Protein 5L0R (pdb70)

GO terms:
  GO:0006493 protein O-linked glycosylation (P, IDA)
  GO:0046527 glucosyltransferase activity (F, IDA)
  GO:0005788 endoplasmic reticulum lumen (C, IDA)
  GO:0035251 UDP-glucosyltransferase activity (F, IDA)
  GO:0140561 EGF-domain serine glucosyltransferase activity (F, EXP)
  GO:0140562 EGF-domain s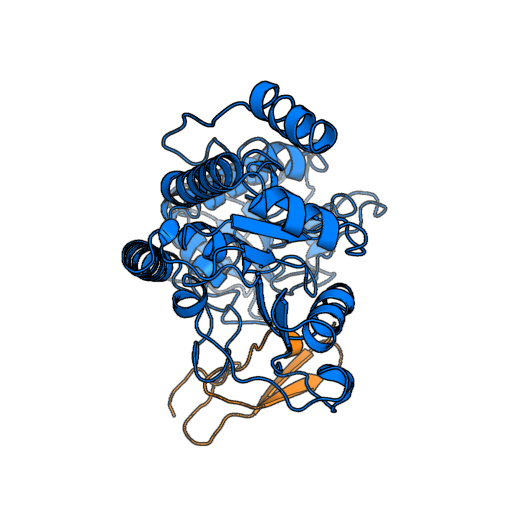erine xylosyltransferase activity (F, EXP)
  GO:0035251 UDP-glucosyltransferase activity (F, IMP)
  GO:0035252 UDP-xylosyltransferase activity (F, IMP)
  GO:0060537 muscle tissue development (P, IMP)
  GO:0005783 endoplasmic reticulum (C, IDA)
  GO:0180059 protein O-linked glycosylation via glucose (P, IDA)
  GO:0180059 protein O-linked glycosylation via glucose (P, IMP)
  GO:0180064 protein O-linked glycosylation via xylose (P, IMP)

Structure (mmCIF, N/CA/C/O backbone):
data_5L0R
#
_entry.id   5L0R
#
_cell.length_a   70.580
_cell.length_b   73.560
_cell.length_c   83.280
_cell.angle_alpha   90.000
_cell.angle_beta   90.000
_cell.angle_gamma   90.000
#
_symmetry.space_group_name_H-M   'P 21 21 21'
#
loop_
_entity.id
_entity.type
_entity.pdbx_description
1 polymer 'Protein O-glucosyltransferase 1'
2 polymer 'Neurogenic locus notch homolog protein 1'
3 non-polymer 2-acetamido-2-deoxy-beta-D-glucopyranose
4 non-polymer "URIDINE-5'-DIPHOSPHATE"
5 non-polymer GLYCEROL
6 non-polymer 'CHLORIDE ION'
7 non-polymer 'CALCIUM ION'
8 water water
#
loop_
_atom_site.group_PDB
_atom_site.id
_atom_site.type_symbol
_atom_site.label_atom_id
_atom_site.label_alt_id
_atom_site.label_comp_id
_atom_site.label_asym_id
_atom_site.label_entity_id
_atom_site.label_seq_id
_atom_site.pdbx_PDB_ins_code
_atom_site.Cartn_x
_atom_site.Cartn_y
_atom_site.Cartn_z
_atom_site.occupancy
_atom_site.B_iso_or_equiv
_atom_site.auth_seq_id
_atom_site.auth_comp_id
_atom_site.auth_asym_id
_atom_site.auth_atom_id
_atom_site.pdbx_PDB_model_num
ATOM 1 C C . SER A 1 2 ? -19.302 34.621 22.565 1.00 58.69 30 SER A C 1
ATOM 2 O O . SER A 1 2 ? -19.312 33.805 23.475 1.00 59.64 30 SER A O 1
ATOM 3 N N . LYS A 1 3 ? -19.016 34.282 21.314 1.00 62.99 31 LYS A N 1
ATOM 4 C CA . LYS A 1 3 ? -18.727 32.899 20.942 1.00 66.87 31 LYS A CA 1
ATOM 5 C C . LYS A 1 3 ? -17.322 32.500 21.368 1.00 57.32 31 LYS A C 1
ATOM 6 O O . LYS A 1 3 ? -16.960 31.326 21.298 1.00 61.26 31 LYS A O 1
ATOM 25 N N . TRP A 1 4 ? -16.531 33.486 21.788 1.00 45.59 32 TRP A N 1
ATOM 26 C CA . TRP A 1 4 ? -15.147 33.265 22.176 1.00 40.10 32 TRP A CA 1
ATOM 27 C C . TRP A 1 4 ? -14.972 33.091 23.670 1.00 39.51 32 TRP A C 1
ATOM 28 O O . TRP A 1 4 ? -13.833 33.061 24.150 1.00 39.88 32 TRP A O 1
ATOM 49 N N . LYS A 1 5 ? -16.081 32.985 24.406 1.00 51.17 33 LYS A N 1
ATOM 50 C CA . LYS A 1 5 ? -16.019 32.952 25.859 1.00 49.71 33 LYS A CA 1
ATOM 51 C C . LYS A 1 5 ? -15.036 31.904 26.343 1.00 45.74 33 LYS A C 1
ATOM 52 O O . LYS A 1 5 ? -14.281 32.142 27.291 1.00 42.86 33 LYS A O 1
ATOM 71 N N . VAL A 1 6 ? -15.003 30.743 25.696 1.00 40.00 34 VAL A N 1
ATOM 72 C CA . VAL A 1 6 ? -14.148 29.663 26.200 1.00 48.19 34 VAL A CA 1
ATOM 73 C C . VAL A 1 6 ? -12.672 30.082 26.225 1.00 48.59 34 VAL A C 1
ATOM 74 O O . VAL A 1 6 ? -11.978 29.928 27.239 1.00 43.97 34 VAL A O 1
ATOM 87 N N . PHE A 1 7 ? -12.147 30.571 25.103 1.00 38.16 35 PHE A N 1
ATOM 88 C CA . PHE A 1 7 ? -10.767 31.030 25.101 1.00 34.70 35 PHE A CA 1
ATOM 89 C C . PHE A 1 7 ? -10.585 32.237 26.014 1.00 33.35 35 PHE A C 1
ATOM 90 O O . PHE A 1 7 ? -9.552 32.364 26.667 1.00 32.69 35 PHE A O 1
ATOM 107 N N . ILE A 1 8 ? -11.554 33.153 26.043 1.00 37.37 36 ILE A N 1
ATOM 108 C CA . ILE A 1 8 ? -11.405 34.352 26.870 1.00 34.43 36 ILE A CA 1
ATOM 109 C C . ILE A 1 8 ? -11.276 33.958 28.340 1.00 34.32 36 ILE A C 1
ATOM 110 O O . ILE A 1 8 ? -10.439 34.496 29.079 1.00 37.12 36 ILE A O 1
ATOM 126 N N . ASP A 1 9 ? -12.111 33.023 28.778 1.00 43.05 37 ASP A N 1
ATOM 127 C CA . ASP A 1 9 ? -12.027 32.568 30.163 1.00 45.29 37 ASP A CA 1
ATOM 128 C C . ASP A 1 9 ? -10.705 31.860 30.426 1.00 41.69 37 ASP A C 1
ATOM 129 O O . ASP A 1 9 ? -10.127 31.987 31.511 1.00 40.87 37 ASP A O 1
ATOM 138 N N . GLN A 1 10 ? -10.220 31.086 29.463 1.00 36.25 38 GLN A N 1
ATOM 139 C CA . GLN A 1 10 ? -8.932 30.436 29.627 1.00 34.93 38 GLN A CA 1
ATOM 140 C C . GLN A 1 10 ? -7.813 31.450 29.850 1.00 33.97 38 GLN A C 1
ATOM 141 O O . GLN A 1 10 ? -6.911 31.231 30.671 1.00 31.01 38 GLN A O 1
ATOM 155 N N . ILE A 1 11 ? -7.815 32.532 29.069 1.00 30.49 39 ILE A N 1
ATOM 156 C CA . ILE A 1 11 ? -6.836 33.592 29.227 1.00 28.99 39 ILE A CA 1
ATOM 157 C C . ILE A 1 11 ? -6.966 34.247 30.602 1.00 29.49 39 ILE A C 1
ATOM 158 O O . ILE A 1 11 ? -5.962 34.491 31.277 1.00 30.51 39 ILE A O 1
ATOM 174 N N . ASN A 1 12 ? -8.192 34.597 31.000 1.00 31.09 40 ASN A N 1
ATOM 175 C CA . ASN A 1 12 ? -8.370 35.160 32.346 1.00 38.03 40 ASN A CA 1
ATOM 176 C C . ASN A 1 12 ? -7.852 34.197 33.415 1.00 34.93 40 ASN A C 1
ATOM 177 O O . ASN A 1 12 ? -7.088 34.590 34.307 1.00 32.80 40 ASN A O 1
ATOM 188 N N . ARG A 1 13 ? -8.247 32.925 33.328 1.00 33.87 41 ARG A N 1
ATOM 189 C CA A ARG A 1 13 ? -7.761 31.916 34.268 0.59 36.03 41 ARG A CA 1
ATOM 190 C CA B ARG A 1 13 ? -7.757 31.888 34.250 0.41 36.16 41 ARG A CA 1
ATOM 191 C C . ARG A 1 13 ? -6.234 31.821 34.266 1.00 32.24 41 ARG A C 1
ATOM 192 O O . ARG A 1 13 ? -5.591 31.743 35.316 1.00 30.88 41 ARG A O 1
ATOM 233 N N . SER A 1 14 ? -5.629 31.769 33.084 1.00 28.57 42 SER A N 1
ATOM 234 C CA . SER A 1 14 ? -4.183 31.616 33.022 1.00 26.93 42 SER A CA 1
ATOM 235 C C . SER A 1 14 ? -3.485 32.819 33.637 1.00 26.50 42 SER A C 1
ATOM 236 O O . SER A 1 14 ? -2.447 32.680 34.283 1.00 26.21 42 SER A O 1
ATOM 244 N N . LEU A 1 15 ? -4.048 34.014 33.466 1.00 31.42 43 LEU A N 1
ATOM 245 C CA . LEU A 1 15 ? -3.423 35.183 34.082 1.00 30.93 43 LEU A CA 1
ATOM 246 C C . LEU A 1 15 ? -3.597 35.160 35.579 1.00 34.82 43 LEU A C 1
ATOM 247 O O . LEU A 1 15 ? -2.690 35.583 36.315 1.00 33.72 43 LEU A O 1
ATOM 263 N N . GLU A 1 16 ? -4.715 34.610 36.051 1.00 33.64 44 GLU A N 1
ATOM 264 C CA . GLU A 1 16 ? -4.915 34.516 37.497 1.00 37.86 44 GLU A CA 1
ATOM 265 C C . GLU A 1 16 ? -3.957 33.539 38.130 1.00 39.16 44 GLU A C 1
ATOM 266 O O . GLU A 1 16 ? -3.609 33.680 39.310 1.00 39.09 44 GLU A O 1
ATOM 278 N N . ASN A 1 17 ? -3.584 32.505 37.399 1.00 28.70 45 ASN A N 1
ATOM 279 C CA . ASN A 1 17 ? -2.599 31.570 37.864 1.00 29.44 45 ASN A CA 1
ATOM 280 C C . ASN A 1 17 ? -1.172 32.110 37.760 1.00 31.43 45 ASN A C 1
ATOM 281 O O . ASN A 1 17 ? -0.303 31.623 38.478 1.00 36.56 45 ASN A O 1
ATOM 292 N N . TYR A 1 18 ? -0.934 33.135 36.932 1.00 28.23 46 TYR A N 1
ATOM 293 C CA . TYR A 1 18 ? 0.415 33.544 36.562 1.00 24.35 46 TYR A CA 1
ATOM 294 C C . TYR A 1 18 ? 1.120 34.293 37.697 1.00 30.69 46 TYR A C 1
ATOM 295 O O . TYR A 1 18 ? 0.590 35.271 38.230 1.00 33.63 46 TYR A O 1
ATOM 313 N N . GLU A 1 19 ? 2.329 33.843 38.015 1.00 30.17 47 GLU A N 1
ATOM 314 C CA . GLU A 1 19 ? 3.221 34.519 38.960 1.00 37.84 47 GLU A CA 1
ATOM 315 C C . GLU A 1 19 ? 4.391 35.139 38.200 1.00 24.28 47 GLU A C 1
ATOM 316 O O . GLU A 1 19 ? 5.337 34.431 37.867 1.00 28.02 47 GLU A O 1
ATOM 328 N N . PRO A 1 20 ? 4.368 36.442 37.917 1.00 27.49 48 PRO A N 1
ATOM 329 C CA . PRO A 1 20 ? 5.461 37.047 37.146 1.00 26.04 48 PRO A CA 1
ATOM 330 C C . PRO A 1 20 ? 6.774 36.920 37.882 1.00 26.41 48 PRO A C 1
ATOM 331 O O . PRO A 1 20 ? 6.842 36.959 39.114 1.00 29.98 48 PRO A O 1
ATOM 342 N N . CYS A 1 21 ? 7.830 36.740 37.125 1.00 24.16 49 CYS A N 1
ATOM 343 C CA . CYS A 1 21 ? 9.145 36.646 37.730 1.00 24.61 49 CYS A CA 1
ATOM 344 C C . CYS A 1 21 ? 9.695 38.060 37.906 1.00 28.23 49 CYS A C 1
ATOM 345 O O . CYS A 1 21 ? 9.844 38.808 36.936 1.00 27.18 49 CYS A O 1
ATOM 352 N N . SER A 1 22 ? 9.938 38.439 39.156 1.00 24.45 50 SER A N 1
ATOM 353 C CA . SER A 1 22 ? 10.440 39.770 39.465 1.00 28.06 50 SER A CA 1
ATOM 354 C C . SER A 1 22 ? 11.955 39.805 39.600 1.00 25.00 50 SER A C 1
ATOM 355 O O . SER A 1 22 ? 12.518 40.861 39.864 1.00 28.61 50 SER A O 1
ATOM 363 N N . SER A 1 23 ? 12.620 38.687 39.388 1.00 23.21 51 SER A N 1
ATOM 364 C CA . SER A 1 23 ? 14.053 38.624 39.609 1.00 22.57 51 SER A CA 1
ATOM 365 C C . SER A 1 23 ? 14.841 39.402 38.568 1.00 26.07 51 SER A C 1
ATOM 366 O O . SER A 1 23 ? 14.492 39.444 37.386 1.00 26.66 51 SER A O 1
ATOM 374 N N . GLN A 1 24 ? 15.940 39.974 39.004 1.00 23.71 52 GLN A N 1
ATOM 375 C CA . GLN A 1 24 ? 16.951 40.544 38.122 1.00 26.93 52 GLN A CA 1
ATOM 376 C C . GLN A 1 24 ? 18.013 39.541 37.680 1.00 22.78 52 GLN A C 1
ATOM 377 O O . GLN A 1 24 ? 18.946 39.915 36.951 1.00 25.28 52 GLN A O 1
ATOM 391 N N . ASN A 1 25 ? 17.963 38.298 38.173 1.00 20.96 53 ASN A N 1
ATOM 392 C CA . ASN A 1 25 ? 18.884 37.258 37.771 1.00 19.42 53 ASN A CA 1
ATOM 393 C C . ASN A 1 25 ? 18.111 36.017 37.278 1.00 17.91 53 ASN A C 1
ATOM 394 O O . ASN A 1 25 ? 16.884 36.060 37.082 1.00 20.04 53 ASN A O 1
ATOM 404 N N . CYS A 1 26 ? 18.801 34.896 37.036 1.00 18.52 54 CYS A N 1
ATOM 405 C CA . CYS A 1 26 ? 18.172 33.715 36.438 1.00 19.01 54 CYS A CA 1
ATOM 406 C C . CYS A 1 26 ? 17.424 32.839 37.439 1.00 17.11 54 CYS A C 1
ATOM 407 O O . CYS A 1 26 ? 16.989 31.743 37.090 1.00 20.67 54 CYS A O 1
ATOM 414 N N . SER A 1 27 ? 17.182 33.348 38.633 1.00 18.58 55 SER A N 1
ATOM 415 C CA . SER A 1 27 ? 16.429 32.606 39.633 1.00 20.39 55 SER A CA 1
ATOM 416 C C . SER A 1 27 ? 15.026 32.275 39.156 1.00 20.77 55 SER A C 1
ATOM 417 O O . SER A 1 27 ? 14.423 31.348 39.707 1.00 21.10 55 SER A O 1
ATOM 425 N N . CYS A 1 28 ? 14.501 33.002 38.146 1.00 19.18 56 CYS A N 1
ATOM 426 C CA . CYS A 1 28 ? 13.227 32.644 37.524 1.00 20.32 56 CYS A CA 1
ATOM 427 C C . CYS A 1 28 ? 13.161 31.173 37.193 1.00 19.86 56 CYS A C 1
ATOM 428 O O . CYS A 1 28 ? 12.071 30.580 37.198 1.00 21.07 56 CYS A O 1
ATOM 435 N N . TYR A 1 29 ? 14.309 30.587 36.842 1.00 19.49 57 TYR A N 1
ATOM 436 C CA . TYR A 1 29 ? 14.370 29.234 36.349 1.00 17.85 57 TYR A CA 1
ATOM 437 C C . TYR A 1 29 ? 14.825 28.231 37.399 1.00 20.38 57 TYR A C 1
ATOM 438 O O . TYR A 1 29 ? 15.052 27.072 37.050 1.00 19.59 57 TYR A O 1
ATOM 456 N N . HIS A 1 30 ? 14.936 28.630 38.654 1.00 20.13 58 HIS A N 1
ATOM 457 C CA A HIS A 1 30 ? 15.547 27.700 39.589 0.54 23.46 58 HIS A CA 1
ATOM 458 C CA B HIS A 1 30 ? 15.465 27.760 39.707 0.46 25.62 58 HIS A CA 1
ATOM 459 C C . HIS A 1 30 ? 14.687 26.455 39.802 1.00 22.68 58 HIS A C 1
ATOM 460 O O . HIS A 1 30 ? 15.245 25.398 40.123 1.00 23.65 58 HIS A O 1
ATOM 487 N N . GLY A 1 31 ? 13.383 26.527 39.576 1.00 20.24 59 GLY A N 1
ATOM 488 C CA . GLY A 1 31 ? 12.553 25.346 39.688 1.00 22.22 59 GLY A CA 1
ATOM 489 C C . GLY A 1 31 ? 12.909 24.294 38.667 1.00 22.31 59 GLY A C 1
ATOM 490 O O . GLY A 1 31 ? 12.678 23.103 38.894 1.00 23.50 59 GLY A O 1
ATOM 494 N N . VAL A 1 32 ? 13.447 24.721 37.532 1.00 22.77 60 VAL A N 1
ATOM 495 C CA . VAL A 1 32 ? 13.813 23.770 36.490 1.00 19.06 60 VAL A CA 1
ATOM 496 C C . VAL A 1 32 ? 15.037 22.979 36.944 1.00 19.40 60 VAL A C 1
ATOM 497 O O . VAL A 1 32 ? 15.101 21.759 36.768 1.00 20.07 60 VAL A O 1
ATOM 510 N N . ILE A 1 33 ? 16.046 23.684 37.478 1.00 19.18 61 ILE A N 1
ATOM 511 C CA . ILE A 1 33 ? 17.207 23.013 38.050 1.00 19.46 61 ILE A CA 1
ATOM 512 C C . ILE A 1 33 ? 16.769 22.033 39.134 1.00 20.87 61 ILE A C 1
ATOM 513 O O . ILE A 1 33 ? 17.154 20.857 39.127 1.00 22.75 61 ILE A O 1
ATOM 529 N N . GLU A 1 34 ? 15.924 22.486 40.055 1.00 20.75 62 GLU A N 1
ATOM 530 C CA . GLU A 1 34 ? 15.491 21.618 41.152 1.00 23.93 62 GLU A CA 1
ATOM 531 C C . GLU A 1 34 ? 14.782 20.375 40.628 1.00 22.60 62 GLU A C 1
ATOM 532 O O . GLU A 1 34 ? 15.031 19.256 41.102 1.00 25.24 62 GLU A O 1
ATOM 544 N N . GLU A 1 35 ? 13.885 20.550 39.660 1.00 21.21 63 GLU A N 1
ATOM 545 C CA . GLU A 1 35 ? 13.173 19.406 39.104 1.00 25.00 63 GLU A CA 1
ATOM 546 C C . GLU A 1 35 ? 14.130 18.443 38.402 1.00 20.33 63 GLU A C 1
ATOM 547 O O . GLU A 1 35 ? 14.062 17.222 38.624 1.00 23.55 63 GLU A O 1
ATOM 559 N N . ASP A 1 36 ? 15.045 18.976 37.596 1.00 21.47 64 ASP A N 1
ATOM 560 C CA . ASP A 1 36 ? 15.926 18.119 36.808 1.00 20.33 64 ASP A CA 1
ATOM 561 C C . ASP A 1 36 ? 16.915 17.363 37.697 1.00 23.53 64 ASP A C 1
ATOM 562 O O . ASP A 1 36 ? 17.371 16.276 37.317 1.00 23.26 64 ASP A O 1
ATOM 571 N N . LEU A 1 37 ? 17.232 17.899 38.881 1.00 20.69 65 LEU A N 1
ATOM 572 C CA . LEU A 1 37 ? 18.171 17.220 39.767 1.00 23.41 65 LEU A CA 1
ATOM 573 C C . LEU A 1 37 ? 17.475 16.304 40.761 1.00 26.04 65 LEU A C 1
ATOM 574 O O . LEU A 1 37 ? 18.157 15.505 41.415 1.00 28.89 65 LEU A O 1
ATOM 590 N N . THR A 1 38 ? 16.136 16.311 40.809 1.00 25.90 66 THR A N 1
ATOM 591 C CA . THR A 1 38 ? 15.415 15.503 41.790 1.00 28.49 66 THR A CA 1
ATOM 592 C C . THR A 1 38 ? 15.753 14.028 41.666 1.00 29.76 66 THR A C 1
ATOM 593 O O . THR A 1 38 ? 15.890 13.368 42.702 1.00 30.16 66 THR A O 1
ATOM 604 N N . PRO A 1 39 ? 15.938 13.455 40.479 1.00 27.46 67 PRO A N 1
ATOM 605 C CA . PRO A 1 39 ? 16.230 12.018 40.438 1.00 32.13 67 PRO A CA 1
ATOM 606 C C . PRO A 1 39 ? 17.583 11.657 41.042 1.00 27.27 67 PRO A C 1
ATOM 607 O O . PRO A 1 39 ? 17.818 10.465 41.295 1.00 31.61 67 PRO A O 1
ATOM 618 N N . PHE A 1 40 ? 18.445 12.623 41.302 1.00 28.23 68 PHE A N 1
ATOM 619 C CA . PHE A 1 40 ? 19.798 12.360 41.779 1.00 28.23 68 PHE A CA 1
ATOM 620 C C . PHE A 1 40 ? 19.983 12.776 43.233 1.00 34.72 68 PHE A C 1
ATOM 621 O O . PHE A 1 40 ? 21.120 12.861 43.712 1.00 32.70 68 PHE A O 1
ATOM 638 N N . ARG A 1 41 ? 18.889 13.073 43.921 1.00 33.28 69 ARG A N 1
ATOM 639 C CA . ARG A 1 41 ? 18.980 13.559 45.293 1.00 32.40 69 ARG A CA 1
ATOM 640 C C . ARG A 1 41 ? 19.569 12.519 46.236 1.00 40.50 69 ARG A C 1
ATOM 641 O O . ARG A 1 41 ? 20.142 12.904 47.253 1.00 41.99 69 ARG A O 1
ATOM 662 N N . GLY A 1 42 ? 19.455 11.228 45.918 1.00 36.04 70 GLY A N 1
ATOM 663 C CA . GLY A 1 42 ? 20.140 10.183 46.660 1.00 36.73 70 GLY A CA 1
ATOM 664 C C . GLY A 1 42 ? 21.633 10.124 46.422 1.00 35.68 70 GLY A C 1
ATOM 665 O O . GLY A 1 42 ? 22.317 9.323 47.063 1.00 36.02 70 GLY A O 1
ATOM 669 N N . GLY A 1 43 ? 22.159 10.941 45.521 1.00 32.43 71 GLY A N 1
ATOM 670 C CA . GLY A 1 43 ? 23.580 10.992 45.271 1.00 35.75 71 GLY A CA 1
ATOM 671 C C . GLY A 1 43 ? 23.970 10.296 43.983 1.00 37.21 71 GLY A C 1
ATOM 672 O O . GLY A 1 43 ? 23.347 9.320 43.552 1.00 34.71 71 GLY A O 1
ATOM 676 N N . ILE A 1 44 ? 25.011 10.825 43.343 1.00 29.05 72 ILE A N 1
ATOM 677 C CA . ILE A 1 44 ? 25.596 10.264 42.136 1.00 29.29 72 ILE A CA 1
ATOM 678 C C . ILE A 1 44 ? 26.910 9.616 42.526 1.00 31.26 72 ILE A C 1
ATOM 679 O O . ILE A 1 44 ? 27.844 10.310 42.948 1.00 32.06 72 ILE A O 1
ATOM 695 N N . SER A 1 45 ? 26.993 8.302 42.367 1.00 31.61 73 SER A N 1
ATOM 696 C CA . SER A 1 45 ? 28.189 7.579 42.761 1.00 36.09 73 SER A CA 1
ATOM 697 C C . SER A 1 45 ? 29.222 7.579 41.631 1.00 39.24 73 SER A C 1
ATOM 698 O O . SER A 1 45 ? 28.904 7.832 40.458 1.00 30.41 73 SER A O 1
ATOM 706 N N . ARG A 1 46 ? 30.473 7.274 42.006 1.00 37.46 74 ARG A N 1
ATOM 707 C CA . ARG A 1 46 ? 31.545 7.117 41.022 1.00 33.68 74 ARG A CA 1
ATOM 708 C C . ARG A 1 46 ? 31.193 6.029 40.025 1.00 37.15 74 ARG A C 1
ATOM 709 O O . ARG A 1 46 ? 31.407 6.180 38.815 1.00 34.20 74 ARG A O 1
ATOM 730 N N . LYS A 1 47 ? 30.608 4.936 40.509 1.00 38.16 75 LYS A N 1
ATOM 731 C CA . LYS A 1 47 ? 30.192 3.855 39.623 1.00 43.57 75 LYS A CA 1
ATOM 732 C C . LYS A 1 47 ? 29.161 4.330 38.613 1.00 45.97 75 LYS A C 1
ATOM 733 O O . LYS A 1 47 ? 29.201 3.949 37.440 1.00 42.50 75 LYS A O 1
ATOM 737 N N . MET A 1 48 ? 28.228 5.172 39.046 1.00 41.44 76 MET A N 1
ATOM 738 C CA . MET A 1 48 ? 27.228 5.712 38.137 1.00 37.25 76 MET A CA 1
ATOM 739 C C . MET A 1 48 ? 27.862 6.552 37.038 1.00 37.80 76 MET A C 1
ATOM 740 O O . MET A 1 48 ? 27.507 6.431 35.855 1.00 37.21 76 MET A O 1
ATOM 754 N N . MET A 1 49 ? 28.800 7.421 37.412 1.00 33.66 77 MET A N 1
ATOM 755 C CA . MET A 1 49 ? 29.486 8.239 36.420 1.00 35.18 77 MET A CA 1
ATOM 756 C C . MET A 1 49 ? 30.271 7.369 35.439 1.00 31.65 77 MET A C 1
ATOM 757 O O . MET A 1 49 ? 30.251 7.615 34.233 1.00 31.56 77 MET A O 1
ATOM 771 N N . ALA A 1 50 ? 30.969 6.343 35.931 1.00 30.76 78 ALA A N 1
ATOM 772 C CA . ALA A 1 50 ? 31.726 5.471 35.028 1.00 30.32 78 ALA A CA 1
ATOM 773 C C . ALA A 1 50 ? 30.805 4.820 34.015 1.00 34.41 78 ALA A C 1
ATOM 774 O O . ALA A 1 50 ? 31.161 4.676 32.843 1.00 34.68 78 ALA A O 1
ATOM 781 N N . GLU A 1 51 ? 29.595 4.464 34.431 1.00 41.35 79 GLU A N 1
ATOM 782 C CA . GLU A 1 51 ? 28.629 3.863 33.512 1.00 46.89 79 GLU A CA 1
ATOM 783 C C . GLU A 1 51 ? 28.189 4.842 32.422 1.00 41.86 79 GLU A C 1
ATOM 784 O O . GLU A 1 51 ? 28.129 4.490 31.236 1.00 37.71 79 GLU A O 1
ATOM 796 N N . VAL A 1 52 ? 27.852 6.076 32.795 1.00 34.05 80 VAL A N 1
ATOM 797 C CA . VAL A 1 52 ? 27.471 7.063 31.794 1.00 35.06 80 VAL A CA 1
ATOM 798 C C . VAL A 1 52 ? 28.594 7.232 30.781 1.00 30.69 80 VAL A C 1
ATOM 799 O O . VAL A 1 52 ? 28.369 7.278 29.571 1.00 33.42 80 VAL A O 1
ATOM 812 N N . VAL A 1 53 ? 29.827 7.332 31.279 1.00 31.95 81 VAL A N 1
ATOM 813 C CA . VAL A 1 53 ? 30.979 7.542 30.412 1.00 32.31 81 VAL A CA 1
ATOM 814 C C . VAL A 1 53 ? 31.171 6.337 29.510 1.00 32.97 81 VAL A C 1
ATOM 815 O O . VAL A 1 53 ? 31.320 6.473 28.287 1.00 32.99 81 VAL A O 1
ATOM 828 N N A ARG A 1 54 ? 31.153 5.140 30.097 0.47 29.85 82 ARG A N 1
ATOM 829 N N B ARG A 1 54 ? 31.128 5.132 30.091 0.53 29.85 82 ARG A N 1
ATOM 830 C CA A ARG A 1 54 ? 31.297 3.912 29.321 0.47 38.08 82 ARG A CA 1
ATOM 831 C CA B ARG A 1 54 ? 31.314 3.915 29.303 0.53 37.93 82 ARG A CA 1
ATOM 832 C C A ARG A 1 54 ? 30.309 3.874 28.168 0.47 37.13 82 ARG A C 1
ATOM 833 C C B ARG A 1 54 ? 30.299 3.834 28.172 0.53 37.27 82 ARG A C 1
ATOM 834 O O A ARG A 1 54 ? 30.659 3.495 27.041 0.47 34.88 82 ARG A O 1
ATOM 835 O O B ARG A 1 54 ? 30.620 3.371 27.068 0.53 33.62 82 ARG A O 1
ATOM 876 N N . ARG A 1 55 ? 29.066 4.269 28.431 1.00 32.81 83 ARG A N 1
ATOM 877 C CA . ARG A 1 55 ? 28.000 4.163 27.452 1.00 33.30 83 ARG A CA 1
ATOM 878 C C . ARG A 1 55 ? 28.049 5.238 26.368 1.00 29.91 83 ARG A C 1
ATOM 879 O O . ARG A 1 55 ? 27.218 5.205 25.456 1.00 32.54 83 ARG A O 1
ATOM 901 N N . LYS A 1 56 ? 28.979 6.183 26.447 1.00 28.47 84 LYS A N 1
ATOM 902 C CA . LYS A 1 56 ? 29.143 7.223 25.434 1.00 30.63 84 LYS A CA 1
ATOM 903 C C . LYS A 1 56 ? 27.824 7.923 25.126 1.00 31.82 84 LYS A C 1
ATOM 904 O O . LYS A 1 56 ? 27.400 8.048 23.968 1.00 34.86 84 LYS A O 1
ATOM 923 N N . LEU A 1 57 ? 27.160 8.360 26.183 1.00 25.53 85 LEU A N 1
ATOM 924 C CA . LEU A 1 57 ? 25.918 9.107 26.043 1.00 24.71 85 LEU A CA 1
ATOM 925 C C . LEU A 1 57 ? 26.175 10.584 25.823 1.00 27.16 85 LEU A C 1
ATOM 926 O O . LEU A 1 57 ? 25.245 11.307 25.465 1.00 27.03 85 LEU A O 1
ATOM 942 N N . GLY A 1 58 ? 27.411 11.026 25.996 1.00 25.25 86 GLY A N 1
ATOM 943 C CA . GLY A 1 58 ? 27.747 12.417 25.799 1.00 26.76 86 GLY A CA 1
ATOM 944 C C . GLY A 1 58 ? 29.251 12.592 25.887 1.00 22.85 86 GLY A C 1
ATOM 945 O O . GLY A 1 58 ? 30.008 11.621 25.897 1.00 25.95 86 GLY A O 1
ATOM 949 N N . THR A 1 59 ? 29.670 13.851 25.926 1.00 22.65 87 THR A N 1
ATOM 950 C CA . THR A 1 59 ? 31.075 14.235 26.018 1.00 20.99 87 THR A CA 1
ATOM 951 C C . THR A 1 59 ? 31.441 14.445 27.483 1.00 20.50 87 THR A C 1
ATOM 952 O O . THR A 1 59 ? 30.759 15.213 28.178 1.00 21.96 87 THR A O 1
ATOM 963 N N . HIS A 1 60 ? 32.495 13.759 27.941 1.00 23.54 88 HIS A N 1
ATOM 964 C CA . HIS A 1 60 ? 32.888 13.753 29.346 1.00 23.70 88 HIS A CA 1
ATOM 965 C C . HIS A 1 60 ? 33.735 14.984 29.634 1.00 24.72 88 HIS A C 1
ATOM 966 O O . HIS A 1 60 ? 34.836 15.107 29.082 1.00 24.32 88 HIS A O 1
ATOM 980 N N . TYR A 1 61 ? 33.231 15.871 30.521 1.00 23.55 89 TYR A N 1
ATOM 981 C CA . TYR A 1 61 ? 33.976 17.022 31.008 1.00 20.80 89 TYR A CA 1
ATOM 982 C C . TYR A 1 61 ? 34.315 16.819 32.490 1.00 23.99 89 TYR A C 1
ATOM 983 O O . TYR A 1 61 ? 33.579 16.136 33.210 1.00 24.54 89 TYR A O 1
ATOM 1001 N N . GLN A 1 62 ? 35.416 17.442 32.929 1.00 23.64 90 GLN A N 1
ATOM 1002 C CA . GLN A 1 62 ? 35.800 17.474 34.342 1.00 24.41 90 GLN A CA 1
ATOM 1003 C C . GLN A 1 62 ? 36.230 18.883 34.718 1.00 27.87 90 GLN A C 1
ATOM 1004 O O . GLN A 1 62 ? 36.889 19.570 33.945 1.00 27.45 90 GLN A O 1
ATOM 1018 N N . ILE A 1 63 ? 35.937 19.288 35.957 1.00 26.40 91 ILE A N 1
ATOM 1019 C CA . ILE A 1 63 ? 36.406 20.559 36.482 1.00 26.69 91 ILE A CA 1
ATOM 1020 C C . ILE A 1 63 ? 37.151 20.264 37.767 1.00 27.98 91 ILE A C 1
ATOM 1021 O O . ILE A 1 63 ? 36.566 19.701 38.687 1.00 32.15 91 ILE A O 1
ATOM 1037 N N . THR A 1 64 ? 38.414 20.656 37.833 1.00 30.54 92 THR A N 1
ATOM 1038 C CA . THR A 1 64 ? 39.164 20.612 39.092 1.00 31.36 92 THR A CA 1
ATOM 1039 C C . THR A 1 64 ? 39.994 21.879 39.203 1.00 33.19 92 THR A C 1
ATOM 1040 O O . THR A 1 64 ? 40.562 22.339 38.212 1.00 33.42 92 THR A O 1
ATOM 1051 N N . LYS A 1 65 ? 39.999 22.472 40.391 1.00 34.64 93 LYS A N 1
ATOM 1052 C CA . LYS A 1 65 ? 40.761 23.691 40.626 1.00 36.84 93 LYS A CA 1
ATOM 1053 C C . LYS A 1 65 ? 40.452 24.746 39.580 1.00 35.88 93 LYS A C 1
ATOM 1054 O O . LYS A 1 65 ? 41.346 25.411 39.057 1.00 37.43 93 LYS A O 1
ATOM 1073 N N . ASN A 1 66 ? 39.158 24.887 39.277 1.00 34.52 94 ASN A N 1
ATOM 1074 C CA . ASN A 1 66 ? 38.650 25.924 38.388 1.00 34.36 94 ASN A CA 1
ATOM 1075 C C . ASN A 1 66 ? 39.269 25.823 36.995 1.00 39.78 94 ASN A C 1
ATOM 1076 O O . ASN A 1 66 ? 39.451 26.825 36.303 1.00 35.75 94 ASN A O 1
ATOM 1087 N N . ARG A 1 67 ? 39.584 24.606 36.573 1.00 31.65 95 ARG A N 1
ATOM 1088 C CA . ARG A 1 67 ? 40.076 24.351 35.230 1.00 36.53 95 ARG A CA 1
ATOM 1089 C C . ARG A 1 67 ? 39.212 23.290 34.570 1.00 36.23 95 ARG A C 1
ATOM 1090 O O . ARG A 1 67 ? 38.715 22.378 35.226 1.00 28.26 95 ARG A O 1
ATOM 1111 N N . LEU A 1 68 ? 39.000 23.439 33.274 1.00 28.21 96 LEU A N 1
ATOM 1112 C CA . LEU A 1 68 ? 38.093 22.573 32.541 1.00 26.89 96 LEU A CA 1
ATOM 1113 C C . LEU A 1 68 ? 38.886 21.579 31.708 1.00 27.25 96 LEU A C 1
ATOM 1114 O O . LEU A 1 68 ? 39.841 21.954 31.026 1.00 30.94 96 LEU A O 1
ATOM 1130 N N . TYR A 1 69 ? 38.524 20.311 31.816 1.00 25.87 97 TYR A N 1
ATOM 1131 C CA . TYR A 1 69 ? 39.179 19.238 31.078 1.00 29.52 97 TYR A CA 1
ATOM 1132 C C . TYR A 1 69 ? 38.097 18.467 30.336 1.00 26.67 97 TYR A C 1
ATOM 1133 O O . TYR A 1 69 ? 36.948 18.441 30.760 1.00 26.32 97 TYR A O 1
ATOM 1151 N N . ARG A 1 70 ? 38.495 17.802 29.256 1.00 27.35 98 ARG A N 1
ATOM 1152 C CA . ARG A 1 70 ? 37.517 17.119 28.416 1.00 27.15 98 ARG A CA 1
ATOM 1153 C C . ARG A 1 70 ? 38.178 15.937 27.716 1.00 28.13 98 ARG A C 1
ATOM 1154 O O . ARG A 1 70 ? 39.350 16.004 27.357 1.00 30.35 98 ARG A O 1
ATOM 1175 N N . GLU A 1 71 ? 37.414 14.860 27.504 1.00 27.56 99 GLU A N 1
ATOM 1176 C CA . GLU A 1 71 ? 37.900 13.798 26.631 1.00 27.58 99 GLU A CA 1
ATOM 1177 C C . GLU A 1 71 ? 38.168 14.336 25.233 1.00 29.80 99 GLU A C 1
ATOM 1178 O O . GLU A 1 71 ? 37.638 15.367 24.831 1.00 28.96 99 GLU A O 1
ATOM 1190 N N . ASN A 1 72 ? 38.998 13.600 24.485 1.00 30.48 100 ASN A N 1
ATOM 1191 C CA . ASN A 1 72 ? 39.374 14.068 23.151 1.00 36.38 100 ASN A CA 1
ATOM 1192 C C . ASN A 1 72 ? 38.167 14.186 22.237 1.00 29.62 100 ASN A C 1
ATOM 1193 O O . ASN A 1 72 ? 38.053 15.152 21.486 1.00 32.90 100 ASN A O 1
ATOM 1204 N N . ASP A 1 73 ? 37.275 13.200 22.268 1.00 33.32 101 ASP A N 1
ATOM 1205 C CA . ASP A 1 73 ? 36.254 13.081 21.236 1.00 35.49 101 ASP A CA 1
ATOM 1206 C C . ASP A 1 73 ? 35.076 13.987 21.527 1.00 27.96 101 ASP A C 1
ATOM 1207 O O . ASP A 1 73 ? 34.496 13.941 22.616 1.00 28.67 101 ASP A O 1
ATOM 1216 N N . CYS A 1 74 ? 34.694 14.785 20.535 1.00 29.29 102 CYS A N 1
ATOM 1217 C CA . CYS A 1 74 ? 33.414 15.488 20.559 1.00 26.86 102 CYS A CA 1
ATOM 1218 C C . CYS A 1 74 ? 32.778 15.335 19.184 1.00 33.51 102 CYS A C 1
ATOM 1219 O O . CYS A 1 74 ? 33.358 15.745 18.177 1.00 31.68 102 CYS A O 1
ATOM 1226 N N . MET A 1 75 ? 31.596 14.742 19.154 1.00 33.91 103 MET A N 1
ATOM 1227 C CA . MET A 1 75 ? 30.956 14.437 17.881 1.00 40.61 103 MET A CA 1
ATOM 1228 C C . MET A 1 75 ? 30.619 15.693 17.077 1.00 31.14 103 MET A C 1
ATOM 1229 O O . MET A 1 75 ? 30.627 15.662 15.836 1.00 29.63 103 MET A O 1
ATOM 1243 N N . PHE A 1 76 ? 30.300 16.786 17.771 1.00 25.30 104 PHE A N 1
ATOM 1244 C CA . PHE A 1 76 ? 29.960 18.069 17.146 1.00 23.52 104 PHE A CA 1
ATOM 1245 C C . PHE A 1 76 ? 30.848 19.136 17.781 1.00 22.91 104 PHE A C 1
ATOM 1246 O O . PHE A 1 76 ? 30.424 19.826 18.744 1.00 21.76 104 PHE A O 1
ATOM 1263 N N . PRO A 1 77 ? 32.105 19.268 17.302 1.00 21.39 105 PRO A N 1
ATOM 1264 C CA . PRO A 1 77 ? 33.026 20.265 17.863 1.00 21.78 105 PRO A CA 1
ATOM 1265 C C . PRO A 1 77 ? 32.444 21.645 18.044 1.00 22.99 105 PRO A C 1
ATOM 1266 O O . PRO A 1 77 ? 32.722 22.312 19.058 1.00 20.77 105 PRO A O 1
ATOM 1277 N N . SER A 1 78 ? 31.607 22.111 17.130 1.00 17.85 106 SER A N 1
ATOM 1278 C CA . SER A 1 78 ? 31.079 23.452 17.304 1.00 17.98 106 SER A CA 1
ATOM 1279 C C . SER A 1 78 ? 30.097 23.542 18.466 1.00 18.24 106 SER A C 1
ATOM 1280 O O . SER A 1 78 ? 29.956 24.615 19.057 1.00 19.83 106 SER A O 1
ATOM 1288 N N . ARG A 1 79 ? 29.385 22.449 18.789 1.00 17.84 107 ARG A N 1
ATOM 1289 C CA . ARG A 1 79 ? 28.457 22.411 19.921 1.00 16.60 107 ARG A CA 1
ATOM 1290 C C . ARG A 1 79 ? 29.253 22.327 21.205 1.00 16.67 107 ARG A C 1
ATOM 1291 O O . ARG A 1 79 ? 28.953 23.058 22.154 1.00 17.39 107 ARG A O 1
ATOM 1312 N N . CYS A 1 80 ? 30.306 21.516 21.220 1.00 17.46 108 CYS A N 1
ATOM 1313 C CA . CYS A 1 80 ? 31.184 21.526 22.405 1.00 18.16 108 CYS A CA 1
ATOM 1314 C C . CYS A 1 80 ? 31.791 22.903 22.625 1.00 21.14 108 CYS A C 1
ATOM 1315 O O . CYS A 1 80 ? 31.844 23.401 23.765 1.00 20.53 108 CYS A O 1
ATOM 1322 N N . SER A 1 81 ? 32.218 23.568 21.545 1.00 19.16 109 SER A N 1
ATOM 1323 C CA A SER A 1 81 ? 32.793 24.903 21.693 0.17 22.61 109 SER A CA 1
ATOM 1324 C CA B SER A 1 81 ? 32.794 24.902 21.696 0.28 22.59 109 SER A CA 1
ATOM 1325 C CA C SER A 1 81 ? 32.791 24.902 21.683 0.55 22.62 109 SER A CA 1
ATOM 1326 C C . SER A 1 81 ? 31.780 25.885 22.277 1.00 20.70 109 SER A C 1
ATOM 1327 O O . SER A 1 81 ? 32.140 26.733 23.114 1.00 20.26 109 SER A O 1
ATOM 1349 N N . GLY A 1 82 ? 30.509 25.789 21.863 1.00 18.53 110 GLY A N 1
ATOM 1350 C CA . GLY A 1 82 ? 29.482 26.672 22.392 1.00 17.43 110 GLY A CA 1
ATOM 1351 C C . GLY A 1 82 ? 29.225 26.438 23.867 1.00 19.71 110 GLY A C 1
ATOM 1352 O O . GLY A 1 82 ? 29.085 27.382 24.639 1.00 21.56 110 GLY A O 1
ATOM 1356 N N . VAL A 1 83 ? 29.132 25.183 24.272 1.00 16.73 111 VAL A N 1
ATOM 1357 C CA . VAL A 1 83 ? 28.997 24.867 25.705 1.00 18.60 111 VAL A CA 1
ATOM 1358 C C . VAL A 1 83 ? 30.197 25.396 26.485 1.00 19.90 111 VAL A C 1
ATOM 1359 O O . VAL A 1 83 ? 30.059 25.994 27.574 1.00 19.28 111 VAL A O 1
ATOM 1372 N N . GLU A 1 84 ? 31.405 25.103 25.984 1.00 17.95 112 GLU A N 1
ATOM 1373 C CA . GLU A 1 84 ? 32.638 25.534 26.640 1.00 19.82 112 GLU A CA 1
ATOM 1374 C C . GLU A 1 84 ? 32.693 27.048 26.817 1.00 19.23 112 GLU A C 1
ATOM 1375 O O . GLU A 1 84 ? 33.208 27.550 27.837 1.00 21.08 112 GLU A O 1
ATOM 1387 N N . HIS A 1 85 ? 32.149 27.796 25.862 1.00 19.51 113 HIS A N 1
ATOM 1388 C CA . HIS A 1 85 ? 32.127 29.244 25.984 1.00 20.32 113 HIS A CA 1
ATOM 1389 C C . HIS A 1 85 ? 31.522 29.665 27.319 1.00 21.16 113 HIS A C 1
ATOM 1390 O O . HIS A 1 85 ? 32.088 30.500 28.022 1.00 22.09 113 HIS A O 1
ATOM 1404 N N . PHE A 1 86 ? 30.364 29.100 27.657 1.00 19.63 114 PHE A N 1
ATOM 1405 C CA . PHE A 1 86 ? 29.690 29.503 28.887 1.00 19.16 114 PHE A CA 1
ATOM 1406 C C . PHE A 1 86 ? 30.341 28.913 30.121 1.00 19.58 114 PHE A C 1
ATOM 1407 O O . PHE A 1 86 ? 30.505 29.613 31.134 1.00 21.56 114 PHE A O 1
ATOM 1424 N N . ILE A 1 87 ? 30.748 27.641 30.052 1.00 20.50 115 ILE A N 1
ATOM 1425 C CA . ILE A 1 87 ? 31.401 27.064 31.227 1.00 20.56 115 ILE A CA 1
ATOM 1426 C C . ILE A 1 87 ? 32.655 27.855 31.581 1.00 20.23 115 ILE A C 1
ATOM 1427 O O . ILE A 1 87 ? 32.914 28.134 32.746 1.00 19.89 115 ILE A O 1
ATOM 1443 N N . LEU A 1 88 ? 33.449 28.244 30.595 1.00 22.09 116 LEU A N 1
ATOM 1444 C CA . LEU A 1 88 ? 34.678 28.962 30.867 1.00 25.09 116 LEU A CA 1
ATOM 1445 C C . LEU A 1 88 ? 34.411 30.352 31.425 1.00 22.16 116 LEU A C 1
ATOM 1446 O O . LEU A 1 88 ? 35.237 30.906 32.152 1.00 25.27 116 LEU A O 1
ATOM 1462 N N . GLU A 1 89 ? 33.241 30.916 31.106 1.00 24.74 117 GLU A N 1
ATOM 1463 C CA . GLU A 1 89 ? 32.903 32.219 31.672 1.00 26.85 117 GLU A CA 1
ATOM 1464 C C . GLU A 1 89 ? 32.752 32.144 33.181 1.00 26.43 117 GLU A C 1
ATOM 1465 O O . GLU A 1 89 ? 33.069 33.103 33.886 1.00 30.98 117 GLU A O 1
ATOM 1477 N N . VAL A 1 90 ? 32.233 31.023 33.695 1.00 27.76 118 VAL A N 1
ATOM 1478 C CA . VAL A 1 90 ? 31.841 30.935 35.104 1.00 25.83 118 VAL A CA 1
ATOM 1479 C C . VAL A 1 90 ? 32.717 29.993 35.913 1.00 24.74 118 VAL A C 1
ATOM 1480 O O . VAL A 1 90 ? 32.522 29.872 37.128 1.00 25.92 118 VAL A O 1
ATOM 1493 N N . ILE A 1 91 ? 33.690 29.347 35.284 1.00 24.43 119 ILE A N 1
ATOM 1494 C CA . ILE A 1 91 ? 34.446 28.271 35.923 1.00 28.42 119 ILE A CA 1
ATOM 1495 C C . ILE A 1 91 ? 35.256 28.738 37.128 1.00 31.56 119 ILE A C 1
ATOM 1496 O O . ILE A 1 91 ? 35.544 27.927 38.018 1.00 28.82 119 ILE A O 1
ATOM 1512 N N . GLY A 1 92 ? 35.649 30.026 37.186 1.00 26.70 120 GLY A N 1
ATOM 1513 C CA . GLY A 1 92 ? 36.354 30.578 38.335 1.00 29.32 120 GLY A CA 1
ATOM 1514 C C . GLY A 1 92 ? 35.558 30.501 39.621 1.00 28.88 120 GLY A C 1
ATOM 1515 O O . GLY A 1 92 ? 36.136 30.624 40.697 1.00 31.58 120 GLY A O 1
ATOM 1519 N N . ARG A 1 93 ? 34.249 30.277 39.520 1.00 29.76 121 ARG A N 1
ATOM 1520 C CA . ARG A 1 93 ? 33.402 30.158 40.699 1.00 34.30 121 ARG A CA 1
ATOM 1521 C C . ARG A 1 93 ? 32.779 28.768 40.835 1.00 29.15 121 ARG A C 1
ATOM 1522 O O . ARG A 1 93 ? 31.916 28.574 41.698 1.00 36.90 121 ARG A O 1
ATOM 1543 N N . LEU A 1 94 ? 33.184 27.814 40.032 1.00 25.90 122 LEU A N 1
ATOM 1544 C CA . LEU A 1 94 ? 32.578 26.488 40.110 1.00 25.35 122 LEU A CA 1
ATOM 1545 C C . LEU A 1 94 ? 33.420 25.540 40.946 1.00 28.55 122 LEU A C 1
ATOM 1546 O O . LEU A 1 94 ? 34.646 25.530 40.823 1.00 30.87 122 LEU A O 1
ATOM 1562 N N . PRO A 1 95 ? 32.780 24.734 41.792 1.00 31.97 123 PRO A N 1
ATOM 1563 C CA . PRO A 1 95 ? 33.502 23.678 42.509 1.00 30.75 123 PRO A CA 1
ATOM 1564 C C . PRO A 1 95 ? 33.884 22.530 41.580 1.00 27.10 123 PRO A C 1
ATOM 1565 O O . PRO A 1 95 ? 33.452 22.444 40.420 1.00 26.65 123 PRO A O 1
ATOM 1576 N N . ASP A 1 96 ? 34.723 21.640 42.123 1.00 31.25 124 ASP A N 1
ATOM 1577 C CA . ASP A 1 96 ? 35.137 20.440 41.398 1.00 29.97 124 ASP A CA 1
ATOM 1578 C C . ASP A 1 96 ? 33.930 19.570 41.084 1.00 25.60 124 ASP A C 1
ATOM 1579 O O . ASP A 1 96 ? 33.003 19.441 41.902 1.00 28.73 124 ASP A O 1
ATOM 1588 N N . MET A 1 97 ? 33.906 19.001 39.873 1.00 25.21 125 MET A N 1
ATOM 1589 C CA . MET A 1 97 ? 32.800 18.152 39.462 1.00 23.09 125 MET A CA 1
ATOM 1590 C C . MET A 1 97 ? 33.205 17.426 38.179 1.00 25.25 125 MET A C 1
ATOM 1591 O O . MET A 1 97 ? 34.259 17.688 37.596 1.00 27.03 125 MET A O 1
ATOM 1605 N N . GLU A 1 98 ? 32.337 16.534 37.720 1.00 23.66 126 GLU A N 1
ATOM 1606 C CA . GLU A 1 98 ? 32.475 16.028 36.355 1.00 23.05 126 GLU A CA 1
ATOM 1607 C C . GLU A 1 98 ? 31.078 15.716 35.859 1.00 22.81 126 GLU A C 1
ATOM 1608 O O . GLU A 1 98 ? 30.160 15.484 36.652 1.00 24.07 126 GLU A O 1
ATOM 1620 N N . MET A 1 99 ? 30.938 15.675 34.543 1.00 22.76 127 MET A N 1
ATOM 1621 C CA . MET A 1 99 ? 29.623 15.513 33.945 1.00 20.35 127 MET A CA 1
ATOM 1622 C C . MET A 1 99 ? 29.790 15.055 32.504 1.00 22.04 127 MET A C 1
ATOM 1623 O O . MET A 1 99 ? 30.840 15.233 31.884 1.00 21.97 127 MET A O 1
ATOM 1637 N N . VAL A 1 100 ? 28.718 14.475 31.993 1.00 21.12 128 VAL A N 1
ATOM 1638 C CA . VAL A 1 100 ? 28.621 14.051 30.608 1.00 20.92 128 VAL A CA 1
ATOM 1639 C C . VAL A 1 100 ? 27.593 14.947 29.931 1.00 19.27 128 VAL A C 1
ATOM 1640 O O . VAL A 1 100 ? 26.425 15.032 30.359 1.00 18.43 128 VAL A O 1
ATOM 1653 N N . ILE A 1 101 ? 28.047 15.658 28.914 1.00 21.12 129 ILE A N 1
ATOM 1654 C CA . ILE A 1 101 ? 27.231 16.649 28.218 1.00 19.14 129 ILE A CA 1
ATOM 1655 C C . ILE A 1 101 ? 26.958 16.131 26.800 1.00 19.74 129 ILE A C 1
ATOM 1656 O O . ILE A 1 101 ? 27.848 16.081 25.937 1.00 21.21 129 ILE A O 1
ATOM 1672 N N . ASN A 1 102 ? 25.711 15.735 26.573 1.00 18.16 130 ASN A N 1
ATOM 1673 C CA . ASN A 1 102 ? 25.267 15.255 25.279 1.00 17.75 130 ASN A CA 1
ATOM 1674 C C . ASN A 1 102 ? 25.031 16.460 24.371 1.00 17.24 130 ASN A C 1
ATOM 1675 O O . ASN A 1 102 ? 24.293 17.377 24.734 1.00 17.38 130 ASN A O 1
ATOM 1686 N N . VAL A 1 103 ? 25.691 16.457 23.207 1.00 18.97 131 VAL A N 1
ATOM 1687 C CA . VAL A 1 103 ? 25.508 17.509 22.217 1.00 17.99 131 VAL A CA 1
ATOM 1688 C C . VAL A 1 103 ? 24.772 17.005 20.977 1.00 18.14 131 VAL A C 1
ATOM 1689 O O . VAL A 1 103 ? 24.671 17.746 19.988 1.00 17.97 131 VAL A O 1
ATOM 1702 N N . ARG A 1 104 ? 24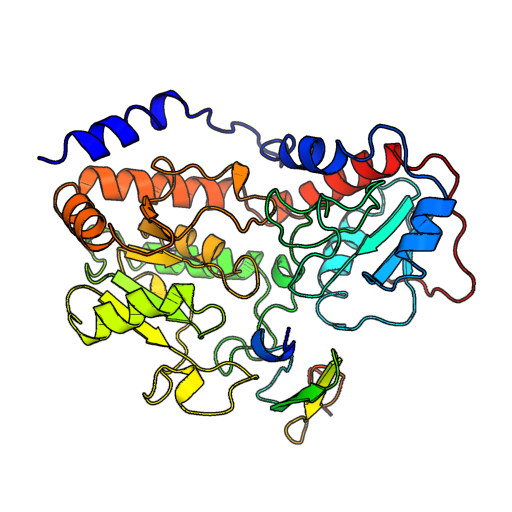.229 15.785 21.001 1.00 18.14 132 ARG A N 1
ATOM 1703 C CA . ARG A 1 104 ? 23.263 15.371 19.977 1.00 15.55 132 ARG A CA 1
ATOM 1704 C C . ARG A 1 104 ? 21.917 16.029 20.203 1.00 15.38 132 ARG A C 1
ATOM 1705 O O . ARG A 1 104 ? 21.642 16.541 21.287 1.00 16.97 132 ARG A O 1
ATOM 1726 N N . ASP A 1 105 ? 21.056 15.998 19.183 1.00 17.30 133 ASP A N 1
ATOM 1727 C CA . ASP A 1 105 ? 19.769 16.655 19.313 1.00 16.54 133 ASP A CA 1
ATOM 1728 C C . ASP A 1 105 ? 18.889 16.003 20.398 1.00 16.99 133 ASP A C 1
ATOM 1729 O O . ASP A 1 105 ? 18.060 16.678 21.026 1.00 18.97 133 ASP A O 1
ATOM 1738 N N . TYR A 1 106 ? 18.955 14.694 20.519 1.00 18.83 134 TYR A N 1
ATOM 1739 C CA . TYR A 1 106 ? 17.957 13.884 21.198 1.00 20.09 134 TYR A CA 1
ATOM 1740 C C . TYR A 1 106 ? 18.476 13.476 22.573 1.00 18.01 134 TYR A C 1
ATOM 1741 O O . TYR A 1 106 ? 19.656 13.157 22.715 1.00 19.04 134 TYR A O 1
ATOM 1759 N N . PRO A 1 107 ? 17.591 13.448 23.554 1.00 17.11 135 PRO A N 1
ATOM 1760 C CA . PRO A 1 107 ? 18.006 13.040 24.905 1.00 18.46 135 PRO A CA 1
ATOM 1761 C C . PRO A 1 107 ? 18.316 11.551 24.999 1.00 17.54 135 PRO A C 1
ATOM 1762 O O . PRO A 1 107 ? 17.978 10.714 24.153 1.00 21.70 135 PRO A O 1
ATOM 1773 N N . GLN A 1 108 ? 18.974 11.195 26.122 1.00 18.02 136 GLN A N 1
ATOM 1774 C CA . GLN A 1 108 ? 19.642 9.925 26.253 1.00 19.52 136 GLN A CA 1
ATOM 1775 C C . GLN A 1 108 ? 19.189 9.052 27.415 1.00 20.57 136 GLN A C 1
ATOM 1776 O O . GLN A 1 108 ? 19.574 7.870 27.455 1.00 22.50 136 GLN A O 1
ATOM 1790 N N . VAL A 1 109 ? 18.436 9.576 28.382 1.00 23.78 137 VAL A N 1
ATOM 1791 C CA . VAL A 1 109 ? 18.135 8.812 29.596 1.00 21.68 137 VAL A CA 1
ATOM 1792 C C . VAL A 1 109 ? 16.621 8.725 29.781 1.00 25.55 137 VAL A C 1
ATOM 1793 O O . VAL A 1 109 ? 16.029 9.554 30.488 1.00 24.16 137 VAL A O 1
ATOM 1806 N N . PRO A 1 110 ? 15.968 7.738 29.162 1.00 29.83 138 PRO A N 1
ATOM 1807 C CA . PRO A 1 110 ? 14.533 7.509 29.386 1.00 31.59 138 PRO A CA 1
ATOM 1808 C C . PRO A 1 110 ? 14.199 7.320 30.856 1.00 26.64 138 PRO A C 1
ATOM 1809 O O . PRO A 1 110 ? 14.974 6.736 31.620 1.00 33.69 138 PRO A O 1
ATOM 1820 N N . LYS A 1 111 ? 13.002 7.776 31.246 1.00 30.31 139 LYS A N 1
ATOM 1821 C CA . LYS A 1 111 ? 12.623 7.750 32.665 1.00 30.78 139 LYS A CA 1
ATOM 1822 C C . LYS A 1 111 ? 12.495 6.336 33.217 1.00 36.39 139 LYS A C 1
ATOM 1823 O O . LYS A 1 111 ? 12.591 6.149 34.433 1.00 41.78 139 LYS A O 1
ATOM 1842 N N . TRP A 1 112 ? 12.264 5.343 32.376 1.00 33.66 140 TRP A N 1
ATOM 1843 C CA . TRP A 1 112 ? 12.092 4.004 32.921 1.00 42.90 140 TRP A CA 1
ATOM 1844 C C . TRP A 1 112 ? 13.414 3.349 33.279 1.00 47.45 140 TRP A C 1
ATOM 1845 O O . TRP A 1 112 ? 13.410 2.332 33.986 1.00 45.42 140 TRP A O 1
ATOM 1866 N N . MET A 1 113 ? 14.533 3.894 32.812 1.00 41.41 141 MET A N 1
ATOM 1867 C CA . MET A 1 113 ? 15.836 3.407 33.243 1.00 39.28 141 MET A CA 1
ATOM 1868 C C . MET A 1 113 ? 15.996 3.582 34.745 1.00 40.92 141 MET A C 1
ATOM 1869 O O . MET A 1 113 ? 15.862 4.687 35.278 1.00 40.85 141 MET A O 1
ATOM 1883 N N . GLU A 1 114 ? 16.329 2.492 35.417 1.00 39.44 142 GLU A N 1
ATOM 1884 C CA . GLU A 1 114 ? 16.556 2.527 36.844 1.00 47.31 142 GLU A CA 1
ATOM 1885 C C . GLU A 1 114 ? 17.894 1.863 37.154 1.00 45.54 142 GLU A C 1
ATOM 1886 O O . GLU A 1 114 ? 18.186 0.777 36.642 1.00 49.97 142 GLU A O 1
ATOM 1898 N N . PRO A 1 115 ? 18.729 2.522 37.968 1.00 41.06 143 PRO A N 1
ATOM 1899 C CA . PRO A 1 115 ? 18.502 3.870 38.480 1.00 38.96 143 PRO A CA 1
ATOM 1900 C C . PRO A 1 115 ? 18.708 4.928 37.396 1.00 36.26 143 PRO A C 1
ATOM 1901 O O . PRO A 1 115 ? 19.273 4.672 36.327 1.00 36.62 143 PRO A O 1
ATOM 1912 N N . ALA A 1 116 ? 18.242 6.134 37.675 1.00 33.05 144 ALA A N 1
ATOM 1913 C CA . ALA A 1 116 ? 18.556 7.250 36.809 1.00 33.11 144 ALA A CA 1
ATOM 1914 C C . ALA A 1 116 ? 20.059 7.521 36.826 1.00 27.44 144 ALA A C 1
ATOM 1915 O O . ALA A 1 116 ? 20.710 7.416 37.866 1.00 32.37 144 ALA A O 1
ATOM 1922 N N . ILE A 1 117 ? 20.603 7.838 35.655 1.00 28.19 145 ILE A N 1
ATOM 1923 C CA . ILE A 1 117 ? 22.009 8.217 35.527 1.00 30.97 145 ILE A CA 1
ATOM 1924 C C . ILE A 1 117 ? 22.060 9.610 34.917 1.00 23.72 145 ILE A C 1
ATOM 1925 O O . ILE A 1 117 ? 21.183 9.975 34.121 1.00 23.54 145 ILE A O 1
ATOM 1941 N N . PRO A 1 118 ? 23.075 10.423 35.247 1.00 23.61 146 PRO A N 1
ATOM 1942 C CA . PRO A 1 118 ? 23.067 11.849 34.880 1.00 21.29 146 PRO A CA 1
ATOM 1943 C C . PRO A 1 118 ? 23.735 12.153 33.548 1.00 21.72 146 PRO A C 1
ATOM 1944 O O . PRO A 1 118 ? 24.938 11.913 33.378 1.00 21.19 146 PRO A O 1
ATOM 1955 N N . VAL A 1 119 ? 22.935 12.665 32.616 1.00 20.23 147 VAL A N 1
ATOM 1956 C CA . VAL A 1 119 ? 23.389 13.144 31.324 1.00 20.32 147 VAL A CA 1
ATOM 1957 C C . VAL A 1 119 ? 22.746 14.508 31.108 1.00 16.90 147 VAL A C 1
ATOM 1958 O O . VAL A 1 119 ? 21.535 14.675 31.344 1.00 18.42 147 VAL A O 1
ATOM 1971 N N . PHE A 1 120 ? 23.551 15.483 30.700 1.00 17.58 148 PHE A N 1
ATOM 1972 C CA . PHE A 1 120 ? 23.091 16.815 30.333 1.00 15.86 148 PHE A CA 1
ATOM 1973 C C . PHE A 1 120 ? 22.718 16.851 28.849 1.00 16.10 148 PHE A C 1
ATOM 1974 O O . PHE A 1 120 ? 23.535 16.481 28.002 1.00 17.21 148 PHE A O 1
ATOM 1991 N N . SER A 1 121 ? 21.480 17.242 28.543 1.00 15.54 149 SER A N 1
ATOM 1992 C CA . SER A 1 121 ? 21.012 17.407 27.156 1.00 14.10 149 SER A CA 1
ATOM 1993 C C . SER A 1 121 ? 20.299 18.738 27.003 1.00 14.83 149 SER A C 1
ATOM 1994 O O . SER A 1 121 ? 19.763 19.281 27.966 1.00 17.06 149 SER A O 1
ATOM 2002 N N . PHE A 1 122 ? 20.242 19.275 25.786 1.00 15.30 150 PHE A N 1
ATOM 2003 C CA . PHE A 1 122 ? 19.607 20.585 25.688 1.00 15.15 150 PHE A CA 1
ATOM 2004 C C . PHE A 1 122 ? 18.087 20.502 25.715 1.00 16.24 150 PHE A C 1
ATOM 2005 O O . PHE A 1 122 ? 17.449 21.470 26.109 1.00 16.25 150 PHE A O 1
ATOM 2022 N N . SER A 1 123 ? 17.498 19.363 25.345 1.00 15.97 151 SER A N 1
ATOM 2023 C CA . SER A 1 123 ? 16.060 19.243 25.244 1.00 14.65 151 SER A CA 1
ATOM 2024 C C . SER A 1 123 ? 15.594 17.886 25.716 1.00 17.28 151 SER A C 1
ATOM 2025 O O . SER A 1 123 ? 16.244 16.869 25.475 1.00 18.20 151 SER A O 1
ATOM 2033 N N . LYS A 1 124 ? 14.462 17.882 26.391 1.00 16.00 152 LYS A N 1
ATOM 2034 C CA . LYS A 1 124 ? 13.837 16.656 26.848 1.00 18.61 152 LYS A CA 1
ATOM 2035 C C . LYS A 1 124 ? 12.328 16.825 26.874 1.00 18.69 152 LYS A C 1
ATOM 2036 O O . LYS A 1 124 ? 11.799 17.913 26.663 1.00 17.81 152 LYS A O 1
ATOM 2055 N N . THR A 1 125 ? 11.645 15.726 27.153 1.00 20.08 153 THR A N 1
ATOM 2056 C CA . THR A 1 125 ? 10.273 15.726 27.647 1.00 20.24 153 THR A CA 1
ATOM 2057 C C . THR A 1 125 ? 10.273 15.222 29.090 1.00 20.09 153 THR A C 1
ATOM 2058 O O . THR A 1 125 ? 11.303 14.756 29.591 1.00 22.22 153 THR A O 1
ATOM 2069 N N . SER A 1 126 ? 9.103 15.239 29.728 1.00 23.05 154 SER A N 1
ATOM 2070 C CA . SER A 1 126 ? 8.995 14.683 31.074 1.00 24.87 154 SER A CA 1
ATOM 2071 C C . SER A 1 126 ? 9.238 13.176 31.105 1.00 26.46 154 SER A C 1
ATOM 2072 O O . SER A 1 126 ? 9.288 12.587 32.194 1.00 31.03 154 SER A O 1
ATOM 2080 N N . GLU A 1 127 ? 9.356 12.524 29.949 1.00 26.60 155 GLU A N 1
ATOM 2081 C CA . GLU A 1 127 ? 9.635 11.093 29.911 1.00 30.20 155 GLU A CA 1
ATOM 2082 C C . GLU A 1 127 ? 11.137 10.773 29.933 1.00 26.95 155 GLU A C 1
ATOM 2083 O O . GLU A 1 127 ? 11.506 9.608 29.750 1.00 27.46 155 GLU A O 1
ATOM 2095 N N . TYR A 1 128 ? 11.984 11.764 30.184 1.00 23.19 156 TYR A N 1
ATOM 2096 C CA . TYR A 1 128 ? 13.439 11.601 30.218 1.00 23.12 156 TYR A CA 1
ATOM 2097 C C . TYR A 1 128 ? 13.976 12.180 31.508 1.00 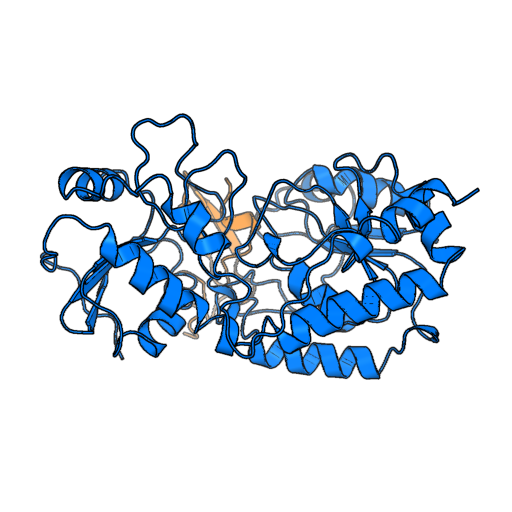24.47 156 TYR A C 1
ATOM 2098 O O . TYR A 1 128 ? 13.420 13.146 32.029 1.00 24.89 156 TYR A O 1
ATOM 2116 N N . HIS A 1 129 ? 15.084 11.611 31.985 1.00 22.79 157 HIS A N 1
ATOM 2117 C CA . HIS A 1 129 ? 15.759 12.126 33.169 1.00 22.27 157 HIS A CA 1
ATOM 2118 C C . HIS A 1 129 ? 16.977 12.963 32.839 1.00 21.53 157 HIS A C 1
ATOM 2119 O O . HIS A 1 129 ? 17.672 13.405 33.753 1.00 20.93 157 HIS A O 1
ATOM 2133 N N . ASP A 1 130 ? 17.211 13.264 31.568 1.00 18.84 158 ASP A N 1
ATOM 2134 C CA . ASP A 1 130 ? 18.289 14.163 31.230 1.00 19.39 158 ASP A CA 1
ATOM 2135 C C . ASP A 1 130 ? 18.107 15.505 31.924 1.00 17.14 158 ASP A C 1
ATOM 2136 O O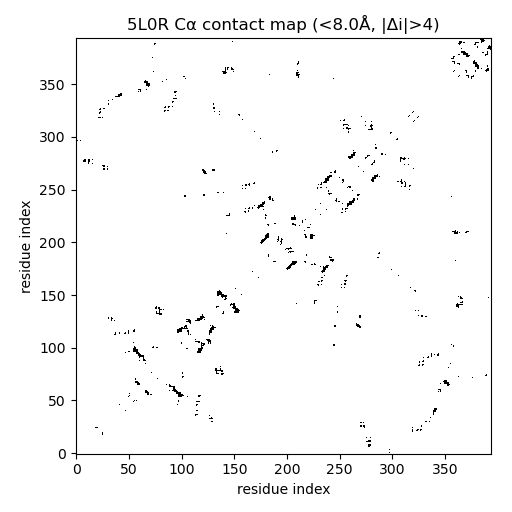 . ASP A 1 130 ? 16.991 15.940 32.207 1.00 20.12 158 ASP A O 1
ATOM 2145 N N . ILE A 1 131 ? 19.242 16.127 32.224 1.00 17.35 159 ILE A N 1
ATOM 2146 C CA . ILE A 1 131 ? 19.316 17.432 32.881 1.00 16.96 159 ILE A CA 1
ATOM 2147 C C . ILE A 1 131 ? 19.463 18.491 31.801 1.00 16.65 159 ILE A C 1
ATOM 2148 O O . ILE A 1 131 ? 20.459 18.474 31.070 1.00 15.71 159 ILE A O 1
ATOM 2164 N N . MET A 1 132 ? 18.523 19.445 31.732 1.00 16.38 160 MET A N 1
ATOM 2165 C CA . MET A 1 132 ? 18.619 20.448 30.655 1.00 15.80 160 MET A CA 1
ATOM 2166 C C . MET A 1 132 ? 19.674 21.496 30.922 1.00 17.00 160 MET A C 1
ATOM 2167 O O . MET A 1 132 ? 19.850 21.934 32.059 1.00 17.52 160 MET A O 1
ATOM 2181 N N . TYR A 1 133 ? 20.372 21.903 29.862 1.00 15.83 161 TYR A N 1
ATOM 2182 C CA . TYR A 1 133 ? 21.344 22.975 29.904 1.00 15.32 161 TYR A CA 1
ATOM 2183 C C . TYR A 1 133 ? 21.087 23.930 28.754 1.00 15.57 161 TYR A C 1
ATOM 2184 O O . TYR A 1 133 ? 20.460 23.552 27.748 1.00 15.27 161 TYR A O 1
ATOM 2202 N N . PRO A 1 134 ? 21.540 25.175 28.871 1.00 15.52 162 PRO A N 1
ATOM 2203 C CA . PRO A 1 134 ? 21.342 26.123 27.767 1.00 16.52 162 PRO A CA 1
ATOM 2204 C C . PRO A 1 134 ? 22.109 25.683 26.536 1.00 15.72 162 PRO A C 1
ATOM 2205 O O . PRO A 1 134 ? 23.309 25.464 26.574 1.00 16.22 162 PRO A O 1
ATOM 2216 N N . ALA A 1 135 ? 21.389 25.586 25.426 1.00 13.96 163 ALA A N 1
ATOM 2217 C CA . ALA A 1 135 ? 21.984 25.013 24.228 1.00 15.67 163 ALA A CA 1
ATOM 2218 C C . ALA A 1 135 ? 23.222 25.782 23.735 1.00 14.41 163 ALA A C 1
ATOM 2219 O O . ALA A 1 135 ? 23.363 27.010 23.909 1.00 15.87 163 ALA A O 1
ATOM 2226 N N . TRP A 1 136 ? 24.109 25.040 23.066 1.00 13.97 164 TRP A N 1
ATOM 2227 C CA . TRP A 1 136 ? 25.328 25.593 22.498 1.00 14.34 164 TRP A CA 1
ATOM 2228 C C . TRP A 1 136 ? 25.048 26.861 21.691 1.00 16.71 164 TRP A C 1
ATOM 2229 O O . TRP A 1 136 ? 25.838 27.819 21.739 1.00 15.83 164 TRP A O 1
ATOM 2250 N N . THR A 1 137 ? 23.941 26.854 20.941 1.00 15.24 165 THR A N 1
ATOM 2251 C CA . THR A 1 137 ? 23.603 27.896 19.963 1.00 15.72 165 THR A CA 1
ATOM 2252 C C . THR A 1 137 ? 23.463 29.271 20.565 1.00 15.79 165 THR A C 1
ATOM 2253 O O . THR A 1 137 ? 23.520 30.251 19.827 1.00 14.91 165 THR A O 1
ATOM 2264 N N . PHE A 1 138 ? 23.265 29.379 21.881 1.00 13.81 166 PHE A N 1
ATOM 2265 C CA . PHE A 1 138 ? 23.284 30.711 22.441 1.00 13.77 166 PHE A CA 1
ATOM 2266 C C . PHE A 1 138 ? 24.593 31.430 22.104 1.00 14.19 166 PHE A C 1
ATOM 2267 O O . PHE A 1 138 ? 24.612 32.661 22.002 1.00 15.03 166 PHE A O 1
ATOM 2284 N N . TRP A 1 139 ? 25.679 30.683 21.906 1.00 16.35 167 TRP A N 1
ATOM 2285 C CA . TRP A 1 139 ? 26.924 31.230 21.420 1.00 15.23 167 TRP A CA 1
ATOM 2286 C C . TRP A 1 139 ? 27.235 30.825 19.991 1.00 17.81 167 TRP A C 1
ATOM 2287 O O . TRP A 1 139 ? 27.515 31.700 19.160 1.00 17.63 167 TRP A O 1
ATOM 2308 N N . GLU A 1 140 ? 27.204 29.528 19.670 1.00 16.98 168 GLU A N 1
ATOM 2309 C CA . GLU A 1 140 ? 27.578 29.070 18.332 1.00 15.41 168 GLU A CA 1
ATOM 2310 C C . GLU A 1 140 ? 27.045 27.668 18.096 1.00 15.66 168 GLU A C 1
ATOM 2311 O O . GLU A 1 140 ? 26.634 26.965 19.021 1.00 17.05 168 GLU A O 1
ATOM 2323 N N . GLY A 1 141 ? 27.128 27.228 16.842 1.00 15.97 169 GLY A N 1
ATOM 2324 C CA . GLY A 1 141 ? 26.935 25.820 16.583 1.00 16.03 169 GLY A CA 1
ATOM 2325 C C . GLY A 1 141 ? 25.522 25.404 16.235 1.00 15.53 169 GLY A C 1
ATOM 2326 O O . GLY A 1 141 ? 25.292 24.217 16.048 1.00 15.57 169 GLY A O 1
ATOM 2330 N N . GLY A 1 142 ? 24.568 26.326 16.189 1.00 14.19 170 GLY A N 1
ATOM 2331 C CA . GLY A 1 142 ? 23.248 25.997 15.715 1.00 15.55 170 GLY A CA 1
ATOM 2332 C C . GLY A 1 142 ? 23.256 25.745 14.195 1.00 13.43 170 GLY A C 1
ATOM 2333 O O . GLY A 1 142 ? 24.307 25.782 13.516 1.00 15.24 170 GLY A O 1
ATOM 2337 N N . PRO A 1 143 ? 22.099 25.360 13.693 1.00 13.86 171 PRO A N 1
ATOM 2338 C CA . PRO A 1 143 ? 21.995 24.961 12.293 1.00 14.05 171 PRO A CA 1
ATOM 2339 C C . PRO A 1 143 ? 22.610 25.966 11.321 1.00 15.75 171 PRO A C 1
ATOM 2340 O O . PRO A 1 143 ? 22.311 27.150 11.368 1.00 16.42 171 PRO A O 1
ATOM 2351 N N . ALA A 1 144 ? 23.478 25.469 10.444 1.00 15.24 172 ALA A N 1
ATOM 2352 C CA . ALA A 1 144 ? 24.084 26.245 9.356 1.00 15.46 172 ALA A CA 1
ATOM 2353 C C . ALA A 1 144 ? 23.141 26.206 8.175 1.00 16.72 172 ALA A C 1
ATOM 2354 O O . ALA A 1 144 ? 23.269 25.379 7.295 1.00 20.97 172 ALA A O 1
ATOM 2361 N N . VAL A 1 145 ? 22.236 27.171 8.134 1.00 17.15 173 VAL A N 1
ATOM 2362 C CA . VAL A 1 145 ? 21.208 27.251 7.095 1.00 15.46 173 VAL A CA 1
ATOM 2363 C C . VAL A 1 145 ? 21.746 28.164 6.010 1.00 17.51 173 VAL A C 1
ATOM 2364 O O . VAL A 1 145 ? 21.794 29.380 6.172 1.00 19.80 173 VAL A O 1
ATOM 2377 N N . TRP A 1 146 ? 22.112 27.563 4.906 1.00 20.59 174 TRP A N 1
ATOM 2378 C CA . TRP A 1 146 ? 22.678 28.303 3.794 1.00 21.63 174 TRP A CA 1
ATOM 2379 C C . TRP A 1 146 ? 21.587 29.002 3.059 1.00 22.64 174 TRP A C 1
ATOM 2380 O O . TRP A 1 146 ? 20.565 28.391 2.732 1.00 29.17 174 TRP A O 1
ATOM 2401 N N . PRO A 1 147 ? 21.781 30.300 2.728 1.00 22.06 175 PRO A N 1
ATOM 2402 C CA . PRO A 1 147 ? 22.924 31.202 2.956 1.00 20.10 175 PRO A CA 1
ATOM 2403 C C . PRO A 1 147 ? 22.772 32.142 4.152 1.00 21.14 175 PRO A C 1
ATOM 2404 O O . PRO A 1 147 ? 23.645 33.012 4.389 1.00 22.62 175 PRO A O 1
ATOM 2415 N N . ILE A 1 148 ? 21.688 31.996 4.914 1.00 19.06 176 ILE A N 1
ATOM 2416 C CA . ILE A 1 148 ? 21.386 33.007 5.939 1.00 17.40 176 ILE A CA 1
ATOM 2417 C C . ILE A 1 148 ? 22.289 32.900 7.178 1.00 19.73 176 ILE A C 1
ATOM 2418 O O . ILE A 1 148 ? 22.614 33.921 7.788 1.00 20.95 176 ILE A O 1
ATOM 2434 N N . TYR A 1 149 ? 22.667 31.695 7.585 1.00 18.56 177 TYR A N 1
ATOM 2435 C CA . TYR A 1 149 ? 23.534 31.471 8.753 1.00 16.12 177 TYR A CA 1
ATOM 2436 C C . TYR A 1 149 ? 24.646 30.545 8.287 1.00 18.38 177 TYR A C 1
ATOM 2437 O O . TYR A 1 149 ? 24.692 29.365 8.655 1.00 18.79 177 TYR A O 1
ATOM 2455 N N . PRO A 1 150 ? 25.555 31.053 7.480 1.00 19.79 178 PRO A N 1
ATOM 2456 C CA . PRO A 1 150 ? 26.534 30.172 6.829 1.00 20.19 178 PRO A CA 1
ATOM 2457 C C . PRO A 1 150 ? 27.473 29.489 7.788 1.00 19.04 178 PRO A C 1
ATOM 2458 O O . PRO A 1 150 ? 27.976 28.406 7.444 1.00 21.83 178 PRO A O 1
ATOM 2469 N N . THR A 1 151 ? 27.731 30.069 8.972 1.00 17.51 179 THR A N 1
ATOM 2470 C CA . THR A 1 151 ? 28.645 29.477 9.945 1.00 19.34 179 THR A CA 1
ATOM 2471 C C . THR A 1 151 ? 27.883 28.936 11.157 1.00 19.21 179 THR A C 1
ATOM 2472 O O . THR A 1 151 ? 28.470 28.648 12.220 1.00 19.73 179 THR A O 1
ATOM 2483 N N . GLY A 1 152 ? 26.557 28.793 11.030 1.00 15.95 180 GLY A N 1
ATOM 2484 C CA . GLY A 1 152 ? 25.737 28.239 12.092 1.00 17.78 180 GLY A CA 1
ATOM 2485 C C . GLY A 1 152 ? 24.996 29.292 12.881 1.00 19.20 180 GLY A C 1
ATOM 2486 O O . GLY A 1 152 ? 25.578 30.312 13.251 1.00 21.15 180 GLY A O 1
ATOM 2490 N N . LEU A 1 153 ? 23.735 29.015 13.196 1.00 17.16 181 LEU A N 1
ATOM 2491 C CA . LEU A 1 153 ? 22.947 29.899 14.041 1.00 15.97 181 LEU A CA 1
ATOM 2492 C C . LEU A 1 153 ? 23.586 30.049 15.417 1.00 17.34 181 LEU A C 1
ATOM 2493 O O . LEU A 1 153 ? 23.793 29.058 16.119 1.00 17.69 181 LEU A O 1
ATOM 2509 N N . GLY A 1 154 ? 23.830 31.280 15.821 1.00 16.61 182 GLY A N 1
ATOM 2510 C CA . GLY A 1 154 ? 24.479 31.531 17.099 1.00 15.39 182 GLY A CA 1
ATOM 2511 C C . GLY A 1 154 ? 24.327 32.958 17.556 1.00 16.12 182 GLY A C 1
ATOM 2512 O O . GLY A 1 154 ? 23.402 33.665 17.157 1.00 15.97 182 GLY A O 1
ATOM 2516 N N . ARG A 1 155 ? 25.241 33.370 18.430 1.00 15.63 183 ARG A N 1
ATOM 2517 C CA . ARG A 1 155 ? 25.304 34.721 18.949 1.00 19.68 183 ARG A CA 1
ATOM 2518 C C . ARG A 1 155 ? 23.913 35.290 19.231 1.00 16.60 183 ARG A C 1
ATOM 2519 O O . ARG A 1 155 ? 23.501 36.319 18.691 1.00 16.71 183 ARG A O 1
ATOM 2540 N N . TRP A 1 156 ? 23.291 34.715 20.258 1.00 14.93 184 TRP A N 1
ATOM 2541 C CA . TRP A 1 156 ? 21.989 35.184 20.728 1.00 15.26 184 TRP A CA 1
ATOM 2542 C C . TRP A 1 156 ? 22.022 36.652 21.117 1.00 16.67 184 TRP A C 1
ATOM 2543 O O . TRP A 1 156 ? 21.034 37.382 20.918 1.00 16.07 184 TRP A O 1
ATOM 2564 N N . ASP A 1 157 ? 23.136 37.105 21.711 1.00 16.92 185 ASP A N 1
ATOM 2565 C CA . ASP A 1 157 ? 23.241 38.501 22.092 1.00 17.65 185 ASP A CA 1
ATOM 2566 C C . ASP A 1 157 ? 23.046 39.408 20.883 1.00 21.09 185 ASP A C 1
ATOM 2567 O O . ASP A 1 157 ? 22.354 40.432 20.960 1.00 22.37 185 ASP A O 1
ATOM 2576 N N . LEU A 1 158 ? 23.646 39.052 19.749 1.00 19.64 186 LEU A N 1
ATOM 2577 C CA . LEU A 1 158 ? 23.537 39.901 18.573 1.00 20.82 186 LEU A CA 1
ATOM 2578 C C . LEU A 1 158 ? 22.178 39.744 17.920 1.00 17.07 186 LEU A C 1
ATOM 2579 O O . LEU A 1 158 ? 21.605 40.713 17.395 1.00 20.77 186 LEU A O 1
ATOM 2595 N N . PHE A 1 159 ? 21.682 38.514 17.904 1.00 17.36 187 PHE A N 1
ATOM 2596 C CA . PHE A 1 159 ? 20.400 38.243 17.268 1.00 19.08 187 PHE A CA 1
ATOM 2597 C C . PHE A 1 159 ? 19.276 38.961 18.011 1.00 19.21 187 PHE A C 1
ATOM 2598 O O . PHE A 1 159 ? 18.345 39.505 17.402 1.00 19.36 187 PHE A O 1
ATOM 2615 N N . ARG A 1 160 ? 19.378 39.030 19.339 1.00 16.29 188 ARG A N 1
ATOM 2616 C CA . ARG A 1 160 ? 18.427 39.810 20.101 1.00 17.94 188 ARG A CA 1
ATOM 2617 C C . ARG A 1 160 ? 18.329 41.233 19.586 1.00 17.72 188 ARG A C 1
ATOM 2618 O O . ARG A 1 160 ? 17.218 41.765 19.429 1.00 18.46 188 ARG A O 1
ATOM 2639 N N . GLU A 1 161 ? 19.481 41.899 19.420 1.00 18.84 189 GLU A N 1
ATOM 2640 C CA . GLU A 1 161 ? 19.514 43.281 18.956 1.00 19.76 189 GLU A CA 1
ATOM 2641 C C . GLU A 1 161 ? 18.849 43.394 17.595 1.00 19.03 189 GLU A C 1
ATOM 2642 O O . GLU A 1 161 ? 18.056 44.312 17.370 1.00 21.12 189 GLU A O 1
ATOM 2654 N N . ASP A 1 162 ? 19.153 42.457 16.700 1.00 20.51 190 ASP A N 1
ATOM 2655 C CA . ASP A 1 162 ? 18.616 42.536 15.341 1.00 21.19 190 ASP A CA 1
ATOM 2656 C C . ASP A 1 162 ? 17.095 42.338 15.347 1.00 19.69 190 ASP A C 1
ATOM 2657 O O . ASP A 1 162 ? 16.368 42.994 14.576 1.00 20.52 190 ASP A O 1
ATOM 2666 N N . LEU A 1 163 ? 16.607 41.424 16.190 1.00 17.76 191 LEU A N 1
ATOM 2667 C CA . LEU A 1 163 ? 15.170 41.160 16.240 1.00 19.03 191 LEU A CA 1
ATOM 2668 C C . LEU A 1 163 ? 14.410 42.338 16.852 1.00 20.73 191 LEU A C 1
ATOM 2669 O O . LEU A 1 163 ? 13.351 42.723 16.356 1.00 18.99 191 LEU A O 1
ATOM 2685 N N . VAL A 1 164 ? 14.939 42.935 17.920 1.00 20.00 192 VAL A N 1
ATOM 2686 C CA . VAL A 1 164 ? 14.312 44.120 18.501 1.00 20.61 192 VAL A CA 1
ATOM 2687 C C . VAL A 1 164 ? 14.250 45.253 17.493 1.00 20.08 192 VAL A C 1
ATOM 2688 O O . VAL A 1 164 ? 13.244 45.963 17.404 1.00 22.22 192 VAL A O 1
ATOM 2701 N N . ARG A 1 165 ? 15.310 45.436 16.702 1.00 20.25 193 ARG A N 1
ATOM 2702 C CA . ARG A 1 165 ? 15.264 46.474 15.687 1.00 24.91 193 ARG A CA 1
ATOM 2703 C C . ARG A 1 165 ? 14.224 46.160 14.624 1.00 21.87 193 ARG A C 1
ATOM 2704 O O . ARG A 1 165 ? 13.514 47.067 14.155 1.00 23.42 193 ARG A O 1
ATOM 2725 N N . SER A 1 166 ? 14.124 44.890 14.237 1.00 21.12 194 SER A N 1
ATOM 2726 C CA . SER A 1 166 ? 13.126 44.501 13.244 1.00 21.43 194 SER A CA 1
ATOM 2727 C C . SER A 1 166 ? 11.711 44.689 13.788 1.00 23.19 194 SER A C 1
ATOM 2728 O O . SER A 1 166 ? 10.834 45.199 13.088 1.00 22.30 194 SER A O 1
ATOM 2736 N N . ALA A 1 167 ? 11.492 44.299 15.049 1.00 23.46 195 ALA A N 1
ATOM 2737 C CA . ALA A 1 167 ? 10.192 44.528 15.693 1.00 22.75 195 ALA A CA 1
ATOM 2738 C C . ALA A 1 167 ? 9.773 45.993 15.653 1.00 24.45 195 ALA A C 1
ATOM 2739 O O . ALA A 1 167 ? 8.591 46.303 15.444 1.00 26.85 195 ALA A O 1
ATOM 2746 N N . ALA A 1 168 ? 10.724 46.917 15.868 1.00 24.48 196 ALA A N 1
ATOM 2747 C CA . ALA A 1 168 ? 10.428 48.354 15.841 1.00 25.56 196 ALA A CA 1
ATOM 2748 C C . ALA A 1 168 ? 10.007 48.819 14.450 1.00 30.11 196 ALA A C 1
ATOM 2749 O O . ALA A 1 168 ? 9.210 49.762 14.318 1.00 28.23 196 ALA A O 1
ATOM 2756 N N . GLN A 1 169 ? 10.537 48.174 13.412 1.00 27.81 197 GLN A N 1
ATOM 2757 C CA . GLN A 1 169 ? 10.154 48.461 12.043 1.00 26.20 197 GLN A CA 1
ATOM 2758 C C . GLN A 1 169 ? 8.768 47.925 11.704 1.00 27.22 197 GLN A C 1
ATOM 2759 O O . GLN A 1 169 ? 8.151 48.404 10.740 1.00 29.76 197 GLN A O 1
ATOM 2773 N N . TRP A 1 170 ? 8.284 46.939 12.460 1.00 23.41 198 TRP A N 1
ATOM 2774 C CA . TRP A 1 170 ? 6.996 46.296 12.233 1.00 22.35 198 TRP A CA 1
ATOM 2775 C C . TRP A 1 170 ? 6.148 46.344 13.490 1.00 22.30 198 TRP A C 1
ATOM 2776 O O . TRP A 1 170 ? 5.847 45.303 14.085 1.00 21.13 198 TRP A O 1
ATOM 2797 N N . PRO A 1 171 ? 5.717 47.524 13.890 1.00 24.25 199 PRO A N 1
ATOM 2798 C CA . PRO A 1 171 ? 4.706 47.609 14.954 1.00 24.62 199 PRO A CA 1
ATOM 2799 C C . PRO A 1 171 ? 3.493 46.744 14.625 1.00 27.42 199 PRO A C 1
ATOM 2800 O O . PRO A 1 171 ? 3.132 46.549 13.465 1.00 25.98 199 PRO A O 1
ATOM 2811 N N . TRP A 1 172 ? 2.849 46.233 15.677 1.00 26.48 200 TRP A N 1
ATOM 2812 C CA . TRP A 1 172 ? 1.721 45.316 15.543 1.00 24.56 200 TRP A CA 1
ATOM 2813 C C . TRP A 1 172 ? 0.705 45.693 14.457 1.00 24.27 200 TRP A C 1
ATOM 2814 O O . TRP A 1 172 ? 0.324 44.840 13.644 1.00 26.17 200 TRP A O 1
ATOM 2835 N N . LYS A 1 173 ? 0.221 46.936 14.462 1.00 31.03 201 LYS A N 1
ATOM 2836 C CA . LYS A 1 173 ? -0.833 47.324 13.527 1.00 33.52 201 LYS A CA 1
ATOM 2837 C C . LYS A 1 173 ? -0.365 47.257 12.076 1.00 33.48 201 LYS A C 1
ATOM 2838 O O . LYS A 1 173 ? -1.194 47.118 11.172 1.00 40.33 201 LYS A O 1
ATOM 2857 N N . LYS A 1 174 ? 0.946 47.305 11.837 1.00 30.57 202 LYS A N 1
ATOM 2858 C CA . LYS A 1 174 ? 1.498 47.178 10.492 1.00 31.19 202 LYS A CA 1
ATOM 2859 C C . LYS A 1 174 ? 1.809 45.742 10.078 1.00 30.00 202 LYS A C 1
ATOM 2860 O O . LYS A 1 174 ? 2.170 45.506 8.914 1.00 28.55 202 LYS A O 1
ATOM 2879 N N . LYS A 1 175 ? 1.723 44.779 10.989 1.00 22.82 203 LYS A N 1
ATOM 2880 C CA . LYS A 1 175 ? 2.059 43.406 10.656 1.00 20.80 203 LYS A CA 1
ATOM 2881 C C . LYS A 1 175 ? 0.961 42.746 9.799 1.00 21.01 203 LYS A C 1
ATOM 2882 O O . LYS A 1 175 ? -0.220 43.107 9.846 1.00 23.14 203 LYS A O 1
ATOM 2901 N N . ASN A 1 176 ? 1.391 41.793 8.997 1.00 22.45 204 ASN A N 1
ATOM 2902 C CA . ASN A 1 176 ? 0.518 41.051 8.093 1.00 21.53 204 ASN A CA 1
ATOM 2903 C C . ASN A 1 176 ? -0.209 39.943 8.868 1.00 19.95 204 ASN A C 1
ATOM 2904 O O . ASN A 1 176 ? 0.398 39.248 9.706 1.00 20.72 204 ASN A O 1
ATOM 2914 N N . SER A 1 177 ? -1.507 39.790 8.608 1.00 24.69 205 SER A N 1
ATOM 2915 C CA A SER A 1 177 ? -2.400 38.878 9.329 0.60 25.32 205 SER A CA 1
ATOM 2916 C CA B SER A 1 177 ? -2.335 38.868 9.387 0.40 25.77 205 SER A CA 1
ATOM 2917 C C . SER A 1 177 ? -2.347 37.432 8.840 1.00 23.00 205 SER A C 1
ATOM 2918 O O . SER A 1 177 ? -3.092 36.588 9.358 1.00 25.24 205 SER A O 1
ATOM 2933 N N . THR A 1 178 ? -1.540 37.121 7.834 1.00 22.77 206 THR A N 1
ATOM 2934 C CA . THR A 1 178 ? -1.351 35.736 7.394 1.00 19.83 206 THR A CA 1
ATOM 2935 C C . THR A 1 178 ? -0.317 35.062 8.274 1.00 24.59 206 THR A C 1
ATOM 2936 O O . THR A 1 178 ? 0.796 35.583 8.424 1.00 25.04 206 THR A O 1
ATOM 2947 N N . ALA A 1 179 ? -0.673 33.926 8.896 1.00 20.26 207 ALA A N 1
ATOM 2948 C CA . ALA A 1 179 ? 0.276 33.248 9.770 1.00 17.85 207 ALA A CA 1
ATOM 2949 C C . ALA A 1 179 ? 1.480 32.749 8.975 1.00 15.48 207 ALA A C 1
ATOM 2950 O O . ALA A 1 179 ? 1.369 32.482 7.782 1.00 19.96 207 ALA A O 1
ATOM 2957 N N . TYR A 1 180 ? 2.623 32.595 9.645 1.00 16.42 208 TYR A N 1
ATOM 2958 C CA . TYR A 1 180 ? 3.863 32.374 8.919 1.00 17.37 208 TYR A CA 1
ATOM 2959 C C . TYR A 1 180 ? 4.752 31.307 9.546 1.00 15.28 208 TYR A C 1
ATOM 2960 O O . TYR A 1 180 ? 4.887 31.228 10.773 1.00 16.16 208 TYR A O 1
ATOM 2978 N N . PHE A 1 181 ? 5.345 30.482 8.682 1.00 16.23 209 PHE A N 1
ATOM 2979 C CA . PHE A 1 181 ? 6.325 29.470 9.113 1.00 16.29 209 PHE A CA 1
ATOM 2980 C C . PHE A 1 181 ? 7.252 29.162 7.963 1.00 15.86 209 PHE A C 1
ATOM 2981 O O . PHE A 1 181 ? 6.766 28.963 6.840 1.00 16.80 209 PHE A O 1
ATOM 2998 N N . ARG A 1 182 ? 8.550 29.101 8.230 1.00 14.18 210 ARG A N 1
ATOM 2999 C CA . ARG A 1 182 ? 9.560 28.657 7.275 1.00 15.31 210 ARG A CA 1
ATOM 3000 C C . ARG A 1 182 ? 10.504 27.729 8.018 1.00 15.90 210 ARG A C 1
ATOM 3001 O O . ARG A 1 182 ? 11.156 28.157 8.983 1.00 16.23 210 ARG A O 1
ATOM 3022 N N . GLY A 1 183 ? 10.525 26.458 7.652 1.00 15.78 211 GLY A N 1
ATOM 3023 C CA . GLY A 1 183 ? 11.381 25.500 8.321 1.00 15.50 211 GLY A CA 1
ATOM 3024 C C . GLY A 1 183 ? 11.362 24.211 7.529 1.00 15.82 211 GLY A C 1
ATOM 3025 O O . GLY A 1 183 ? 10.568 24.048 6.593 1.00 15.84 211 GLY A O 1
ATOM 3029 N N . SER A 1 184 ? 12.172 23.265 7.978 1.00 14.07 212 SER A N 1
ATOM 3030 C CA . SER A 1 184 ? 12.330 21.994 7.296 1.00 14.05 212 SER A CA 1
ATOM 3031 C C . SER A 1 184 ? 11.493 20.913 7.991 1.00 16.08 212 SER A C 1
ATOM 3032 O O . SER A 1 184 ? 10.959 21.108 9.092 1.00 15.91 212 SER A O 1
ATOM 3040 N N . ARG A 1 185 ? 11.408 19.756 7.345 1.00 16.99 213 ARG A N 1
ATOM 3041 C CA . ARG A 1 185 ? 10.528 18.682 7.804 1.00 17.68 213 ARG A CA 1
ATOM 3042 C C . ARG A 1 185 ? 11.260 17.794 8.824 1.00 16.12 213 ARG A C 1
ATOM 3043 O O . ARG A 1 185 ? 11.495 16.616 8.627 1.00 19.45 213 ARG A O 1
ATOM 3064 N N . THR A 1 186 ? 11.629 18.400 9.954 1.00 16.68 214 THR A N 1
ATOM 3065 C CA . THR A 1 186 ? 12.309 17.680 11.043 1.00 19.24 214 THR A CA 1
ATOM 3066 C C . THR A 1 186 ? 11.346 16.889 11.926 1.00 20.32 214 THR A C 1
ATOM 3067 O O . THR A 1 186 ? 11.808 16.074 12.729 1.00 22.59 214 THR A O 1
ATOM 3078 N N . SER A 1 187 ? 10.041 17.153 11.821 1.00 17.71 215 SER A N 1
ATOM 3079 C CA . SER A 1 187 ? 8.997 16.340 12.439 1.00 19.01 215 SER A CA 1
ATOM 3080 C C . SER A 1 187 ? 7.792 16.378 11.527 1.00 18.47 215 SER A C 1
ATOM 3081 O O . SER A 1 187 ? 7.410 17.468 11.090 1.00 19.30 215 SER A O 1
ATOM 3089 N N . PRO A 1 188 ? 7.125 15.244 11.341 1.00 18.58 216 PRO A N 1
ATOM 3090 C CA . PRO A 1 188 ? 5.852 15.222 10.593 1.00 21.75 216 PRO A CA 1
ATOM 3091 C C . PRO A 1 188 ? 4.738 15.944 11.303 1.00 26.48 216 PRO A C 1
ATOM 3092 O O . PRO A 1 188 ? 3.682 16.182 10.713 1.00 22.81 216 PRO A O 1
ATOM 3103 N N . GLU A 1 189 ? 4.922 16.306 12.567 1.00 21.75 217 GLU A N 1
ATOM 3104 C CA . GLU A 1 189 ? 3.943 17.130 13.230 1.00 20.18 217 GLU A CA 1
ATOM 3105 C C . GLU A 1 189 ? 3.785 18.474 12.552 1.00 18.47 217 GLU A C 1
ATOM 3106 O O . GLU A 1 189 ? 2.766 19.149 12.764 1.00 20.53 217 GLU A O 1
ATOM 3118 N N . ARG A 1 190 ? 4.763 18.877 11.712 1.00 18.33 218 ARG A N 1
ATOM 3119 C CA . ARG A 1 190 ? 4.677 20.116 10.952 1.00 17.26 218 ARG A CA 1
ATOM 3120 C C . ARG A 1 190 ? 3.763 19.978 9.725 1.00 16.71 218 ARG A C 1
ATOM 3121 O O . ARG A 1 190 ? 3.257 20.985 9.239 1.00 19.66 218 ARG A O 1
ATOM 3142 N N . ASP A 1 191 ? 3.514 18.769 9.258 1.00 18.82 219 ASP A N 1
ATOM 3143 C CA . ASP A 1 191 ? 2.839 18.575 7.973 1.00 18.10 219 ASP A CA 1
ATOM 3144 C C . ASP A 1 191 ? 1.481 19.270 7.923 1.00 21.21 219 ASP A C 1
ATOM 3145 O O . ASP A 1 191 ? 1.155 19.874 6.877 1.00 19.68 219 ASP A O 1
ATOM 3154 N N . PRO A 1 192 ? 0.610 19.177 8.940 1.00 21.17 220 PRO A N 1
ATOM 3155 C CA . PRO A 1 192 ? -0.735 19.774 8.772 1.00 21.38 220 PRO A CA 1
ATOM 3156 C C . PRO A 1 192 ? -0.715 21.262 8.528 1.00 19.60 220 PRO A C 1
ATOM 3157 O O . PRO A 1 192 ? -1.628 21.790 7.876 1.00 20.02 220 PRO A O 1
ATOM 3168 N N . LEU A 1 193 ? 0.296 21.968 8.996 1.00 19.40 221 LEU A N 1
ATOM 3169 C CA . LEU A 1 193 ? 0.343 23.412 8.747 1.00 17.82 221 LEU A CA 1
ATOM 3170 C C . LEU A 1 193 ? 0.727 23.718 7.306 1.00 18.86 22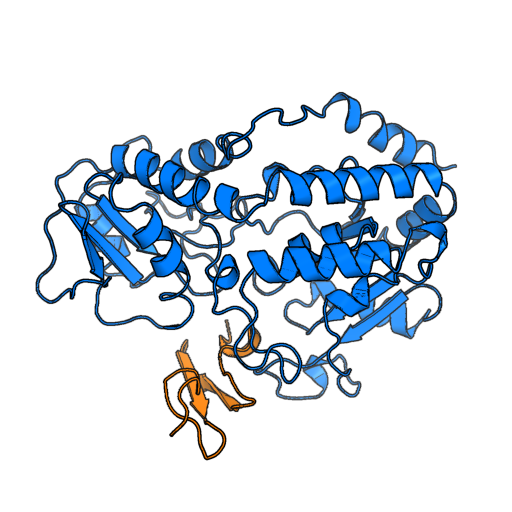1 LEU A C 1
ATOM 3171 O O . LEU A 1 193 ? 0.172 24.644 6.690 1.00 19.36 221 LEU A O 1
ATOM 3187 N N . ILE A 1 194 ? 1.729 23.003 6.792 1.00 18.00 222 ILE A N 1
ATOM 3188 C CA . ILE A 1 194 ? 2.134 23.169 5.405 1.00 17.43 222 ILE A CA 1
ATOM 3189 C C . ILE A 1 194 ? 0.967 22.814 4.500 1.00 18.50 222 ILE A C 1
ATOM 3190 O O . ILE A 1 194 ? 0.669 23.534 3.548 1.00 19.12 222 ILE A O 1
ATOM 3206 N N . LEU A 1 195 ? 0.211 21.753 4.838 1.00 19.90 223 LEU A N 1
ATOM 3207 C CA . LEU A 1 195 ? -0.917 21.342 3.988 1.00 19.42 223 LEU A CA 1
ATOM 3208 C C . LEU A 1 195 ? -2.080 22.336 4.063 1.00 20.00 223 LEU A C 1
ATOM 3209 O O . LEU A 1 195 ? -2.728 22.645 3.050 1.00 23.63 223 LEU A O 1
ATOM 3225 N N . LEU A 1 196 ? -2.320 22.900 5.268 1.00 20.95 224 LEU A N 1
ATOM 3226 C CA . LEU A 1 196 ? -3.326 23.935 5.410 1.00 20.25 224 LEU A CA 1
ATOM 3227 C C . LEU A 1 196 ? -2.941 25.169 4.619 1.00 19.71 224 LEU A C 1
ATOM 3228 O O . LEU A 1 196 ? -3.799 25.801 3.990 1.00 21.94 224 LEU A O 1
ATOM 3244 N N . SER A 1 197 ? -1.659 25.512 4.642 1.00 21.31 225 SER A N 1
ATOM 3245 C CA . SER A 1 197 ? -1.165 26.647 3.874 1.00 17.89 225 SER A CA 1
ATOM 3246 C C . SER A 1 197 ? -1.395 26.445 2.396 1.00 20.90 225 SER A C 1
ATOM 3247 O O . SER A 1 197 ? -1.794 27.376 1.678 1.00 24.18 225 SER A O 1
ATOM 3255 N N . ARG A 1 198 ? -1.107 25.243 1.899 1.00 21.56 226 ARG A N 1
ATOM 3256 C CA . ARG A 1 198 ? -1.339 25.001 0.479 1.00 20.33 226 ARG A CA 1
ATOM 3257 C C . ARG A 1 198 ? -2.821 25.083 0.105 1.00 23.47 226 ARG A C 1
ATOM 3258 O O . ARG A 1 198 ? -3.172 25.457 -1.029 1.00 22.78 226 ARG A O 1
ATOM 3279 N N . LYS A 1 199 ? -3.713 24.682 1.024 1.00 22.79 227 LYS A N 1
ATOM 3280 C CA . LYS A 1 199 ? -5.140 24.774 0.777 1.00 24.48 227 LYS A CA 1
ATOM 3281 C C . LYS A 1 199 ? -5.676 26.177 0.945 1.00 24.24 227 LYS A C 1
ATOM 3282 O O . LYS A 1 199 ? -6.738 26.495 0.377 1.00 26.96 227 LYS A O 1
ATOM 3301 N N . ASN A 1 200 ? -5.049 26.990 1.798 1.00 24.24 228 ASN A N 1
ATOM 3302 C CA . ASN A 1 200 ? -5.620 28.280 2.189 1.00 25.97 228 ASN A CA 1
ATOM 3303 C C . ASN A 1 200 ? -4.485 29.270 2.386 1.00 26.17 228 ASN A C 1
ATOM 3304 O O . ASN A 1 200 ? -4.113 29.607 3.504 1.00 21.92 228 ASN A O 1
ATOM 3315 N N . PRO A 1 201 ? -3.865 29.716 1.302 1.00 25.29 229 PRO A N 1
ATOM 3316 C CA . PRO A 1 201 ? -2.655 30.520 1.447 1.00 23.43 229 PRO A CA 1
ATOM 3317 C C . PRO A 1 201 ? -2.865 31.909 2.055 1.00 24.00 229 PRO A C 1
ATOM 3318 O O . PRO A 1 201 ? -1.888 32.453 2.592 1.00 26.85 229 PRO A O 1
ATOM 3329 N N . LYS A 1 202 ? -4.071 32.472 2.009 1.00 27.41 230 LYS A N 1
ATOM 3330 C CA . LYS A 1 202 ? -4.319 33.735 2.688 1.00 32.32 230 LYS A CA 1
ATOM 3331 C C . LYS A 1 202 ? -4.355 33.550 4.199 1.00 29.75 230 LYS A C 1
ATOM 3332 O O . LYS A 1 202 ? -4.018 34.467 4.953 1.00 26.72 230 LYS A O 1
ATOM 3351 N N . LEU A 1 203 ? -4.705 32.363 4.648 1.00 21.48 231 LEU A N 1
ATOM 3352 C CA . LEU A 1 203 ? -4.788 32.100 6.082 1.00 21.32 231 LEU A CA 1
ATOM 3353 C C . LEU A 1 203 ? -3.400 31.853 6.670 1.00 23.39 231 LEU A C 1
ATOM 3354 O O . LEU A 1 203 ? -3.062 32.366 7.751 1.00 19.92 231 LEU A O 1
ATOM 3370 N N . VAL A 1 204 ? -2.620 31.011 5.995 1.00 20.48 232 VAL A N 1
ATOM 3371 C CA . VAL A 1 204 ? -1.306 30.580 6.470 1.00 20.10 232 VAL A CA 1
ATOM 3372 C C . VAL A 1 204 ? -0.324 30.547 5.305 1.00 19.44 232 VAL A C 1
ATOM 3373 O O . VAL A 1 204 ? -0.646 30.014 4.245 1.00 22.45 232 VAL A O 1
ATOM 3386 N N . ASP A 1 205 ? 0.874 31.090 5.518 1.00 18.13 233 ASP A N 1
ATOM 3387 C CA . ASP A 1 205 ? 2.010 30.999 4.580 1.00 18.13 233 ASP A CA 1
ATOM 3388 C C . ASP A 1 205 ? 3.072 30.144 5.271 1.00 20.33 233 ASP A C 1
ATOM 3389 O O . ASP A 1 205 ? 3.925 30.659 6.004 1.00 17.82 233 ASP A O 1
ATOM 3398 N N . ALA A 1 206 ? 2.994 28.826 5.066 1.00 17.71 234 ALA A N 1
ATOM 3399 C CA . ALA A 1 206 ? 3.873 27.853 5.727 1.00 17.30 234 ALA A CA 1
ATOM 3400 C C . ALA A 1 206 ? 4.431 26.945 4.643 1.00 19.53 234 ALA A C 1
ATOM 3401 O O . ALA A 1 206 ? 3.670 26.314 3.906 1.00 20.64 234 ALA A O 1
ATOM 3408 N N . GLU A 1 207 ? 5.754 26.905 4.537 1.00 17.54 235 GLU A N 1
ATOM 3409 C CA . GLU A 1 207 ? 6.422 26.191 3.462 1.00 16.73 235 GLU A CA 1
ATOM 3410 C C . GLU A 1 207 ? 7.655 25.499 4.014 1.00 17.75 235 GLU A C 1
ATOM 3411 O O . GLU A 1 207 ? 8.314 26.023 4.918 1.00 18.16 235 GLU A O 1
ATOM 3423 N N . TYR A 1 208 ? 7.955 24.312 3.472 1.00 17.34 236 TYR A N 1
ATOM 3424 C CA . TYR A 1 208 ? 9.123 23.547 3.869 1.00 15.32 236 TYR A CA 1
ATOM 3425 C C . TYR A 1 208 ? 10.361 23.975 3.090 1.00 17.04 236 TYR A C 1
ATOM 3426 O O . TYR A 1 208 ? 10.374 23.950 1.853 1.00 18.39 236 TYR A O 1
ATOM 3444 N N . THR A 1 209 ? 11.388 24.358 3.835 1.00 17.77 237 THR A N 1
ATOM 3445 C CA . THR A 1 209 ? 12.747 24.505 3.369 1.00 17.97 237 THR A CA 1
ATOM 3446 C C . THR A 1 209 ? 13.407 23.139 3.401 1.00 17.57 237 THR A C 1
ATOM 3447 O O . THR A 1 209 ? 12.836 22.175 3.924 1.00 19.96 237 THR A O 1
ATOM 3458 N N . LYS A 1 210 ? 14.628 23.038 2.869 1.00 20.39 238 LYS A N 1
ATOM 3459 C CA . LYS A 1 210 ? 15.299 21.750 2.965 1.00 22.40 238 LYS A CA 1
ATOM 3460 C C . LYS A 1 210 ? 16.428 21.839 3.983 1.00 21.84 238 LYS A C 1
ATOM 3461 O O . LYS A 1 210 ? 16.972 22.914 4.253 1.00 24.45 238 LYS A O 1
ATOM 3480 N N . ASN A 1 211 ? 16.709 20.721 4.608 1.00 19.6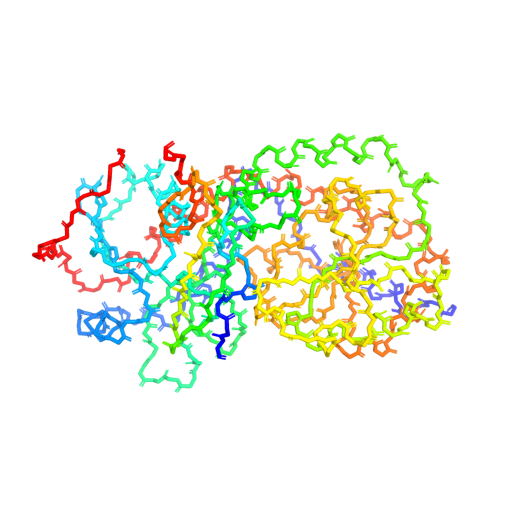0 239 ASN A N 1
ATOM 3481 C CA . ASN A 1 211 ? 17.863 20.658 5.488 1.00 17.16 239 ASN A CA 1
ATOM 3482 C C . ASN A 1 211 ? 18.908 19.731 4.862 1.00 18.50 239 ASN A C 1
ATOM 3483 O O . ASN A 1 211 ? 18.706 19.161 3.773 1.00 19.11 239 ASN A O 1
ATOM 3494 N N . GLN A 1 212 ? 20.044 19.569 5.558 1.00 17.87 240 GLN A N 1
ATOM 3495 C CA . GLN A 1 212 ? 21.184 18.833 4.990 1.00 18.73 240 GLN A CA 1
ATOM 3496 C C . GLN A 1 212 ? 20.975 17.331 4.909 1.00 21.12 240 GLN A C 1
ATOM 3497 O O . GLN A 1 212 ? 21.803 16.638 4.298 1.00 25.72 240 GLN A O 1
ATOM 3511 N N . ALA A 1 213 ? 19.867 16.820 5.418 1.00 20.96 241 ALA A N 1
ATOM 3512 C CA . ALA A 1 213 ? 19.534 15.414 5.300 1.00 22.86 241 ALA A CA 1
ATOM 3513 C C . ALA A 1 213 ? 18.598 15.130 4.149 1.00 26.80 241 ALA A C 1
ATOM 3514 O O . ALA A 1 213 ? 18.206 13.980 3.983 1.00 28.21 241 ALA A O 1
ATOM 3521 N N . TRP A 1 214 ? 18.214 16.155 3.378 1.00 23.94 242 TRP A N 1
ATOM 3522 C CA . TRP A 1 214 ? 17.318 16.005 2.239 1.00 23.45 242 TRP A CA 1
ATOM 3523 C C . TRP A 1 214 ? 17.788 14.910 1.310 1.00 27.21 242 TRP A C 1
ATOM 3524 O O . TRP A 1 214 ? 18.977 14.812 0.971 1.00 30.04 242 TRP A O 1
ATOM 3545 N N . LYS A 1 215 ? 16.847 14.057 0.922 1.00 29.15 243 LYS A N 1
ATOM 3546 C CA . LYS A 1 215 ? 17.132 12.948 0.016 1.00 31.11 243 LYS A CA 1
ATOM 3547 C C . LYS A 1 215 ? 16.195 12.958 -1.185 1.00 34.27 243 LYS A C 1
ATOM 3548 O O . LYS A 1 215 ? 16.542 12.413 -2.231 1.00 39.16 243 LYS A O 1
ATOM 3567 N N . SER A 1 216 ? 14.990 13.503 -1.035 1.00 31.43 244 SER A N 1
ATOM 3568 C CA . SER A 1 216 ? 14.010 13.489 -2.125 1.00 37.96 244 SER A CA 1
ATOM 3569 C C . SER A 1 216 ? 12.893 14.482 -1.831 1.00 35.70 244 SER A C 1
ATOM 3570 O O . SER A 1 216 ? 12.816 15.083 -0.762 1.00 28.30 244 SER A O 1
ATOM 3578 N N . MET A 1 217 ? 11.988 14.602 -2.790 1.00 32.20 245 MET A N 1
ATOM 3579 C CA . MET A 1 217 ? 10.849 15.489 -2.650 1.00 40.51 245 MET A CA 1
ATOM 3580 C C . MET A 1 217 ? 9.932 15.092 -1.514 1.00 27.44 245 MET A C 1
ATOM 3581 O O . MET A 1 217 ? 9.123 15.922 -1.071 1.00 26.09 245 MET A O 1
ATOM 3595 N N . LYS A 1 218 ? 9.998 13.840 -1.050 1.00 25.76 246 LYS A N 1
ATOM 3596 C CA . LYS A 1 218 ? 9.266 13.466 0.156 1.00 29.68 246 LYS A CA 1
ATOM 3597 C C . LYS A 1 218 ? 9.604 14.376 1.330 1.00 27.75 246 LYS A C 1
ATOM 3598 O O . LYS A 1 218 ? 8.755 14.629 2.193 1.00 29.24 246 LYS A O 1
ATOM 3617 N N . ASP A 1 219 ? 10.837 14.869 1.382 1.00 26.89 247 ASP A N 1
ATOM 3618 C CA . ASP A 1 219 ? 11.255 15.663 2.523 1.00 24.61 247 ASP A CA 1
ATOM 3619 C C . ASP A 1 219 ? 10.668 17.060 2.500 1.00 20.67 247 ASP A C 1
ATOM 3620 O O . ASP A 1 219 ? 10.805 17.789 3.493 1.00 21.80 247 ASP A O 1
ATOM 3629 N N . THR A 1 220 ? 9.997 17.440 1.407 1.00 24.94 248 THR A N 1
ATOM 3630 C CA . THR A 1 220 ? 9.257 18.702 1.357 1.00 23.53 248 THR A CA 1
ATOM 3631 C C . THR A 1 220 ? 7.796 18.487 0.969 1.00 22.57 248 THR A C 1
ATOM 3632 O O . THR A 1 220 ? 7.184 19.366 0.355 1.00 24.94 248 THR A O 1
ATOM 3643 N N . LEU A 1 221 ? 7.243 17.288 1.214 1.00 23.00 249 LEU A N 1
ATOM 3644 C CA . LEU A 1 221 ? 5.858 16.949 0.859 1.00 24.76 249 LEU A CA 1
ATOM 3645 C C . LEU A 1 221 ? 5.583 17.221 -0.606 1.00 29.88 249 LEU A C 1
ATOM 3646 O O . LEU A 1 221 ? 4.539 17.762 -0.993 1.00 30.84 249 LEU A O 1
ATOM 3662 N N . GLY A 1 222 ? 6.522 16.809 -1.449 1.00 26.29 250 GLY A N 1
ATOM 3663 C CA . GLY A 1 222 ? 6.303 16.725 -2.862 1.00 25.99 250 GLY A CA 1
ATOM 3664 C C . GLY A 1 222 ? 6.379 18.015 -3.640 1.00 26.40 250 GLY A C 1
ATOM 3665 O O . GLY A 1 222 ? 6.040 18.014 -4.831 1.00 28.19 250 GLY A O 1
ATOM 3669 N N . LYS A 1 223 ? 6.839 19.099 -3.020 1.00 26.75 251 LYS A N 1
ATOM 3670 C CA . LYS A 1 223 ? 7.023 20.379 -3.683 1.00 23.56 251 LYS A CA 1
ATOM 3671 C C . LYS A 1 223 ? 8.475 20.834 -3.650 1.00 25.70 251 LYS A C 1
ATOM 3672 O O . LYS A 1 223 ? 9.244 20.438 -2.768 1.00 24.28 251 LYS A O 1
ATOM 3691 N N . PRO A 1 224 ? 8.869 21.705 -4.580 1.00 25.24 252 PRO A N 1
ATOM 3692 C CA . PRO A 1 224 ? 10.200 22.303 -4.514 1.00 26.46 252 PRO A CA 1
ATOM 3693 C C . PRO A 1 224 ? 10.418 22.957 -3.163 1.00 23.18 252 PRO A C 1
ATOM 3694 O O . PRO A 1 224 ? 9.509 23.577 -2.609 1.00 25.24 252 PRO A O 1
ATOM 3705 N N . ALA A 1 225 ? 11.639 22.834 -2.664 1.00 22.75 253 ALA A N 1
ATOM 3706 C CA . ALA A 1 225 ? 11.963 23.448 -1.401 1.00 21.17 253 ALA A CA 1
ATOM 3707 C C . ALA A 1 225 ? 11.806 24.962 -1.479 1.00 20.38 253 ALA A C 1
ATOM 3708 O O . ALA A 1 225 ? 12.109 25.592 -2.510 1.00 24.73 253 ALA A O 1
ATOM 3715 N N . ALA A 1 226 ? 11.305 25.528 -0.384 1.00 18.87 254 ALA A N 1
ATOM 3716 C CA . ALA A 1 226 ? 11.226 26.967 -0.237 1.00 18.40 254 ALA A CA 1
ATOM 3717 C C . ALA A 1 226 ? 12.596 27.544 0.080 1.00 20.35 254 ALA A C 1
ATOM 3718 O O . ALA A 1 226 ? 13.436 26.920 0.734 1.00 21.23 254 ALA A O 1
ATOM 3725 N N . LYS A 1 227 ? 12.792 28.777 -0.370 1.00 19.62 255 LYS A N 1
ATOM 3726 C CA . LYS A 1 227 ? 13.970 29.523 0.015 1.00 20.80 255 LYS A CA 1
ATOM 3727 C C . LYS A 1 227 ? 13.963 29.805 1.516 1.00 20.08 255 LYS A C 1
ATOM 3728 O O . LYS A 1 227 ? 12.921 30.054 2.133 1.00 19.28 255 LYS A O 1
ATOM 3747 N N . ASP A 1 228 ? 15.154 29.758 2.108 1.00 19.13 256 ASP A N 1
ATOM 3748 C CA . ASP A 1 228 ? 15.262 30.061 3.523 1.00 17.31 256 ASP A CA 1
ATOM 3749 C C . ASP A 1 228 ? 15.130 31.560 3.749 1.00 16.15 256 ASP A C 1
ATOM 3750 O O . ASP A 1 228 ? 15.580 32.380 2.941 1.00 20.94 256 ASP A O 1
ATOM 3759 N N . VAL A 1 229 ? 14.529 31.903 4.889 1.00 15.63 257 VAL A N 1
ATOM 3760 C CA . VAL A 1 229 ? 14.152 33.273 5.240 1.00 14.32 257 VAL A CA 1
ATOM 3761 C C . VAL A 1 229 ? 14.739 33.591 6.607 1.00 13.47 257 VAL A C 1
ATOM 3762 O O . VAL A 1 229 ? 14.472 32.884 7.582 1.00 16.37 257 VAL A O 1
ATOM 3775 N N . HIS A 1 230 ? 15.504 34.681 6.674 1.00 16.71 258 HIS A N 1
ATOM 3776 C CA . HIS A 1 230 ? 16.090 35.101 7.950 1.00 14.65 258 HIS A CA 1
ATOM 3777 C C . HIS A 1 230 ? 15.028 35.316 9.006 1.00 15.60 258 HIS A C 1
ATOM 3778 O O . HIS A 1 230 ? 13.940 35.815 8.734 1.00 15.40 258 HIS A O 1
ATOM 3792 N N . LEU A 1 231 ? 15.358 34.966 10.250 1.00 15.84 259 LEU A N 1
ATOM 3793 C CA . LEU A 1 231 ? 14.413 35.215 11.340 1.00 15.00 259 LEU A CA 1
ATOM 3794 C C . LEU A 1 231 ? 14.027 36.694 11.464 1.00 15.08 259 LEU A C 1
ATOM 3795 O O . LEU A 1 231 ? 12.860 36.977 11.819 1.00 16.13 259 LEU A O 1
ATOM 3811 N N . VAL A 1 232 ? 14.927 37.648 11.158 1.00 17.28 260 VAL A N 1
ATOM 3812 C CA . VAL A 1 232 ? 14.519 39.056 11.252 1.00 20.41 260 VAL A CA 1
ATOM 3813 C C . VAL A 1 232 ? 13.416 39.376 10.251 1.00 19.07 260 VAL A C 1
ATOM 3814 O O . VAL A 1 232 ? 12.651 40.325 10.461 1.00 20.38 260 VAL A O 1
ATOM 3827 N N . ASP A 1 233 ? 13.307 38.606 9.164 1.00 17.68 261 ASP A N 1
ATOM 3828 C CA . ASP A 1 233 ? 12.265 38.816 8.167 1.00 16.03 261 ASP A CA 1
ATOM 3829 C C . ASP A 1 233 ? 10.965 38.099 8.495 1.00 18.67 261 ASP A C 1
ATOM 3830 O O . ASP A 1 233 ? 10.004 38.226 7.748 1.00 20.02 261 ASP A O 1
ATOM 3839 N N . HIS A 1 234 ? 10.889 37.434 9.648 1.00 15.45 262 HIS A N 1
ATOM 3840 C CA . HIS A 1 234 ? 9.639 36.907 10.165 1.00 15.95 262 HIS A CA 1
ATOM 3841 C C . HIS A 1 234 ? 8.809 37.991 10.862 1.00 17.09 262 HIS A C 1
ATOM 3842 O O . HIS A 1 234 ? 7.599 37.832 11.011 1.00 17.96 262 HIS A O 1
ATOM 3856 N N . CYS A 1 235 ? 9.421 39.118 11.230 1.00 18.68 263 CYS A N 1
ATOM 3857 C CA . CYS A 1 235 ? 8.718 40.000 12.160 1.00 18.98 263 CYS A CA 1
ATOM 3858 C C . CYS A 1 235 ? 7.578 40.780 11.523 1.00 19.72 263 CYS A C 1
ATOM 3859 O O . CYS A 1 235 ? 6.734 41.311 12.250 1.00 20.09 263 CYS A O 1
ATOM 3866 N N . LYS A 1 236 ? 7.498 40.812 10.200 1.00 18.94 264 LYS A N 1
ATOM 3867 C CA . LYS A 1 236 ? 6.412 41.502 9.532 1.00 18.00 264 LYS A CA 1
ATOM 3868 C C . LYS A 1 236 ? 5.093 40.746 9.657 1.00 19.39 264 LYS A C 1
ATOM 3869 O O . LYS A 1 236 ? 4.072 41.297 9.243 1.00 25.22 264 LYS A O 1
ATOM 3888 N N . TYR A 1 237 ? 5.103 39.508 10.150 1.00 16.84 265 TYR A N 1
ATOM 3889 C CA . TYR A 1 237 ? 3.901 38.677 10.318 1.00 18.85 265 TYR A CA 1
ATOM 3890 C C . TYR A 1 237 ? 3.397 38.670 11.759 1.00 17.61 265 TYR A C 1
ATOM 3891 O O . TYR A 1 237 ? 4.176 38.484 12.697 1.00 19.39 265 TYR A O 1
ATOM 3909 N N . LYS A 1 238 ? 2.079 38.849 11.907 1.00 18.00 266 LYS A N 1
ATOM 3910 C CA . LYS A 1 238 ? 1.487 38.926 13.259 1.00 17.49 266 LYS A CA 1
ATOM 3911 C C . LYS A 1 238 ? 1.556 37.607 14.005 1.00 19.96 266 LYS A C 1
ATOM 3912 O O . LYS A 1 238 ? 1.603 37.606 15.245 1.00 17.83 266 LYS A O 1
ATOM 3931 N N . TYR A 1 239 ? 1.460 36.479 13.299 1.00 17.41 267 TYR A N 1
ATOM 3932 C CA . TYR A 1 239 ? 1.254 35.159 13.901 1.00 14.70 267 TYR A CA 1
ATOM 3933 C C . TYR A 1 239 ? 2.366 34.232 13.435 1.00 17.39 267 TYR A C 1
ATOM 3934 O O . TYR A 1 239 ? 2.437 33.908 12.234 1.00 17.35 267 TYR A O 1
ATOM 3952 N N . LEU A 1 240 ? 3.244 33.830 14.349 1.00 15.61 268 LEU A N 1
ATOM 3953 C CA . LEU A 1 240 ? 4.410 33.015 14.012 1.00 13.96 268 LEU A CA 1
ATOM 3954 C C . LEU A 1 240 ? 4.295 31.666 14.671 1.00 17.22 268 LEU A C 1
ATOM 3955 O O . LEU A 1 240 ? 4.182 31.594 15.883 1.00 15.33 268 LEU A O 1
ATOM 3971 N N . PHE A 1 241 ? 4.353 30.603 13.904 1.00 15.03 269 PHE A N 1
ATOM 3972 C CA . PHE A 1 241 ? 4.280 29.241 14.430 1.00 14.93 269 PHE A CA 1
ATOM 3973 C C . PHE A 1 241 ? 5.610 28.659 14.836 1.00 14.52 269 PHE A C 1
ATOM 3974 O O . PHE A 1 241 ? 6.658 28.928 14.249 1.00 15.01 269 PHE A O 1
ATOM 3991 N N . ASN A 1 242 ? 5.528 27.838 15.874 1.00 14.41 270 ASN A N 1
ATOM 3992 C CA . ASN A 1 242 ? 6.656 27.105 16.410 1.00 12.52 270 ASN A CA 1
ATOM 3993 C C . ASN A 1 242 ? 6.248 25.657 16.630 1.00 12.37 270 ASN A C 1
ATOM 3994 O O . ASN A 1 242 ? 5.178 25.387 17.172 1.00 15.23 270 ASN A O 1
ATOM 4005 N N . PHE A 1 243 ? 7.114 24.732 16.200 1.00 12.44 271 PHE A N 1
ATOM 4006 C CA . PHE A 1 243 ? 6.941 23.290 16.317 1.00 12.33 271 PHE A CA 1
ATOM 4007 C C . PHE A 1 243 ? 8.190 22.630 16.888 1.00 13.18 271 PHE A C 1
ATOM 4008 O O . PHE A 1 243 ? 9.313 23.095 16.677 1.00 14.86 271 PHE A O 1
ATOM 4025 N N . ARG A 1 244 ? 7.998 21.464 17.503 1.00 14.65 272 ARG A N 1
ATOM 4026 C CA . ARG A 1 244 ? 9.105 20.561 17.718 1.00 16.22 272 ARG A CA 1
ATOM 4027 C C . ARG A 1 244 ? 9.757 20.210 16.381 1.00 15.44 272 ARG A C 1
ATOM 4028 O O . ARG A 1 244 ? 9.143 20.287 15.313 1.00 15.74 272 ARG A O 1
ATOM 4049 N N . GLY A 1 245 ? 11.001 19.806 16.484 1.00 15.69 273 GLY A N 1
ATOM 4050 C CA . GLY A 1 245 ? 11.711 19.153 15.399 1.00 14.32 273 GLY A CA 1
ATOM 4051 C C . GLY A 1 245 ? 12.115 17.761 15.839 1.00 14.27 273 GLY A C 1
ATOM 4052 O O . GLY A 1 245 ? 11.273 16.949 16.261 1.00 17.42 273 GLY A O 1
ATOM 4056 N N . VAL A 1 246 ? 13.411 17.452 15.781 1.00 14.36 274 VAL A N 1
ATOM 4057 C CA . VAL A 1 246 ? 13.893 16.220 16.409 1.00 17.01 274 VAL A CA 1
ATOM 4058 C C . VAL A 1 246 ? 13.550 16.243 17.897 1.00 15.40 274 VAL A C 1
ATOM 4059 O O . VAL A 1 246 ? 13.001 15.281 18.446 1.00 16.97 274 VAL A O 1
ATOM 4072 N N . ALA A 1 247 ? 13.888 17.348 18.536 1.00 14.87 275 ALA A N 1
ATOM 4073 C CA . ALA A 1 247 ? 13.523 17.699 19.900 1.00 14.42 275 ALA A CA 1
ATOM 4074 C C . ALA A 1 247 ? 12.915 19.098 19.871 1.00 15.24 275 ALA A C 1
ATOM 4075 O O . ALA A 1 247 ? 12.197 19.441 18.933 1.00 15.83 275 ALA A O 1
ATOM 4082 N N . ALA A 1 248 ? 13.170 19.948 20.854 1.00 14.13 276 ALA A N 1
ATOM 4083 C CA . ALA A 1 248 ? 12.718 21.327 20.778 1.00 12.90 276 ALA A CA 1
ATOM 4084 C C . ALA A 1 248 ? 13.497 22.077 19.709 1.00 14.28 276 ALA A C 1
ATOM 4085 O O . ALA A 1 248 ? 14.563 21.632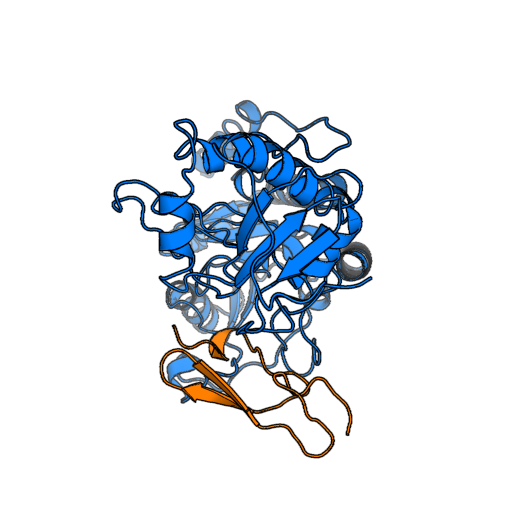 19.262 1.00 15.16 276 ALA A O 1
ATOM 4092 N N . SER A 1 249 ? 12.920 23.190 19.253 1.00 13.36 277 SER A N 1
ATOM 4093 C CA . SER A 1 249 ? 13.539 24.032 18.228 1.00 14.98 277 SER A CA 1
ATOM 4094 C C . SER A 1 249 ? 14.098 25.359 18.738 1.00 13.19 277 SER A C 1
ATOM 4095 O O . SER A 1 249 ? 13.414 26.101 19.465 1.00 13.50 277 SER A O 1
ATOM 4103 N N . PHE A 1 250 ? 15.258 25.732 18.189 1.00 12.90 278 PHE A N 1
ATOM 4104 C CA . PHE A 1 250 ? 15.859 27.036 18.429 1.00 12.38 278 PHE A CA 1
ATOM 4105 C C . PHE A 1 250 ? 15.057 28.194 17.877 1.00 12.93 278 PHE A C 1
ATOM 4106 O O . PHE A 1 250 ? 15.364 29.346 18.206 1.00 13.60 278 PHE A O 1
ATOM 4123 N N . ARG A 1 251 ? 14.113 27.926 16.971 1.00 13.58 279 ARG A N 1
ATOM 4124 C CA . ARG A 1 251 ? 13.253 28.982 16.438 1.00 13.69 279 ARG A CA 1
ATOM 4125 C C . ARG A 1 251 ? 12.515 29.742 17.531 1.00 13.46 279 ARG A C 1
ATOM 4126 O O . ARG A 1 251 ? 12.406 30.977 17.484 1.00 13.88 279 ARG A O 1
ATOM 4147 N N . PHE A 1 252 ? 11.983 29.012 18.516 1.00 12.78 280 PHE A N 1
ATOM 4148 C CA . PHE A 1 252 ? 10.967 29.503 19.449 1.00 13.26 280 PHE A CA 1
ATOM 4149 C C . PHE A 1 252 ? 11.356 30.844 20.060 1.00 12.97 280 PHE A C 1
ATOM 4150 O O . PHE A 1 252 ? 10.580 31.815 20.003 1.00 12.75 280 PHE A O 1
ATOM 4167 N N . LYS A 1 253 ? 12.525 30.902 20.742 1.00 13.49 281 LYS A N 1
ATOM 4168 C CA . LYS A 1 253 ? 12.890 32.102 21.485 1.00 12.76 281 LYS A CA 1
ATOM 4169 C C . LYS A 1 253 ? 12.946 33.326 20.596 1.00 13.76 281 LYS A C 1
ATOM 4170 O O . LYS A 1 253 ? 12.720 34.439 21.057 1.00 14.18 281 LYS A O 1
ATOM 4189 N N . HIS A 1 254 ? 13.326 33.142 19.329 1.00 12.89 282 HIS A N 1
ATOM 4190 C CA . HIS A 1 254 ? 13.515 34.281 18.405 1.00 12.95 282 HIS A CA 1
ATOM 4191 C C . HIS A 1 254 ? 12.180 34.926 18.044 1.00 12.98 282 HIS A C 1
ATOM 4192 O O . HIS A 1 254 ? 12.101 36.150 17.909 1.00 15.32 282 HIS A O 1
ATOM 4206 N N . LEU A 1 255 ? 11.142 34.122 17.909 1.00 14.51 283 LEU A N 1
ATOM 4207 C CA . LEU A 1 255 ? 9.865 34.614 17.405 1.00 13.12 283 LEU A CA 1
ATOM 4208 C C . LEU A 1 255 ? 9.271 35.662 18.337 1.00 15.20 283 LEU A C 1
ATOM 4209 O O . LEU A 1 255 ? 8.702 36.663 17.881 1.00 15.92 283 LEU A O 1
ATOM 4225 N N . PHE A 1 256 ? 9.417 35.478 19.662 1.00 13.97 284 PHE A N 1
ATOM 4226 C CA . PHE A 1 256 ? 8.876 36.450 20.614 1.00 15.63 284 PHE A CA 1
ATOM 4227 C C . PHE A 1 256 ? 9.435 37.838 20.395 1.00 15.07 284 PHE A C 1
ATOM 4228 O O . PHE A 1 256 ? 8.720 38.843 20.556 1.00 17.70 284 PHE A O 1
ATOM 4245 N N . LEU A 1 257 ? 10.731 37.918 20.047 1.00 14.84 285 LEU A N 1
ATOM 4246 C CA . LEU A 1 257 ? 11.379 39.206 19.974 1.00 14.22 285 LEU A CA 1
ATOM 4247 C C . LEU A 1 257 ? 10.956 39.980 18.743 1.00 17.66 285 LEU A C 1
ATOM 4248 O O . LEU A 1 257 ? 11.206 41.192 18.685 1.00 18.67 285 LEU A O 1
ATOM 4264 N N . CYS A 1 258 ? 10.249 39.338 17.806 1.00 17.06 286 CYS A N 1
ATOM 4265 C CA . CYS A 1 258 ? 9.603 40.075 16.740 1.00 20.19 286 CYS A CA 1
ATOM 4266 C C . CYS A 1 258 ? 8.463 40.945 17.204 1.00 20.27 286 CYS A C 1
ATOM 4267 O O . CYS A 1 258 ? 8.005 41.782 16.424 1.00 19.63 286 CYS A O 1
ATOM 4274 N N . GLY A 1 259 ? 7.991 40.756 18.438 1.00 18.53 287 GLY A N 1
ATOM 4275 C CA . GLY A 1 259 ? 6.768 41.388 18.873 1.00 20.20 287 GLY A CA 1
ATOM 4276 C C . GLY A 1 259 ? 5.529 40.765 18.272 1.00 18.08 287 GLY A C 1
ATOM 4277 O O . GLY A 1 259 ? 4.432 41.302 18.438 1.00 20.78 287 GLY A O 1
ATOM 4281 N N . SER A 1 260 ? 5.679 39.632 17.612 1.00 17.86 288 SER A N 1
ATOM 4282 C CA . SER A 1 260 ? 4.582 38.891 17.002 1.00 17.33 288 SER A CA 1
ATOM 4283 C C . SER A 1 260 ? 4.019 37.891 18.007 1.00 16.42 288 SER A C 1
ATOM 4284 O O . SER A 1 260 ? 4.650 37.581 19.029 1.00 18.00 288 SER A O 1
ATOM 4292 N N . LEU A 1 261 ? 2.807 37.431 17.737 1.00 17.73 289 LEU A N 1
ATOM 4293 C CA . LEU A 1 261 ? 2.126 36.462 18.602 1.00 16.37 289 LEU A CA 1
ATOM 4294 C C . LEU A 1 261 ? 2.560 35.048 18.230 1.00 15.34 289 LEU A C 1
ATOM 4295 O O . LEU A 1 261 ? 2.419 34.631 17.062 1.00 15.78 289 LEU A O 1
ATOM 4311 N N . VAL A 1 262 ? 3.152 34.344 19.170 1.00 14.49 290 VAL A N 1
ATOM 4312 C CA . VAL A 1 262 ? 3.685 33.016 18.913 1.00 14.19 290 VAL A CA 1
ATOM 4313 C C . VAL A 1 262 ? 2.590 31.967 19.083 1.00 16.71 290 VAL A C 1
ATOM 4314 O O . VAL A 1 262 ? 1.872 31.931 20.098 1.00 15.60 290 VAL A O 1
ATOM 4327 N N . PHE A 1 263 ? 2.489 31.070 18.117 1.00 14.67 291 PHE A N 1
ATOM 4328 C CA . PHE A 1 263 ? 1.576 29.933 18.142 1.00 14.31 291 PHE A CA 1
ATOM 4329 C C . PHE A 1 263 ? 2.473 28.720 18.352 1.00 16.53 291 PHE A C 1
ATOM 4330 O O . PHE A 1 263 ? 3.180 28.289 17.443 1.00 16.94 291 PHE A O 1
ATOM 4347 N N . HIS A 1 264 ? 2.455 28.173 19.552 1.00 15.37 292 HIS A N 1
ATOM 4348 C CA . HIS A 1 264 ? 3.356 27.097 19.961 1.00 16.61 292 HIS A CA 1
ATOM 4349 C C . HIS A 1 264 ? 2.601 25.769 19.948 1.00 16.43 292 HIS A C 1
ATOM 4350 O O . HIS A 1 264 ? 1.615 25.576 20.688 1.00 16.35 292 HIS A O 1
ATOM 4364 N N . VAL A 1 265 ? 3.023 24.866 19.064 1.00 16.43 293 VAL A N 1
ATOM 4365 C CA . VAL A 1 265 ? 2.336 23.605 18.825 1.00 16.45 293 VAL A CA 1
ATOM 4366 C C . VAL A 1 265 ? 2.902 22.517 19.732 1.00 19.95 293 VAL A C 1
ATOM 4367 O O . VAL A 1 265 ? 4.101 22.237 19.695 1.00 19.06 293 VAL A O 1
ATOM 4380 N N . GLY A 1 266 ? 2.044 21.901 20.541 1.00 17.86 294 GLY A N 1
ATOM 4381 C CA . GLY A 1 266 ? 2.471 20.826 21.416 1.00 19.58 294 GLY A CA 1
ATOM 4382 C C . GLY A 1 266 ? 3.064 21.350 22.708 1.00 18.40 294 GLY A C 1
ATOM 4383 O O . GLY A 1 266 ? 3.411 22.507 22.835 1.00 19.74 294 GLY A O 1
ATOM 4387 N N . ASP A 1 267 ? 3.205 20.449 23.670 1.00 18.57 295 ASP A N 1
ATOM 4388 C CA . ASP A 1 267 ? 3.701 20.863 24.978 1.00 20.65 295 ASP A CA 1
ATOM 4389 C C . ASP A 1 267 ? 4.606 19.806 25.587 1.00 23.51 295 ASP A C 1
ATOM 4390 O O . ASP A 1 267 ? 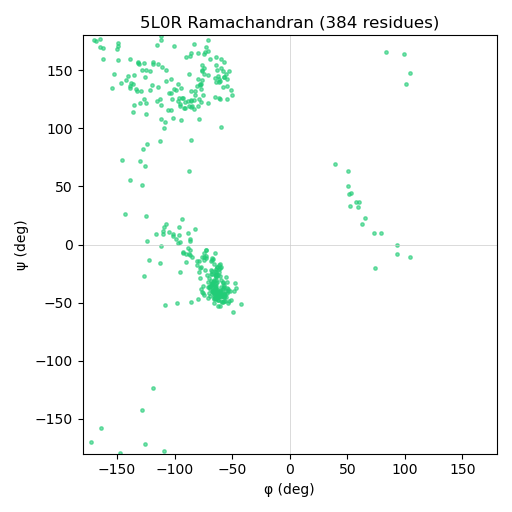4.775 19.769 26.809 1.00 25.03 295 ASP A O 1
ATOM 4399 N N . GLU A 1 268 ? 5.251 18.982 24.767 1.00 17.38 296 GLU A N 1
ATOM 4400 C CA . GLU A 1 268 ? 6.114 17.923 25.278 1.00 20.45 296 GLU A CA 1
ATOM 4401 C C . GLU A 1 268 ? 7.592 18.290 25.282 1.00 17.71 296 GLU A C 1
ATOM 4402 O O . GLU A 1 268 ? 8.273 18.053 26.291 1.00 18.93 296 GLU A O 1
ATOM 4414 N N . TRP A 1 269 ? 8.108 18.786 24.164 1.00 17.22 297 TRP A N 1
ATOM 4415 C CA . TRP A 1 269 ? 9.545 19.024 24.002 1.00 15.60 297 TRP A CA 1
ATOM 4416 C C . TRP A 1 269 ? 9.959 20.392 24.541 1.00 16.31 297 TRP A C 1
ATOM 4417 O O . TRP A 1 269 ? 9.398 21.438 24.183 1.00 16.70 297 TRP A O 1
ATOM 4438 N N . LEU A 1 270 ? 10.930 20.369 25.462 1.00 15.54 298 LEU A N 1
ATOM 4439 C CA . LEU A 1 270 ? 11.323 21.533 26.235 1.00 14.07 298 LEU A CA 1
ATOM 4440 C C . LEU A 1 270 ? 12.786 21.908 25.995 1.00 12.89 298 LEU A C 1
ATOM 4441 O O . LEU A 1 270 ? 13.623 21.064 25.674 1.00 14.10 298 LEU A O 1
ATOM 4457 N N . GLU A 1 271 ? 13.061 23.193 26.234 1.00 14.62 299 GLU A N 1
ATOM 4458 C CA . GLU A 1 271 ? 14.384 23.688 26.636 1.00 13.57 299 GLU A CA 1
ATOM 4459 C C . GLU A 1 271 ? 14.257 24.254 28.049 1.00 12.92 299 GLU A C 1
ATOM 4460 O O . GLU A 1 271 ? 13.139 24.381 28.569 1.00 14.58 299 GLU A O 1
ATOM 4472 N N . PHE A 1 272 ? 15.387 24.603 28.661 1.00 14.33 300 PHE A N 1
ATOM 4473 C CA . PHE A 1 272 ? 15.362 24.885 30.094 1.00 12.80 300 PHE A CA 1
ATOM 4474 C C . PHE A 1 272 ? 14.429 26.039 30.459 1.00 14.41 300 PHE A C 1
ATOM 4475 O O . PHE A 1 272 ? 13.936 26.093 31.596 1.00 15.94 300 PHE A O 1
ATOM 4492 N N . PHE A 1 273 ? 14.246 27.012 29.567 1.00 14.59 301 PHE A N 1
ATOM 4493 C CA . PHE A 1 273 ? 13.471 28.208 29.858 1.00 15.30 301 PHE A CA 1
ATOM 4494 C C . PHE A 1 273 ? 11.980 28.049 29.577 1.00 15.51 301 PHE A C 1
ATOM 4495 O O . PHE A 1 273 ? 11.192 28.930 29.952 1.00 17.00 301 PHE A O 1
ATOM 4512 N N . TYR A 1 274 ? 11.580 26.949 28.972 1.00 14.32 302 TYR A N 1
ATOM 4513 C CA . TYR A 1 274 ? 10.216 26.803 28.494 1.00 14.27 302 TYR A CA 1
ATOM 4514 C C . TYR A 1 274 ? 9.245 26.767 29.672 1.00 17.20 302 TYR A C 1
ATOM 4515 O O . TYR A 1 274 ? 8.133 27.288 29.533 1.00 17.72 302 TYR A O 1
ATOM 4533 N N . PRO A 1 275 ? 9.580 26.161 30.823 1.00 17.37 303 PRO A N 1
ATOM 4534 C CA . PRO A 1 275 ? 8.585 26.124 31.904 1.00 17.64 303 PRO A CA 1
ATOM 4535 C C . PRO A 1 275 ? 8.162 27.501 32.407 1.00 22.53 303 PRO A C 1
ATOM 4536 O O . PRO A 1 275 ? 7.092 27.626 33.019 1.00 24.48 303 PRO A O 1
ATOM 4547 N N . GLN A 1 276 ? 8.956 28.535 32.186 1.00 16.99 304 GLN A N 1
ATOM 4548 C CA . GLN A 1 276 ? 8.570 29.882 32.600 1.00 17.74 304 GLN A CA 1
ATOM 4549 C C . GLN A 1 276 ? 7.727 30.624 31.563 1.00 18.80 304 GLN A C 1
ATOM 4550 O O . GLN A 1 276 ? 7.142 31.665 31.894 1.00 19.79 304 GLN A O 1
ATOM 4564 N N . LEU A 1 277 ? 7.593 30.083 30.358 1.00 17.08 305 LEU A N 1
ATOM 4565 C CA . LEU A 1 277 ? 6.708 30.646 29.363 1.00 16.98 305 LEU A CA 1
ATOM 4566 C C . LEU A 1 277 ? 5.375 29.942 29.503 1.00 19.89 305 LEU A C 1
ATOM 4567 O O . LEU A 1 277 ? 5.333 28.717 29.477 1.00 20.17 305 LEU A O 1
ATOM 4583 N N . LYS A 1 278 ? 4.309 30.707 29.667 1.00 19.06 306 LYS A N 1
ATOM 4584 C CA . LYS A 1 278 ? 3.060 30.106 30.053 1.00 18.47 306 LYS A CA 1
ATOM 4585 C C . LYS A 1 278 ? 2.023 30.248 28.951 1.00 18.90 306 LYS A C 1
ATOM 4586 O O . LYS A 1 278 ? 1.847 31.338 28.405 1.00 17.63 306 LYS A O 1
ATOM 4605 N N . PRO A 1 279 ? 1.286 29.190 28.641 1.00 17.40 307 PRO A N 1
ATOM 4606 C CA . PRO A 1 279 ? 0.237 29.315 27.614 1.00 17.27 307 PRO A CA 1
ATOM 4607 C C . PRO A 1 279 ? -0.796 30.349 28.019 1.00 20.26 307 PRO A C 1
ATOM 4608 O O . PRO A 1 279 ? -1.182 30.464 29.187 1.00 19.66 307 PRO A O 1
ATOM 4619 N N . TRP A 1 280 ? -1.243 31.111 27.020 1.00 17.91 308 TRP A N 1
ATOM 4620 C CA . TRP A 1 280 ? -2.233 32.169 27.130 1.00 19.02 308 TRP A CA 1
ATOM 4621 C C . TRP A 1 280 ? -1.679 33.419 27.806 1.00 19.53 308 TRP A C 1
ATOM 4622 O O . TRP A 1 280 ? -2.275 34.493 27.688 1.00 23.48 308 TRP A O 1
ATOM 4643 N N . VAL A 1 281 ? -0.591 33.287 28.559 1.00 20.53 309 VAL A N 1
ATOM 4644 C CA . VAL A 1 281 ? 0.087 34.455 29.117 1.00 19.14 309 VAL A CA 1
ATOM 4645 C C . VAL A 1 281 ? 1.084 35.021 28.097 1.00 18.80 309 VAL A C 1
ATOM 4646 O O . VAL A 1 281 ? 1.097 36.223 27.814 1.00 18.20 309 VAL A O 1
ATOM 4659 N N . HIS A 1 282 ? 1.905 34.142 27.546 1.00 16.83 310 HIS A N 1
ATOM 4660 C CA . HIS A 1 282 ? 3.008 34.516 26.683 1.00 15.34 310 HIS A CA 1
ATOM 4661 C C . HIS A 1 282 ? 2.857 34.084 25.240 1.00 17.25 310 HIS A C 1
ATOM 4662 O O . HIS A 1 282 ? 3.588 34.606 24.401 1.00 16.30 310 HIS A O 1
ATOM 4676 N N . TYR A 1 283 ? 1.943 33.157 24.925 1.00 16.50 311 TYR A N 1
ATOM 4677 C CA . TYR A 1 283 ? 1.810 32.613 23.578 1.00 15.80 311 TYR A CA 1
ATOM 4678 C C . TYR A 1 283 ? 0.467 31.901 23.490 1.00 15.93 311 TYR A C 1
ATOM 4679 O O . TYR A 1 283 ? -0.236 31.703 24.490 1.00 16.92 311 TYR A O 1
ATOM 4697 N N . ILE A 1 284 ? 0.090 31.528 22.277 1.00 16.78 312 ILE A N 1
ATOM 4698 C CA . ILE A 1 284 ? -1.121 30.755 22.027 1.00 16.72 312 ILE A CA 1
ATOM 4699 C C . ILE A 1 284 ? -0.738 29.277 21.951 1.00 18.22 312 ILE A C 1
ATOM 4700 O O . ILE A 1 284 ? 0.066 28.902 21.080 1.00 16.97 312 ILE A O 1
ATOM 4716 N N . PRO A 1 285 ? -1.263 28.418 22.816 1.00 18.41 313 PRO A N 1
ATOM 4717 C CA . PRO A 1 285 ? -1.011 26.982 22.678 1.00 18.47 313 PRO A CA 1
ATOM 4718 C C . PRO A 1 285 ? -1.878 26.395 21.583 1.00 17.66 313 PRO A C 1
ATOM 4719 O O . PRO A 1 285 ? -3.071 26.686 21.501 1.00 20.87 313 PRO A O 1
ATOM 4730 N N . VAL A 1 286 ? -1.294 25.523 20.772 1.00 18.12 314 VAL A N 1
ATOM 4731 C CA . VAL A 1 286 ? -2.009 24.847 19.694 1.00 15.63 314 VAL A CA 1
ATOM 4732 C C . VAL A 1 286 ? -1.946 23.348 19.952 1.00 21.27 314 VAL A C 1
ATOM 4733 O O . VAL A 1 286 ? -0.892 22.831 20.323 1.00 19.16 314 VAL A O 1
ATOM 4746 N N . LYS A 1 287 ? -3.065 22.643 19.746 1.00 20.69 315 LYS A N 1
ATOM 4747 C CA . LYS A 1 287 ? -3.065 21.190 19.895 1.00 20.58 315 LYS A CA 1
ATOM 4748 C C . LYS A 1 287 ? -2.027 20.559 18.991 1.00 18.46 315 LYS A C 1
ATOM 4749 O O . LYS A 1 287 ? -1.757 21.040 17.896 1.00 19.79 315 LYS A O 1
ATOM 4768 N N . THR A 1 288 ? -1.405 19.489 19.499 1.00 23.44 316 THR A N 1
ATOM 4769 C CA . THR A 1 288 ? -0.317 18.824 18.805 1.00 25.32 316 THR A CA 1
ATOM 4770 C C . THR A 1 288 ? -0.710 18.444 17.392 1.00 26.34 316 THR A C 1
ATOM 4771 O O . THR A 1 288 ? 0.107 18.533 16.461 1.00 27.55 316 THR A O 1
ATOM 4782 N N . ASP A 1 289 ? -1.944 18.018 17.212 1.00 22.96 317 ASP A N 1
ATOM 4783 C CA . ASP A 1 289 ? -2.441 17.623 15.917 1.00 24.75 317 ASP A CA 1
ATOM 4784 C C . ASP A 1 289 ? -3.007 18.736 15.048 1.00 26.33 317 ASP A C 1
ATOM 4785 O O . ASP A 1 289 ? -3.490 18.478 14.001 1.00 25.98 317 ASP A O 1
ATOM 4794 N N . LEU A 1 290 ? -2.911 19.972 15.519 1.00 22.71 318 LEU A N 1
ATOM 4795 C CA . LEU A 1 290 ? -3.393 21.165 14.844 1.00 18.64 318 LEU A CA 1
ATOM 4796 C C . LEU A 1 290 ? -4.895 21.195 14.637 1.00 24.21 318 LEU A C 1
ATOM 4797 O O . LEU A 1 290 ? -5.384 21.948 13.889 1.00 26.00 318 LEU A O 1
ATOM 4813 N N . SER A 1 291 ? -5.603 20.376 15.360 1.00 24.81 319 SER A N 1
ATOM 4814 C CA . SER A 1 291 ? -7.030 20.254 15.084 1.00 27.38 319 SER A CA 1
ATOM 4815 C C . SER A 1 291 ? -7.799 21.522 15.430 1.00 25.90 319 SER A C 1
ATOM 4816 O O . SER A 1 291 ? -8.886 21.736 14.884 1.00 29.33 319 SER A O 1
ATOM 4824 N N . ASN A 1 292 ? -7.281 22.377 16.309 1.00 23.66 320 ASN A N 1
ATOM 4825 C CA . ASN A 1 292 ? -7.969 23.623 16.628 1.00 23.89 320 ASN A CA 1
ATOM 4826 C C . ASN A 1 292 ? -7.299 24.864 16.054 1.00 21.81 320 ASN A C 1
ATOM 4827 O O . ASN A 1 292 ? -7.623 25.990 16.447 1.00 23.74 320 ASN A O 1
ATOM 4838 N N . VAL A 1 293 ? -6.420 24.706 15.070 1.00 20.98 321 VAL A N 1
ATOM 4839 C CA . VAL A 1 293 ? -5.634 25.856 14.621 1.00 19.94 321 VAL A CA 1
ATOM 4840 C C . VAL A 1 293 ? -6.504 26.893 13.903 1.00 20.05 321 VAL A C 1
ATOM 4841 O O . VAL A 1 293 ? -6.298 28.100 14.056 1.00 21.22 321 VAL A O 1
ATOM 4854 N N . GLN A 1 294 ? -7.513 26.467 13.135 1.00 22.73 322 GLN A N 1
ATOM 4855 C CA . GLN A 1 294 ? -8.341 27.450 12.439 1.00 22.04 322 GLN A CA 1
ATOM 4856 C C . GLN A 1 294 ? -9.206 28.243 13.415 1.00 24.06 322 GLN A C 1
ATOM 4857 O O . GLN A 1 294 ? -9.410 29.448 13.226 1.00 24.95 322 GLN A O 1
ATOM 4871 N N . GLU A 1 295 ? -9.735 27.580 14.455 1.00 23.97 323 GLU A N 1
ATOM 4872 C CA . GLU A 1 295 ? -10.498 28.277 15.482 1.00 25.54 323 GLU A CA 1
ATOM 4873 C C . GLU A 1 295 ? -9.621 29.288 16.223 1.00 21.38 323 GLU A C 1
ATOM 4874 O O . GLU A 1 295 ? -10.068 30.400 16.536 1.00 22.94 323 GLU A O 1
ATOM 4886 N N . LEU A 1 296 ? -8.374 28.916 16.519 1.00 21.21 324 LEU A N 1
ATOM 4887 C CA . LEU A 1 296 ? -7.476 29.818 17.239 1.00 19.83 324 LEU A CA 1
ATOM 4888 C C . LEU A 1 296 ? -7.122 31.025 16.394 1.00 20.32 324 LEU A C 1
ATOM 4889 O O . LEU A 1 296 ? -7.090 32.145 16.899 1.00 22.80 324 LEU A O 1
ATOM 4905 N N . LEU A 1 297 ? -6.902 30.820 15.095 1.00 19.58 325 LEU A N 1
ATOM 4906 C CA . LEU A 1 297 ? -6.592 31.953 14.222 1.00 21.80 325 LEU A CA 1
ATOM 4907 C C . LEU A 1 297 ? -7.793 32.892 14.105 1.00 20.23 325 LEU A C 1
ATOM 4908 O O . LEU A 1 297 ? -7.625 34.127 14.106 1.00 26.97 325 LEU A O 1
ATOM 4924 N N . GLN A 1 298 ? -9.028 32.351 13.985 1.00 21.17 326 GLN A N 1
ATOM 4925 C CA . GLN A 1 298 ? -10.207 33.208 13.989 1.00 23.48 326 GLN A CA 1
ATOM 4926 C C . GLN A 1 298 ? -10.341 33.933 15.328 1.00 22.91 326 GLN A C 1
ATOM 4927 O O . GLN A 1 298 ? -10.686 35.118 15.363 1.00 24.53 326 GLN A O 1
ATOM 4940 N N . PHE A 1 299 ? -10.085 33.236 16.436 1.00 23.98 327 PHE A N 1
ATOM 4941 C CA . PHE A 1 299 ? -10.197 33.887 17.732 1.00 22.95 327 PHE A CA 1
ATOM 4942 C C . PHE A 1 299 ? -9.286 35.115 17.828 1.00 19.67 327 PHE A C 1
ATOM 4943 O O . PHE A 1 299 ? -9.723 36.195 18.251 1.00 23.73 327 PHE A O 1
ATOM 4960 N N . VAL A 1 300 ? -8.008 34.973 17.469 1.00 22.77 328 VAL A N 1
ATOM 4961 C CA . VAL A 1 300 ? -7.086 36.095 17.663 1.00 21.73 328 VAL A CA 1
ATOM 4962 C C . VAL A 1 300 ? -7.448 37.242 16.742 1.00 23.06 328 VAL A C 1
ATOM 4963 O O . VAL A 1 300 ? -7.333 38.418 17.117 1.00 27.38 328 VAL A O 1
ATOM 4976 N N . LYS A 1 301 ? -7.918 36.938 15.545 1.00 23.08 329 LYS A N 1
ATOM 4977 C CA . LYS A 1 301 ? -8.314 38.006 14.640 1.00 23.71 329 LYS A CA 1
ATOM 4978 C C . LYS A 1 301 ? -9.532 38.752 15.155 1.00 28.56 329 LYS A C 1
ATOM 4979 O O . LYS A 1 301 ? -9.656 39.953 14.925 1.00 32.18 329 LYS A O 1
ATOM 4998 N N . ALA A 1 302 ? -10.422 38.065 15.854 1.00 27.87 330 ALA A N 1
ATOM 4999 C CA . ALA A 1 302 ? -11.608 38.711 16.399 1.00 30.08 330 ALA A CA 1
ATOM 5000 C C . ALA A 1 302 ? -11.360 39.336 17.763 1.00 27.53 330 ALA A C 1
ATOM 5001 O O . ALA A 1 302 ? -12.263 39.998 18.295 1.00 31.50 330 ALA A O 1
ATOM 5008 N N . ASN A 1 303 ? -10.175 39.157 18.326 1.00 27.50 331 ASN A N 1
ATOM 5009 C CA . ASN A 1 303 ? -9.836 39.640 19.667 1.00 24.23 331 ASN A CA 1
ATOM 5010 C C . ASN A 1 303 ? -8.417 40.199 19.603 1.00 32.39 331 ASN A C 1
ATOM 5011 O O . ASN A 1 303 ? -7.513 39.791 20.335 1.00 26.45 331 ASN A O 1
ATOM 5022 N N . ASP A 1 304 ? -8.231 41.152 18.687 1.00 27.83 332 ASP A N 1
ATOM 5023 C CA . ASP A 1 304 ? -6.881 41.613 18.368 1.00 25.86 332 ASP A CA 1
ATOM 5024 C C . ASP A 1 304 ? -6.227 42.318 19.563 1.00 27.66 332 ASP A C 1
ATOM 5025 O O . ASP A 1 304 ? -5.002 42.289 19.702 1.00 25.66 332 ASP A O 1
ATOM 5034 N N . ASP A 1 305 ? -7.028 42.968 20.420 1.00 33.32 333 ASP A N 1
ATOM 5035 C CA . ASP A 1 305 ? -6.481 43.605 21.606 1.00 31.50 333 ASP A CA 1
ATOM 5036 C C . ASP A 1 305 ? -5.877 42.576 22.536 1.00 30.30 333 ASP A C 1
ATOM 5037 O O . ASP A 1 305 ? -4.765 42.756 23.038 1.00 28.42 333 ASP A O 1
ATOM 5046 N N . VAL A 1 306 ? -6.603 41.484 22.784 1.00 29.77 334 VAL A N 1
ATOM 5047 C CA . VAL A 1 306 ? -6.058 40.390 23.592 1.00 30.07 334 VAL A CA 1
ATOM 5048 C C . VAL A 1 306 ? -4.807 39.798 22.942 1.00 30.18 334 VAL A C 1
ATOM 5049 O O . VAL A 1 306 ? -3.804 39.526 23.618 1.00 24.68 334 VAL A O 1
ATOM 5062 N N . ALA A 1 307 ? -4.851 39.576 21.618 1.00 25.86 335 ALA A N 1
ATOM 5063 C CA . ALA A 1 307 ? -3.711 39.005 20.914 1.00 22.16 335 ALA A CA 1
ATOM 5064 C C . ALA A 1 307 ? -2.455 39.854 21.105 1.00 19.54 335 ALA A C 1
ATOM 5065 O O . ALA A 1 307 ? -1.371 39.320 21.375 1.00 22.00 335 ALA A O 1
ATOM 5072 N N . GLN A 1 308 ? -2.603 41.175 21.032 1.00 23.39 336 GLN A N 1
ATOM 5073 C CA . GLN A 1 308 ? -1.463 42.064 21.206 1.00 21.73 336 GLN A CA 1
ATOM 5074 C C . GLN A 1 308 ? -0.928 42.004 22.627 1.00 22.69 336 GLN A C 1
ATOM 5075 O O . GLN A 1 308 ? 0.288 42.039 22.843 1.00 23.73 336 GLN A O 1
ATOM 5089 N N . GLU A 1 309 ? -1.823 41.950 23.609 1.00 24.28 337 GLU A N 1
ATOM 5090 C CA . GLU A 1 309 ? -1.371 41.875 24.992 1.00 24.16 337 GLU A CA 1
ATOM 5091 C C . GLU A 1 309 ? -0.531 40.632 25.225 1.00 23.19 337 GLU A C 1
ATOM 5092 O O . GLU A 1 309 ? 0.494 40.684 25.924 1.00 23.44 337 GLU A O 1
ATOM 5104 N N . ILE A 1 310 ? -0.969 39.494 24.686 1.00 22.15 338 ILE A N 1
ATOM 5105 C CA . ILE A 1 310 ? -0.201 38.256 24.816 1.00 19.91 338 ILE A CA 1
ATOM 5106 C C . ILE A 1 310 ? 1.160 38.387 24.126 1.00 18.67 338 ILE A C 1
ATOM 5107 O O . ILE A 1 310 ? 2.208 37.997 24.665 1.00 19.20 338 ILE A O 1
ATOM 5123 N N . ALA A 1 311 ? 1.176 38.930 22.912 1.00 18.21 339 ALA A N 1
ATOM 5124 C CA . ALA A 1 311 ? 2.438 39.075 22.192 1.00 19.15 339 ALA A CA 1
ATOM 5125 C C . ALA A 1 311 ? 3.396 39.976 22.961 1.00 19.88 339 ALA A C 1
ATOM 5126 O O . ALA A 1 311 ? 4.590 39.713 23.013 1.00 18.16 339 ALA A O 1
ATOM 5133 N N . GLU A 1 312 ? 2.893 41.079 23.517 1.00 18.44 340 GLU A N 1
ATOM 5134 C CA . GLU A 1 312 ? 3.749 41.981 24.266 1.00 21.21 340 GLU A CA 1
ATOM 5135 C C . GLU A 1 312 ? 4.291 41.303 25.515 1.00 21.56 340 GLU A C 1
ATOM 5136 O O . GLU A 1 312 ? 5.469 41.486 25.849 1.00 20.23 340 GLU A O 1
ATOM 5148 N N . ARG A 1 313 ? 3.469 40.499 26.214 1.00 23.09 341 ARG A N 1
ATOM 5149 C CA . ARG A 1 313 ? 3.971 39.822 27.413 1.00 20.50 341 ARG A CA 1
ATOM 5150 C C . ARG A 1 313 ? 5.063 38.818 27.054 1.00 21.20 341 ARG A C 1
ATOM 5151 O O . ARG A 1 313 ? 6.082 38.718 27.753 1.00 20.09 341 ARG A O 1
ATOM 5172 N N . GLY A 1 314 ? 4.865 38.054 25.987 1.00 19.03 342 GLY A N 1
ATOM 5173 C CA . GLY A 1 314 ? 5.891 37.103 25.575 1.00 19.52 342 GLY A CA 1
ATOM 5174 C C . GLY A 1 314 ? 7.180 37.780 25.163 1.00 17.55 342 GLY A C 1
ATOM 5175 O O . GLY A 1 314 ? 8.262 37.337 25.533 1.00 17.39 342 GLY A O 1
ATOM 5179 N N . SER A 1 315 ? 7.082 38.874 24.408 1.00 16.65 343 SER A N 1
ATOM 5180 C CA . SER A 1 315 ? 8.270 39.616 24.003 1.00 16.61 343 SER A CA 1
ATOM 5181 C C . SER A 1 315 ? 9.005 40.153 25.230 1.00 17.78 343 SER A C 1
ATOM 5182 O O . SER A 1 315 ? 10.223 40.039 25.328 1.00 18.13 343 SER A O 1
ATOM 5190 N N . GLN A 1 316 ? 8.260 40.714 26.186 1.00 17.20 344 GLN A N 1
ATOM 5191 C CA . GLN A 1 316 ? 8.881 41.283 27.383 1.00 18.80 344 GLN A CA 1
ATOM 5192 C C . GLN A 1 316 ? 9.562 40.203 28.192 1.00 17.85 344 GLN A C 1
ATOM 5193 O O . GLN A 1 316 ? 10.669 40.429 28.723 1.00 17.92 344 GLN A O 1
ATOM 5207 N N . PHE A 1 317 ? 8.950 39.011 28.279 1.00 18.14 345 PHE A N 1
ATOM 5208 C CA . PHE A 1 317 ? 9.586 37.951 29.049 1.00 19.57 345 PHE A CA 1
ATOM 5209 C C . PHE A 1 317 ? 10.940 37.569 28.445 1.00 16.87 345 PHE A C 1
ATOM 5210 O O . PHE A 1 317 ? 11.933 37.429 29.164 1.00 17.70 345 PHE A O 1
ATOM 5227 N N . ILE A 1 318 ? 10.997 37.365 27.127 1.00 14.70 346 ILE A N 1
ATOM 5228 C CA . ILE A 1 318 ? 12.284 37.007 26.524 1.00 14.61 346 ILE A CA 1
ATOM 5229 C C . ILE A 1 318 ? 13.270 38.180 26.628 1.00 16.33 346 ILE A C 1
ATOM 5230 O O . ILE A 1 318 ? 14.465 38.009 26.913 1.00 17.79 346 ILE A O 1
ATOM 5246 N N . ARG A 1 319 ? 12.780 39.404 26.403 1.00 16.54 347 ARG A N 1
ATOM 5247 C CA . ARG A 1 319 ? 13.652 40.550 26.475 1.00 18.23 347 ARG A CA 1
ATOM 5248 C C . ARG A 1 319 ? 14.291 40.662 27.850 1.00 18.73 347 ARG A C 1
ATOM 5249 O O . ARG A 1 319 ? 15.480 40.969 27.963 1.00 20.18 347 ARG A O 1
ATOM 5270 N N . ASN A 1 320 ? 13.500 40.439 28.910 1.00 20.11 348 ASN A N 1
ATOM 5271 C CA . ASN A 1 320 ? 13.990 40.720 30.243 1.00 21.36 348 ASN A CA 1
ATOM 5272 C C . ASN A 1 320 ? 14.568 39.513 30.956 1.00 19.54 348 ASN A C 1
ATOM 5273 O O . ASN A 1 320 ? 15.400 39.704 31.857 1.00 22.26 348 ASN A O 1
ATOM 5284 N N . HIS A 1 321 ? 14.186 38.305 30.599 1.00 17.63 349 HIS A N 1
ATOM 5285 C CA . HIS A 1 321 ? 14.572 37.124 31.352 1.00 21.39 349 HIS A CA 1
ATOM 5286 C C . HIS A 1 321 ? 15.276 36.073 30.536 1.00 20.28 349 HIS A C 1
ATOM 5287 O O . HIS A 1 321 ? 15.584 35.001 31.054 1.00 22.00 349 HIS A O 1
ATOM 5301 N N . LEU A 1 322 ? 15.541 36.322 29.250 1.00 16.66 350 LEU A N 1
ATOM 5302 C CA . LEU A 1 322 ? 16.394 35.450 28.478 1.00 16.37 350 LEU A CA 1
ATOM 5303 C C . LEU A 1 322 ? 17.493 36.252 27.792 1.00 17.91 350 LEU A C 1
ATOM 5304 O O . LEU A 1 322 ? 17.711 36.177 26.583 1.00 17.51 350 LEU A O 1
ATOM 5320 N N . GLN A 1 323 ? 18.194 37.072 28.572 1.00 17.41 351 GLN A N 1
ATOM 5321 C CA . GLN A 1 323 ? 19.368 37.790 28.138 1.00 18.02 351 GLN A CA 1
ATOM 5322 C C . GLN A 1 323 ? 20.555 36.840 28.163 1.00 18.46 351 GLN A C 1
ATOM 5323 O O . GLN A 1 323 ? 20.494 35.750 28.732 1.00 18.48 351 GLN A O 1
ATOM 5337 N N . MET A 1 324 ? 21.640 37.237 27.498 1.00 19.78 352 MET A N 1
ATOM 5338 C CA . MET A 1 324 ? 22.858 36.447 27.559 1.00 19.53 352 MET A CA 1
ATOM 5339 C C . MET A 1 324 ? 23.287 36.219 29.005 1.00 18.73 352 MET A C 1
ATOM 5340 O O . MET A 1 324 ? 23.705 35.122 29.362 1.00 22.06 352 MET A O 1
ATOM 5354 N N . ASP A 1 325 ? 23.112 37.218 29.868 1.00 18.86 353 ASP A N 1
ATOM 5355 C CA . ASP A 1 325 ? 23.510 37.029 31.261 1.00 20.65 353 ASP A CA 1
ATOM 5356 C C . ASP A 1 325 ? 22.676 35.943 31.941 1.00 20.48 353 ASP A C 1
ATOM 5357 O O . ASP A 1 325 ? 23.156 35.276 32.868 1.00 22.17 353 ASP A O 1
ATOM 5366 N N . ASP A 1 326 ? 21.416 35.762 31.527 1.00 19.65 354 ASP A N 1
ATOM 5367 C CA . ASP A 1 326 ? 20.580 34.712 32.093 1.00 21.30 354 ASP A CA 1
ATOM 5368 C C . ASP A 1 326 ? 21.098 33.339 31.711 1.00 19.76 354 ASP A C 1
ATOM 5369 O O . ASP A 1 326 ? 20.989 32.391 32.500 1.00 20.00 354 ASP A O 1
ATOM 5378 N N . ILE A 1 327 ? 21.667 33.219 30.511 1.00 17.93 355 ILE A N 1
ATOM 5379 C CA . ILE A 1 327 ? 22.235 31.963 30.041 1.00 18.30 355 ILE A CA 1
ATOM 5380 C C . ILE A 1 327 ? 23.452 31.590 30.897 1.00 17.77 355 ILE A C 1
ATOM 5381 O O . ILE A 1 327 ? 23.586 30.457 31.381 1.00 19.72 355 ILE A O 1
ATOM 5397 N N . THR A 1 328 ? 24.362 32.544 31.067 1.00 17.56 356 THR A N 1
ATOM 5398 C CA A THR A 1 328 ? 25.556 32.330 31.880 0.78 17.84 356 THR A CA 1
ATOM 5399 C CA B THR A 1 328 ? 25.556 32.301 31.868 0.22 18.05 356 THR A CA 1
ATOM 5400 C C . THR A 1 328 ? 25.178 32.025 33.314 1.00 20.58 356 THR A C 1
ATOM 5401 O O . THR A 1 328 ? 25.736 31.108 33.938 1.00 21.24 356 THR A O 1
ATOM 5422 N N . CYS A 1 329 ? 24.246 32.810 33.866 1.00 19.60 357 CYS A N 1
ATOM 5423 C CA . CYS A 1 329 ? 23.738 32.562 35.216 1.00 20.14 357 CYS A CA 1
ATOM 5424 C C . CYS A 1 329 ? 23.190 31.142 35.356 1.00 18.63 357 CYS A C 1
ATOM 5425 O O . CYS A 1 329 ? 23.426 30.467 36.388 1.00 19.63 357 CYS A O 1
ATOM 5432 N N . TYR A 1 330 ? 22.408 30.694 34.381 1.00 17.63 358 TYR A N 1
ATOM 5433 C CA . TYR A 1 330 ? 21.802 29.378 34.528 1.00 15.79 358 TYR A CA 1
ATOM 5434 C C . TYR A 1 330 ? 22.863 28.291 34.525 1.00 17.60 358 TYR A C 1
ATOM 5435 O O . TYR A 1 330 ? 22.801 27.354 35.331 1.00 19.03 358 TYR A O 1
ATOM 5453 N N . TRP A 1 331 ? 23.813 28.361 33.590 1.00 17.50 359 TRP A N 1
ATOM 5454 C CA . TRP A 1 331 ? 24.930 27.431 33.601 1.00 18.24 359 TRP A CA 1
ATOM 5455 C C . TRP A 1 331 ? 25.584 27.386 34.988 1.00 19.64 359 TRP A C 1
ATOM 5456 O O . TRP A 1 331 ? 25.889 26.317 35.512 1.00 21.50 359 TRP A O 1
ATOM 5477 N N . GLU A 1 332 ? 25.858 28.546 35.568 1.00 18.90 360 GLU A N 1
ATOM 5478 C CA . GLU A 1 332 ? 26.567 28.572 36.846 1.00 18.75 360 GLU A CA 1
ATOM 5479 C C . GLU A 1 332 ? 25.730 27.939 37.935 1.00 20.76 360 GLU A C 1
ATOM 5480 O O . GLU A 1 332 ? 26.243 27.121 38.712 1.00 23.41 360 GLU A O 1
ATOM 5492 N N . ASN A 1 333 ? 24.450 28.299 38.014 1.00 20.33 361 ASN A N 1
ATOM 5493 C CA . ASN A 1 333 ? 23.605 27.764 39.067 1.00 21.43 361 ASN A CA 1
ATOM 5494 C C . ASN A 1 333 ? 23.327 26.280 38.862 1.00 18.41 361 ASN A C 1
ATOM 5495 O O . ASN A 1 333 ? 23.327 25.518 39.849 1.00 22.37 361 ASN A O 1
ATOM 5506 N N . LEU A 1 334 ? 23.162 25.855 37.609 1.00 18.36 362 LEU A N 1
ATOM 5507 C CA . LEU A 1 334 ? 22.922 24.451 37.308 1.00 18.41 362 LEU A CA 1
ATOM 5508 C C . LEU A 1 334 ? 24.104 23.603 37.739 1.00 18.56 362 LEU A C 1
ATOM 5509 O O . LEU A 1 334 ? 23.956 22.602 38.437 1.00 21.12 362 LEU A O 1
ATOM 5525 N N . LEU A 1 335 ? 25.291 23.970 37.284 1.00 20.39 363 LEU A N 1
ATOM 5526 C CA . LEU A 1 335 ? 26.449 23.141 37.590 1.00 22.19 363 LEU A CA 1
ATOM 5527 C C . LEU A 1 335 ? 26.809 23.190 39.073 1.00 19.65 363 LEU A C 1
ATOM 5528 O O . LEU A 1 335 ? 27.220 22.170 39.630 1.00 21.84 363 LEU A O 1
ATOM 5544 N N . SER A 1 336 ? 26.630 24.346 39.743 1.00 21.99 364 SER A N 1
ATOM 5545 C CA . SER A 1 336 ? 26.906 24.437 41.167 1.00 22.79 364 SER A CA 1
ATOM 5546 C C . SER A 1 336 ? 25.979 23.519 41.940 1.00 25.89 364 SER A C 1
ATOM 5547 O O . SER A 1 336 ? 26.420 22.789 42.826 1.00 26.52 364 SER A O 1
ATOM 5555 N N . GLU A 1 337 ? 24.683 23.524 41.590 1.00 24.05 365 GLU A N 1
ATOM 5556 C CA . GLU A 1 337 ? 23.737 22.683 42.329 1.00 25.12 365 GLU A CA 1
ATOM 5557 C C . GLU A 1 337 ? 24.006 21.213 42.044 1.00 24.04 365 GLU A C 1
ATOM 5558 O O . GLU A 1 337 ? 23.954 20.374 42.940 1.00 25.48 365 GLU A O 1
ATOM 5570 N N . TYR A 1 338 ? 24.222 20.884 40.766 1.00 22.39 366 TYR A N 1
ATOM 5571 C CA . TYR A 1 338 ? 24.538 19.511 40.382 1.00 21.48 366 TYR A CA 1
ATOM 5572 C C . TYR A 1 338 ? 25.735 18.970 41.154 1.00 22.74 366 TYR A C 1
ATOM 5573 O O . TYR A 1 338 ? 25.714 17.822 41.617 1.00 23.97 366 TYR A O 1
ATOM 5591 N N . SER A 1 339 ? 26.773 19.789 41.329 1.00 24.88 367 SER A N 1
ATOM 5592 C CA . SER A 1 339 ? 28.006 19.283 41.939 1.00 26.79 367 SER A CA 1
ATOM 5593 C C . SER A 1 339 ? 27.765 18.801 43.366 1.00 27.31 367 SER A C 1
ATOM 5594 O O . SER A 1 339 ? 28.482 17.920 43.866 1.00 30.63 367 SER A O 1
ATOM 5602 N N . LYS A 1 340 ? 26.757 19.355 44.033 1.00 27.38 368 LYS A N 1
ATOM 5603 C CA . LYS A 1 340 ? 26.420 18.928 45.379 1.00 30.14 368 LYS A CA 1
ATOM 5604 C C . LYS A 1 340 ? 26.021 17.463 45.459 1.00 29.97 368 LYS A C 1
ATOM 5605 O O . LYS A 1 340 ? 26.079 16.871 46.535 1.00 32.14 368 LYS A O 1
ATOM 5624 N N . PHE A 1 341 ? 25.554 16.883 44.362 1.00 28.83 369 PHE A N 1
ATOM 5625 C CA . PHE A 1 341 ? 25.062 15.512 44.389 1.00 29.06 369 PHE A CA 1
ATOM 5626 C C . PHE A 1 341 ? 26.128 14.479 44.040 1.00 29.43 369 PHE A C 1
ATOM 5627 O O . PHE A 1 341 ? 25.906 13.278 44.253 1.00 34.58 369 PHE A O 1
ATOM 5644 N N . LEU A 1 342 ? 27.314 14.904 43.604 1.00 29.59 370 LEU A N 1
ATOM 5645 C CA . LEU A 1 342 ? 28.430 13.975 43.454 1.00 29.74 370 LEU A CA 1
ATOM 5646 C C . LEU A 1 342 ? 28.924 13.558 44.817 1.00 39.46 370 LEU A C 1
ATOM 5647 O O . LEU A 1 342 ? 29.356 14.397 45.611 1.00 39.98 370 LEU A O 1
ATOM 5663 N N . SER A 1 343 ? 28.897 12.255 45.062 1.00 35.18 371 SER A N 1
ATOM 5664 C CA . SER A 1 343 ? 29.128 11.715 46.382 1.00 35.71 371 SER A CA 1
ATOM 5665 C C . SER A 1 343 ? 30.577 11.281 46.584 1.00 42.97 371 SER A C 1
ATOM 5666 O O . SER A 1 343 ? 30.878 10.595 47.566 1.00 39.13 371 SER A O 1
ATOM 5674 N N . TYR A 1 344 ? 31.479 11.711 45.703 1.00 37.82 372 TYR A N 1
ATOM 5675 C CA . TYR A 1 344 ? 32.886 11.324 45.721 1.00 38.32 372 TYR A CA 1
ATOM 5676 C C . TYR A 1 344 ? 33.713 12.478 45.169 1.00 39.97 372 TYR A C 1
ATOM 5677 O O . TYR A 1 344 ? 33.181 13.419 44.567 1.00 37.17 372 TYR A O 1
ATOM 5695 N N . ASN A 1 345 ? 35.026 12.355 45.300 1.00 42.80 373 ASN A N 1
ATOM 5696 C CA . ASN A 1 345 ? 35.962 13.386 44.873 1.00 43.91 373 ASN A CA 1
ATOM 5697 C C . ASN A 1 345 ? 36.505 13.084 43.484 1.00 35.49 373 ASN A C 1
ATOM 5698 O O . ASN A 1 345 ? 37.076 12.012 43.241 1.00 35.39 373 ASN A O 1
ATOM 5709 N N . VAL A 1 346 ? 36.363 14.047 42.607 1.00 32.55 374 VAL A N 1
ATOM 5710 C CA . VAL A 1 346 ? 36.720 13.878 41.208 1.00 31.52 374 VAL A CA 1
ATOM 5711 C C . VAL A 1 346 ? 38.222 13.971 41.056 1.00 37.72 374 VAL A C 1
ATOM 5712 O O . VAL A 1 346 ? 38.866 14.840 41.651 1.00 39.91 374 VAL A O 1
ATOM 5725 N N . THR A 1 347 ? 38.768 13.080 40.235 1.00 44.58 375 THR A N 1
ATOM 5726 C CA . THR A 1 347 ? 40.167 13.103 39.831 1.00 59.35 375 THR A CA 1
ATOM 5727 C C . THR A 1 347 ? 40.242 13.213 38.312 1.00 47.17 375 THR A C 1
ATOM 5728 O O . THR A 1 347 ? 39.500 12.530 37.593 1.00 41.80 375 THR A O 1
ATOM 5739 N N . ARG A 1 348 ? 41.089 14.114 37.832 1.00 39.06 376 ARG A N 1
ATOM 5740 C CA . ARG A 1 348 ? 41.263 14.277 36.400 1.00 41.11 376 ARG A CA 1
ATOM 5741 C C . ARG A 1 348 ? 41.709 12.966 35.755 1.00 39.95 376 ARG A C 1
ATOM 5742 O O . ARG A 1 348 ? 42.625 12.287 36.235 1.00 43.54 376 ARG A O 1
ATOM 5763 N N . ARG A 1 349 ? 41.082 12.652 34.623 1.00 34.74 377 ARG A N 1
ATOM 5764 C CA . ARG A 1 349 ? 41.342 11.427 33.886 1.00 35.30 377 ARG A CA 1
ATOM 5765 C C . ARG A 1 349 ? 42.602 11.554 33.062 1.00 45.14 377 ARG A C 1
ATOM 5766 O O . ARG A 1 349 ? 42.874 12.606 32.470 1.00 37.95 377 ARG A O 1
ATOM 5787 N N . LYS A 1 350 ? 43.336 10.449 33.009 1.00 54.05 378 LYS A N 1
ATOM 5788 C CA . LYS A 1 350 ? 44.511 10.318 32.174 1.00 61.19 378 LYS A CA 1
ATOM 5789 C C . LYS A 1 350 ? 44.157 10.644 30.739 1.00 58.21 378 LYS A C 1
ATOM 5790 O O . LYS A 1 350 ? 43.237 10.045 30.171 1.00 50.18 378 LYS A O 1
ATOM 5809 N N . GLY A 1 351 ? 44.888 11.594 30.157 1.00 39.03 379 GLY A N 1
ATOM 5810 C CA . GLY A 1 351 ? 44.744 11.917 28.755 1.00 47.62 379 GLY A CA 1
ATOM 5811 C C . GLY A 1 351 ? 43.789 13.043 28.424 1.00 38.64 379 GLY A C 1
ATOM 5812 O O . GLY A 1 351 ? 43.711 13.423 27.255 1.00 44.26 379 GLY A O 1
ATOM 5816 N N . TYR A 1 352 ? 43.014 13.566 29.394 1.00 34.75 380 TYR A N 1
ATOM 5817 C CA . TYR A 1 352 ? 42.088 14.658 29.123 1.00 36.41 380 TYR A CA 1
ATOM 5818 C C . TYR A 1 352 ? 42.854 15.974 29.082 1.00 41.28 380 TYR A C 1
ATOM 5819 O O . TYR A 1 352 ? 43.471 16.382 30.074 1.00 46.52 380 TYR A O 1
ATOM 5837 N N . ASP A 1 353 ? 42.809 16.637 27.941 1.00 39.78 381 ASP A N 1
ATOM 5838 C CA . ASP A 1 353 ? 43.436 17.932 27.775 1.00 39.70 381 ASP A CA 1
ATOM 5839 C C . ASP A 1 353 ? 42.617 19.029 28.440 1.00 33.65 381 ASP A C 1
ATOM 5840 O O . ASP A 1 353 ? 41.390 18.955 28.566 1.00 32.81 381 ASP A O 1
ATOM 5849 N N . GLN A 1 354 ? 43.306 20.100 28.805 1.00 35.02 382 GLN A N 1
ATOM 5850 C CA . GLN A 1 354 ? 42.614 21.259 29.341 1.00 33.25 382 GLN A CA 1
ATOM 5851 C C . GLN A 1 354 ? 41.978 22.067 28.217 1.00 35.18 382 GLN A C 1
ATOM 5852 O O . GLN A 1 354 ? 42.595 22.273 27.160 1.00 36.48 382 GLN A O 1
ATOM 5866 N N . ILE A 1 355 ? 40.741 22.521 28.447 1.00 32.43 383 ILE A N 1
ATOM 5867 C CA . ILE A 1 355 ? 40.067 23.459 27.562 1.00 34.72 383 ILE A CA 1
ATOM 5868 C C . ILE A 1 355 ? 40.454 24.859 28.015 1.00 37.31 383 ILE A C 1
ATOM 5869 O O . ILE A 1 355 ? 40.151 25.271 29.147 1.00 34.49 383 ILE A O 1
ATOM 5885 N N . ILE A 1 356 ? 41.096 25.580 27.114 1.00 41.18 384 ILE A N 1
ATOM 5886 C CA . ILE A 1 356 ? 41.628 26.897 27.336 1.00 49.08 384 ILE A CA 1
ATOM 5887 C C . ILE A 1 356 ? 40.836 27.842 26.423 1.00 58.50 384 ILE A C 1
ATOM 5888 O O . ILE A 1 356 ? 40.281 27.406 25.417 1.00 84.32 384 ILE A O 1
ATOM 5904 N N . PRO A 1 357 ? 40.757 29.133 26.769 1.00 56.31 385 PRO A N 1
ATOM 5905 C CA . PRO A 1 357 ? 41.407 29.783 27.897 1.00 75.52 385 PRO A CA 1
ATOM 5906 C C . PRO A 1 357 ? 40.398 30.221 28.911 1.00 72.56 385 PRO A C 1
ATOM 5907 O O . PRO A 1 357 ? 40.455 29.802 30.066 1.00 83.24 385 PRO A O 1
ATOM 5919 C C . ASP B 2 3 ? 17.947 7.865 14.107 1.00 62.67 452 ASP B C 1
ATOM 5920 O O . ASP B 2 3 ? 17.500 7.985 12.965 1.00 57.61 452 ASP B O 1
ATOM 5921 N N . VAL B 2 4 ? 18.509 8.879 14.753 1.00 61.84 453 VAL B N 1
ATOM 5922 C CA . VAL B 2 4 ? 18.437 10.223 14.215 1.00 45.42 453 VAL B CA 1
ATOM 5923 C C . VAL B 2 4 ? 19.510 10.435 13.164 1.00 37.13 453 VAL B C 1
ATOM 5924 O O . VAL B 2 4 ? 20.684 10.165 13.386 1.00 42.47 453 VAL B O 1
ATOM 5937 N N . ASN B 2 5 ? 19.105 10.985 12.029 1.00 35.72 454 ASN B N 1
ATOM 5938 C CA . ASN B 2 5 ? 20.050 11.463 11.026 1.00 29.98 454 ASN B CA 1
ATOM 5939 C C . ASN B 2 5 ? 20.587 12.821 11.488 1.00 27.93 454 ASN B C 1
ATOM 5940 O O . ASN B 2 5 ? 19.875 13.827 11.417 1.00 28.96 454 ASN B O 1
ATOM 5951 N N . GLU B 2 6 ? 21.852 12.852 11.915 1.00 27.78 455 GLU B N 1
ATOM 5952 C CA . GLU B 2 6 ? 22.420 14.081 12.468 1.00 29.17 455 GLU B CA 1
ATOM 5953 C C . GLU B 2 6 ? 22.481 15.202 11.444 1.00 25.20 455 GLU B C 1
ATOM 5954 O O . GLU B 2 6 ? 22.569 16.383 11.803 1.00 27.38 455 GLU B O 1
ATOM 5966 N N . CYS B 2 7 ? 22.417 14.882 10.164 1.00 21.82 456 CYS B N 1
ATOM 5967 C CA . CYS B 2 7 ? 22.439 15.962 9.206 1.00 19.84 456 CYS B CA 1
ATOM 5968 C C . CYS B 2 7 ? 21.188 16.837 9.230 1.00 21.28 456 CYS B C 1
ATOM 5969 O O . CYS B 2 7 ? 21.224 17.925 8.642 1.00 19.13 456 CYS B O 1
ATOM 5976 N N . VAL B 2 8 ? 20.077 16.416 9.878 1.00 23.04 457 VAL B N 1
ATOM 5977 C CA . VAL B 2 8 ? 18.866 17.229 9.749 1.00 22.10 457 VAL B CA 1
ATOM 5978 C C . VAL B 2 8 ? 19.063 18.593 10.371 1.00 19.26 457 VAL B C 1
ATOM 5979 O O . VAL B 2 8 ? 18.347 19.533 10.012 1.00 20.45 457 VAL B O 1
ATOM 5992 N N . SER B 2 9 ? 19.954 18.720 11.388 1.00 17.82 458 SER B N 1
ATOM 5993 C CA . SER B 2 9 ? 20.188 20.018 12.016 1.00 16.71 458 SER B CA 1
ATOM 5994 C C . SER B 2 9 ? 21.367 20.796 11.406 1.00 17.40 458 SER B C 1
ATOM 5995 O O . SER B 2 9 ? 21.883 21.738 12.020 1.00 17.09 458 SER B O 1
ATOM 6003 N N . ASN B 2 10 ? 21.739 20.471 10.175 1.00 15.78 459 ASN B N 1
ATOM 6004 C CA . ASN B 2 10 ? 22.728 21.228 9.413 1.00 17.72 459 ASN B CA 1
ATOM 6005 C C . ASN B 2 10 ? 24.025 21.480 10.173 1.00 18.19 459 ASN B C 1
ATOM 6006 O O . ASN B 2 10 ? 24.395 22.638 10.418 1.00 17.94 459 ASN B O 1
ATOM 6017 N N . PRO B 2 11 ? 24.757 20.430 10.526 1.00 16.92 460 PRO B N 1
ATOM 6018 C CA . PRO B 2 11 ? 26.046 20.627 11.192 1.00 18.63 460 PRO B CA 1
ATOM 6019 C C . PRO B 2 11 ? 27.145 21.142 10.254 1.00 16.11 460 PRO B C 1
ATOM 6020 O O . PRO B 2 11 ? 28.223 21.514 10.751 1.00 20.50 460 PRO B O 1
ATOM 6031 N N . CYS B 2 12 ? 26.941 21.144 8.953 1.00 15.76 461 CYS B N 1
ATOM 6032 C CA . CYS B 2 12 ? 27.990 21.495 7.999 1.00 18.24 461 CYS B CA 1
ATOM 6033 C C . CYS B 2 12 ? 27.860 22.967 7.588 1.00 18.86 461 CYS B C 1
ATOM 6034 O O . CYS B 2 12 ? 26.829 23.392 7.054 1.00 20.45 461 CYS B O 1
ATOM 6041 N N . GLN B 2 13 ? 28.946 23.710 7.794 1.00 18.35 462 GLN B N 1
ATOM 6042 C CA . GLN B 2 13 ? 28.986 25.134 7.511 1.00 17.42 462 GLN B CA 1
ATOM 6043 C C . GLN B 2 13 ? 29.335 25.382 6.054 1.00 18.38 462 GLN B C 1
ATOM 6044 O O . GLN B 2 13 ? 29.823 24.499 5.353 1.00 20.02 462 GLN B O 1
ATOM 6058 N N . ASN B 2 14 ? 29.090 26.620 5.610 1.00 18.36 463 ASN B N 1
ATOM 6059 C CA . ASN B 2 14 ? 29.670 27.121 4.345 1.00 19.24 463 ASN B CA 1
ATOM 6060 C C . ASN B 2 14 ? 29.222 26.266 3.160 1.00 19.72 463 ASN B C 1
ATOM 6061 O O . ASN B 2 14 ? 29.987 26.016 2.221 1.00 23.03 463 ASN B O 1
ATOM 6072 N N . ASP B 2 15 ? 27.972 25.814 3.218 1.00 21.56 464 ASP B N 1
ATOM 6073 C CA . ASP B 2 15 ? 27.269 25.125 2.133 1.00 25.46 464 ASP B CA 1
ATOM 6074 C C . ASP B 2 15 ? 27.896 23.784 1.800 1.00 22.27 464 ASP B C 1
ATOM 6075 O O . ASP B 2 15 ? 27.785 23.311 0.655 1.00 25.83 464 ASP B O 1
ATOM 6084 N N . ALA B 2 16 ? 28.612 23.207 2.751 1.00 22.39 465 ALA B N 1
ATOM 6085 C CA . ALA B 2 16 ? 29.093 21.845 2.632 1.00 20.67 465 ALA B CA 1
ATOM 6086 C C . ALA B 2 16 ? 27.931 20.857 2.587 1.00 27.02 465 ALA B C 1
ATOM 6087 O O . ALA B 2 16 ? 26.799 21.172 2.940 1.00 24.59 465 ALA B O 1
ATOM 6094 N N . THR B 2 17 ? 28.223 19.666 2.096 1.00 20.88 466 THR B N 1
ATOM 6095 C CA . THR B 2 17 ? 27.311 18.539 2.009 1.00 18.95 466 THR B CA 1
ATOM 6096 C C . THR B 2 17 ? 27.485 17.651 3.226 1.00 20.13 466 THR B C 1
ATOM 6097 O O . THR B 2 17 ? 28.612 17.330 3.614 1.00 23.16 466 THR B O 1
ATOM 6108 N N . CYS B 2 18 ? 26.365 17.240 3.810 1.00 19.59 467 CYS B N 1
ATOM 6109 C CA . CYS B 2 18 ? 26.375 16.365 4.965 1.00 17.20 467 CYS B CA 1
ATOM 6110 C C . CYS B 2 18 ? 26.022 14.943 4.560 1.00 19.86 467 CYS B C 1
ATOM 6111 O O . CYS B 2 18 ? 25.020 14.702 3.862 1.00 23.68 467 CYS B O 1
ATOM 6118 N N . LEU B 2 19 ? 26.846 14.002 5.007 1.00 21.86 468 LEU B N 1
ATOM 6119 C CA . LEU B 2 19 ? 26.664 12.589 4.754 1.00 24.10 468 LEU B CA 1
ATOM 6120 C C . LEU B 2 19 ? 26.334 11.939 6.090 1.00 35.68 468 LEU B C 1
ATOM 6121 O O . LEU B 2 19 ? 27.043 12.134 7.080 1.00 38.16 468 LEU B O 1
ATOM 6137 N N . ASP B 2 20 ? 25.223 11.230 6.134 1.00 31.92 469 ASP B N 1
ATOM 6138 C CA . ASP B 2 20 ? 24.801 10.539 7.339 1.00 33.78 469 ASP B CA 1
ATOM 6139 C C . ASP B 2 20 ? 25.369 9.126 7.332 1.00 43.82 469 ASP B C 1
ATOM 6140 O O . ASP B 2 20 ? 25.054 8.329 6.442 1.00 45.38 469 ASP B O 1
ATOM 6149 N N . GLN B 2 21 ? 26.211 8.823 8.309 1.00 53.20 470 GLN B N 1
ATOM 6150 C CA . GLN B 2 21 ? 26.792 7.492 8.466 1.00 60.24 470 GLN B CA 1
ATOM 6151 C C . GLN B 2 21 ? 26.177 6.814 9.694 1.00 52.02 470 GLN B C 1
ATOM 6152 O O . GLN B 2 21 ? 25.276 7.349 10.347 1.00 55.37 470 GLN B O 1
ATOM 6166 N N . ILE B 2 22 ? 26.629 5.606 10.003 1.00 64.71 471 ILE B N 1
ATOM 6167 C CA . ILE B 2 22 ? 25.966 4.872 11.078 1.00 83.80 471 ILE B CA 1
ATOM 6168 C C . ILE B 2 22 ? 26.068 5.685 12.366 1.00 88.95 471 ILE B C 1
ATOM 6169 O O . ILE B 2 22 ? 27.114 5.700 13.024 1.00 95.10 471 ILE B O 1
ATOM 6185 N N . GLY B 2 23 ? 24.984 6.375 12.727 1.00 84.38 472 GLY B N 1
ATOM 6186 C CA . GLY B 2 23 ? 24.963 7.227 13.905 1.00 76.86 472 GLY B CA 1
ATOM 6187 C C . GLY B 2 23 ? 26.107 8.228 13.964 1.00 70.84 472 GLY B C 1
ATOM 6188 O O . GLY B 2 23 ? 26.599 8.572 15.042 1.00 70.57 472 GLY B O 1
ATOM 6192 N N . GLU B 2 24 ? 26.535 8.703 12.799 1.00 64.65 473 GLU B N 1
ATOM 6193 C CA . GLU B 2 24 ? 27.675 9.599 12.680 1.00 45.78 473 GLU B CA 1
ATOM 6194 C C . GLU B 2 24 ? 27.424 10.492 11.464 1.00 40.27 473 GLU B C 1
ATOM 6195 O O . GLU B 2 24 ? 26.510 10.240 10.679 1.00 52.67 473 GLU B O 1
ATOM 6207 N N . PHE B 2 25 ? 28.218 11.550 11.309 1.00 38.01 474 PHE B N 1
ATOM 6208 C CA . PHE B 2 25 ? 28.090 12.391 10.114 1.00 32.75 474 PHE B CA 1
ATOM 6209 C C . PHE B 2 25 ? 29.466 12.780 9.594 1.00 35.14 474 PHE B C 1
ATOM 6210 O O . PHE B 2 25 ? 30.462 12.736 10.309 1.00 33.60 474 PHE B O 1
ATOM 6227 N N . GLN B 2 26 ? 29.501 13.170 8.316 1.00 29.93 475 GLN B N 1
ATOM 6228 C CA . GLN B 2 26 ? 30.689 13.717 7.691 1.00 29.10 475 GLN B CA 1
ATOM 6229 C C . GLN B 2 26 ? 30.273 14.923 6.862 1.00 26.76 475 GLN B C 1
ATOM 6230 O O . GLN B 2 26 ? 29.252 14.878 6.170 1.00 26.82 475 GLN B O 1
ATOM 6244 N N . CYS B 2 27 ? 31.063 15.986 6.920 1.00 23.14 476 CYS B N 1
ATOM 6245 C CA . CYS B 2 27 ? 30.865 17.165 6.083 1.00 22.56 476 CYS B CA 1
ATOM 6246 C C . CYS B 2 27 ? 31.875 17.140 4.947 1.00 21.41 476 CYS B C 1
ATOM 6247 O O . CYS B 2 27 ? 33.081 16.994 5.183 1.00 24.70 476 CYS B O 1
ATOM 6254 N N . ILE B 2 28 ? 31.375 17.223 3.698 1.00 21.13 477 ILE B N 1
ATOM 6255 C CA . ILE B 2 28 ? 32.214 17.295 2.518 1.00 22.77 477 ILE B CA 1
ATOM 6256 C C . ILE B 2 28 ? 32.249 18.752 2.086 1.00 21.29 477 ILE B C 1
ATOM 6257 O O . ILE B 2 28 ? 31.228 19.310 1.674 1.00 22.16 477 ILE B O 1
ATOM 6273 N N . CYS B 2 29 ? 33.391 19.385 2.272 1.00 23.43 478 CYS B N 1
ATOM 6274 C CA . CYS B 2 29 ? 33.483 20.826 2.145 1.00 20.93 478 CYS B CA 1
ATOM 6275 C C . CYS B 2 29 ? 33.485 21.262 0.705 1.00 25.74 478 CYS B C 1
ATOM 6276 O O . CYS B 2 29 ? 34.011 20.572 -0.177 1.00 27.20 478 CYS B O 1
ATOM 6283 N N . MET B 2 30 ? 32.964 22.458 0.470 1.00 24.33 479 MET B N 1
ATOM 6284 C CA . MET B 2 30 ? 33.281 23.121 -0.775 1.00 25.57 479 MET B CA 1
ATOM 6285 C C . MET B 2 30 ? 34.780 23.403 -0.813 1.00 27.33 479 MET B C 1
ATOM 6286 O O . MET B 2 30 ? 35.398 23.591 0.229 1.00 27.88 479 MET B O 1
ATOM 6300 N N . PRO B 2 31 ? 35.398 23.433 -1.989 1.00 29.99 480 PRO B N 1
ATOM 6301 C CA . PRO B 2 31 ? 36.820 23.796 -2.047 1.00 32.16 480 PRO B CA 1
ATOM 6302 C C . PRO B 2 31 ? 37.065 25.135 -1.363 1.00 36.25 480 PRO B C 1
ATOM 6303 O O . PRO B 2 31 ? 36.299 26.089 -1.527 1.00 37.46 480 PRO B O 1
ATOM 6314 N N . GLY B 2 32 ? 38.138 25.190 -0.578 1.00 32.99 481 GLY B N 1
ATOM 6315 C CA . GLY B 2 32 ? 38.478 26.355 0.216 1.00 44.21 481 GLY B CA 1
ATOM 6316 C C . GLY B 2 32 ? 38.185 26.206 1.688 1.00 35.71 481 GLY B C 1
ATOM 6317 O O . GLY B 2 32 ? 38.619 27.059 2.475 1.00 36.26 481 GLY B O 1
ATOM 6321 N N . TYR B 2 33 ? 37.467 25.159 2.085 1.00 28.63 482 TYR B N 1
ATOM 6322 C CA . TYR B 2 33 ? 37.099 24.967 3.477 1.00 26.73 482 TYR B CA 1
ATOM 6323 C C . TYR B 2 33 ? 37.567 23.605 3.956 1.00 29.79 482 TYR B C 1
ATOM 6324 O O . TYR B 2 33 ? 37.674 22.653 3.174 1.00 27.88 482 TYR B O 1
ATOM 6342 N N . GLU B 2 34 ? 37.862 23.530 5.255 1.00 26.06 483 GLU B N 1
ATOM 6343 C CA . GLU B 2 34 ? 38.244 22.278 5.873 1.00 28.25 483 GLU B CA 1
ATOM 6344 C C . GLU B 2 34 ? 37.739 22.314 7.305 1.00 29.14 483 GLU B C 1
ATOM 6345 O O . GLU B 2 34 ? 37.107 23.288 7.728 1.00 25.44 483 GLU B O 1
ATOM 6357 N N . GLY B 2 35 ? 38.008 21.236 8.038 1.00 27.62 484 GLY B N 1
ATOM 6358 C CA . GLY B 2 35 ? 37.528 21.030 9.390 1.00 25.36 484 GLY B CA 1
ATOM 6359 C C . GLY B 2 35 ? 36.299 20.131 9.437 1.00 23.34 484 GLY B C 1
ATOM 6360 O O . GLY B 2 35 ? 35.589 19.946 8.452 1.00 24.35 484 GLY B O 1
ATOM 6364 N N . VAL B 2 36 ? 36.009 19.627 10.643 1.00 26.73 485 VAL B N 1
ATOM 6365 C CA . VAL B 2 36 ? 34.862 18.735 10.854 1.00 29.10 485 VAL B CA 1
ATOM 6366 C C . VAL B 2 36 ? 33.565 19.344 10.339 1.00 24.66 485 VAL B C 1
ATOM 6367 O O . VAL B 2 36 ? 32.710 18.646 9.775 1.00 24.70 485 VAL B O 1
ATOM 6380 N N . HIS B 2 37 ? 33.367 20.654 10.544 1.00 21.11 486 HIS B N 1
ATOM 6381 C CA . HIS B 2 37 ? 32.161 21.352 10.131 1.00 19.27 486 HIS B CA 1
ATOM 6382 C C . HIS B 2 37 ? 32.401 22.200 8.892 1.00 19.26 486 HIS B C 1
ATOM 6383 O O . HIS B 2 37 ? 31.539 23.011 8.533 1.00 19.40 486 HIS B O 1
ATOM 6397 N N . CYS B 2 38 ? 33.552 22.038 8.220 1.00 20.74 487 CYS B N 1
ATOM 6398 C CA . CYS B 2 38 ? 33.926 22.889 7.080 1.00 22.72 487 CYS B CA 1
ATOM 6399 C C . CYS B 2 38 ? 33.951 24.359 7.502 1.00 20.64 487 CYS B C 1
ATOM 6400 O O . CYS B 2 38 ? 33.650 25.257 6.720 1.00 21.37 487 CYS B O 1
ATOM 6407 N N . GLU B 2 39 ? 34.389 24.596 8.734 1.00 21.63 488 GLU B N 1
ATOM 6408 C CA . GLU B 2 39 ? 34.422 25.929 9.321 1.00 22.87 488 GLU B CA 1
ATOM 6409 C C . GLU B 2 39 ? 35.739 26.677 9.084 1.00 25.53 488 GLU B C 1
ATOM 6410 O O . GLU B 2 39 ? 35.800 27.892 9.319 1.00 27.37 488 GLU B O 1
ATOM 6422 N N . VAL B 2 40 ? 36.778 25.992 8.669 1.00 26.33 489 VAL B N 1
ATOM 6423 C CA . VAL B 2 40 ? 38.109 26.589 8.529 1.00 29.23 489 VAL B CA 1
ATOM 6424 C C . VAL B 2 40 ? 38.334 26.957 7.077 1.00 31.28 489 VAL B C 1
ATOM 6425 O O . VAL B 2 40 ? 38.083 26.142 6.187 1.00 32.84 489 VAL B O 1
ATOM 6438 N N . ASN B 2 41 ? 38.814 28.168 6.837 1.00 40.03 490 ASN B N 1
ATOM 6439 C CA . ASN B 2 41 ? 39.286 28.548 5.508 1.00 69.77 490 ASN B CA 1
ATOM 6440 C C . ASN B 2 41 ? 40.664 27.950 5.238 1.00 80.14 490 ASN B C 1
ATOM 6441 O O . ASN B 2 41 ? 41.611 28.194 5.991 1.00 98.22 490 ASN B O 1
ATOM 6452 N N . THR B 2 42 ? 40.777 27.169 4.167 1.00 64.18 491 THR B N 1
ATOM 6453 C CA . THR B 2 42 ? 42.061 26.601 3.774 1.00 54.91 491 THR B CA 1
ATOM 6454 C C . THR B 2 42 ? 42.902 27.698 3.126 1.00 64.43 491 THR B C 1
ATOM 6455 O O . THR B 2 42 ? 42.398 28.791 2.845 1.00 63.67 491 THR B O 1
#

Solvent-accessible surface area: 17936 Å² total

Organism: Homo sapiens (NCBI:txid9606)

Sequence (394 aa):
KWKVFIDQINRRSLENYEPCSSQNCSCYHHGVIEEDLTPFRGGISRKMMAEVVRRRKLGTHYQITKNRLYRENDCMFPSRCSSSGVEHFILEVIGRLPDMEMVINVRDYPQVPKWMEPAIPVFSFSKTSEYHDIMYPAWTFWEGGPAVWPIYPTGLGRWDLFREDLVRSAAQWPWKKKNSSTAYFRGSRTSPERDPLILLSRKNPKLVDAEYTKNQAWKSMKDTLGKPAAKDVHLVDHCKYKYLFNFRGVAASFRFKHLFLCGSLVFHVGDEWLEFFYPQLKPWVHYIPVKTDLSNVQELLQFVKANDDVAQEIAERGSQFIRNHLQMDDITTCYWENLLSEYSKFLSYNVTRRKGYDQIIPVNECVSNPCQNDATCLDQIGEFQCICMPGYEGVHCEVNT

Radius of gyration: 21.28 Å; Cα contacts (8 Å, |Δi|>4): 800; chains: 2; bounding box: 64×46×51 Å

CATH classification: 2.10.25.10

Secondary structure (P-SEA, 3-state):
caaaaaaaaaaaaaaccccccccccccaaaaaaaaccccccccaaaaaaaaaaccbbbbbbcccbbbbccccccaaaaaaaaaaaaacccccccbbbbbbcccccccccccccbbbbbbcccccccccccccccccccccccccccccccccaaaaaaaaaaaaaaaccccccccccccccccccccaaaaaaaaaacccccbbbbbbccccccccccccccccccccccccccccbbbbbbccccccaaaaaaaaccccccccccccccccccccccccbbbbcccccaaaaaaaaaaacaaaaaaaaaaaaaaaaccccaaaaaaaaaaaaaaaaaacccccccccccccccc/cccccccccccbbbbbbcccccccccccccccccccccc

InterPro domains:
  IPR006598 Glycosyl transferase CAP10 domain [PF05686] (50-388)
  IPR006598 Glycosyl transferase CAP10 domain [SM00672] (121-373)
  IPR051091 Protein O-Glucosyltransferase/Glycosyltransferase 90 [PTHR12203] (26-387)

Nearest PDB structures (foldseek):
  5l0r-assembly1_B  TM=1.026E+00  e=1.120E-07  Homo sapiens
  5ub5-assembly1_B  TM=9.988E-01  e=2.422E-07  Homo sapiens
  4cue-assembly1_A-2  TM=9.773E-01  e=5.614E-07  Homo sapiens
  4cuf-assembly1_A  TM=9.756E-01  e=7.970E-07  Homo sapiens
  5l0u-assembly1_B  TM=9.844E-01  e=3.760E-05  synthetic construct

B-factor: mean 32.61, std 18.58, range [12.15, 156.43]

Foldseek 3Di:
DCVVLVVVLVVQVVVADDDPDLALVLLVVLLVVLCVLLQVFAEPVLQVVCVVVCQAWKWWAAPLFIWTFPDHPQVLQVVLVCVLCNVQSNPAHTDMAGEHQDQAHDAFPVDPSTGEYEYQKFFPRGSYRHAPTSQCAARAACQPPQRNRHRHVVQVLLVLLLVLLVVAPQVQAQLAEEEEEWPLDCLCVVLQVVCVVPVSNHDYFHAHGPVDDDCVRGVNDPHDDDDDLSVNLSHQEYEAEAGPAHDPSVLSNLSSLHAYEYEDDTMDGSCVVSQTDSQQHDYAYSNNPCVVVVSVSCVVVVVSRSNNSVRNNVCCVSNVHPSNNSSVVRVSSRVSRVRHPDGDDDDPPIDIDDD/DQVCVVPLAPDPWDWDGDDPDIATHEDPQFDDRRSPDGD